Protein AF-A0A6G0TQ03-F1 (afdb_monomer_lite)

Secondary structure (DSSP, 8-state):
-----------SSS-SS-----------EEEEEEE---HHHHHTTT-S--TTSTT---TTSSSTT--GGG--EEEEEEETTTTEEEEEEEETT---EEEEBTTS-TT-HHHHHS--B-GGG-TT-EEEEEEEEEEETTEEEEEEEEEEEEEETTEEEEEEEEEEEEE--SHHHHH-SSSEEEE-S-TTSSGGGPPPHHHHHHHTTSSSSSEEEEEE-S-TT-SS-EEEEESS--TTS-EEEEEEEE-SEETTEEEEEEEEEETTEEEEEEEEEEEE-TT-SSEEE-HHHHHHHHHHTTPEE-TTS-EEE-GGGGGGSPPEEEEETTEEEEE-HHHHEEEEEETTEEEEEESEEE--PPTTT-S-EEE-HHHHTTEEEEEETTTTEEEEEEPP-------S-SSSHHHHHHHHHTTS---S-------S---EEEEEEEE-S-SSSHHHHHHHHHHHHHHHTTTT--SEEEEEEEE-TTTHHHHHHHHHHHHHHH-GGGEEEEEEEHHHHHHHHHHHHHHHHHHH---TTSGGGSGGGGSGGGGGGTS-TT---EEEE-TTEEESS-HHHHHGGGGG--TT--EEEEEP-SSHHHHHTHHHHHHTTPPTTPPPPGGGS-EEEEEEEE-HHHHHT-HHHHHHTSHHHHHHHHHHTT----STHHHHHHHHHHH-GGGEEE--GGGGEE---HHIIIIIHHHHHHHH---SPP-EEE-GGGPPPPP-

Organism: Aphis glycines (NCBI:txid307491)

Foldseek 3Di:
DDDDDDDDDDDPDDPPDDPPPPPPPPDWFKWFKAFDDFQLRVCVLVDPDLVLQAPQQDVPFLQAAFDSRFFTIWTWKFWAVVTFIFIAQAKLSAFAWEFAAPQADPVQLLSVVGGHDDLVRHPFKDDDFAKDKHDYSHFIFTAGKIFTWMDGRRDIQHGQIHGHTRHTDDCSSNSDPTGIYQYDAFLSSHTVSRHGSLNSCVVVVVAVASKKWKAAAPPNPDVSRIMIIGNDDDPVFFDDDWDKFFQPDRRGLKGFWAFKDFAPRTLDGDRAMEGEIQSHQAKEAALSSLVVLCVLQVWDDDPNQKTWHPPVCQQVGTWMWIQGNNDTDTDGSSLQWDFDDDLNDTITIGSYGHHQNDPPVDNYIYNYCSNCNQWIWMQHPPRRIIITGGGDDDPPPPPPDDPPVVVVVVVVVVVPPPDDDDDDDDDDDQAEAAEEEEDEPPDDDDLLVLLLQAVCQQLVQQPPPRHAYEYEYAYAPNNVVSNCVSVVVVCVVRPVPRYHYHYDHNVNLCVQCVVLQVLLLVFAAPDCPDPCNDSSLANVLVVLRVDDLPDFKYKYAYSNKGFPHHVVVVVCVVVVQDPQAFKEFAFQLFCVQVVQLVVVCVVVVNDPPDDDDPLRSATDVNIMMGRSNVCVVDPVSVLLSRSNNSVVLCSNSVGRHHRGVRVSRRSCCVVPVSHYHHDQNLAEQEDDCPRCVPPCVPPSCVSNDHPDHRRMYGCPPVNDDDDD

InterPro domains:
  IPR001461 Aspartic peptidase A1 [PR00792] (79-99)
  IPR001461 Aspartic peptidase A1 [PR00792] (226-239)
  IPR001461 Aspartic peptidase A1 [PR00792] (274-285)
  IPR001461 Aspartic peptidase A1 [PR00792] (365-380)
  IPR001461 Aspartic peptidase A1 [PTHR47966] (52-389)
  IPR001969 Aspartic peptidase, active site [PS00141] (88-99)
  IPR001969 Aspartic peptidase, active site [PS00141] (274-285)
  IPR021109 Aspartic peptidase domain superfamily [G3DSA:2.40.70.10] (30-232)
  IPR021109 Aspartic peptidase domain superfamily [G3DSA:2.40.70.10] (234-390)
  IPR021109 Aspartic peptidase domain superfamily [SSF50630] (19-391)
  IPR029044 Nucleotide-diphospho-sugar transferases [G3DSA:3.90.550.10] (448-721)
  IPR029044 Nucleotide-diphospho-sugar transferases [SSF53448] (501-718)
  IPR033121 Peptidase family A1 domain [PF00026] (72-390)
  IPR033121 Peptidase family A1 domain [PS51767] (73-389)

Structure (mmCIF, N/CA/C/O backbone):
data_AF-A0A6G0TQ03-F1
#
_entry.id   AF-A0A6G0TQ03-F1
#
loop_
_atom_site.group_PDB
_atom_site.id
_atom_site.type_symbol
_atom_site.label_atom_id
_atom_site.label_alt_id
_atom_site.label_comp_id
_atom_site.label_asym_id
_atom_site.label_entity_id
_atom_site.label_seq_id
_atom_site.pdbx_PDB_ins_code
_atom_site.Cartn_x
_atom_site.Cartn_y
_atom_site.Cartn_z
_atom_site.occupancy
_atom_site.B_iso_or_equiv
_atom_site.auth_seq_id
_atom_site.auth_comp_id
_atom_site.auth_asym_id
_atom_site.auth_atom_id
_atom_site.pdbx_PDB_model_num
ATOM 1 N N . MET A 1 1 ? 40.020 10.980 77.213 1.00 33.62 1 MET A N 1
ATOM 2 C CA . MET A 1 1 ? 40.643 11.969 76.309 1.00 33.62 1 MET A CA 1
ATOM 3 C C . MET A 1 1 ? 40.792 11.338 74.933 1.00 33.62 1 MET A C 1
ATOM 5 O O . MET A 1 1 ? 41.470 10.330 74.839 1.00 33.62 1 MET A O 1
ATOM 9 N N . ASN A 1 2 ? 40.079 11.915 73.958 1.00 33.09 2 ASN A N 1
ATOM 10 C CA . ASN A 1 2 ? 40.263 11.944 72.493 1.00 33.09 2 ASN A CA 1
ATOM 11 C C . ASN A 1 2 ? 40.715 10.648 71.777 1.00 33.09 2 ASN A C 1
ATOM 13 O O . ASN A 1 2 ? 41.833 10.208 71.982 1.00 33.09 2 ASN A O 1
ATOM 17 N N . ALA A 1 3 ? 39.899 9.938 70.986 1.00 32.38 3 ALA A N 1
ATOM 18 C CA . ALA A 1 3 ? 39.109 10.278 69.782 1.00 32.38 3 ALA A CA 1
ATOM 19 C C . ALA A 1 3 ? 39.831 9.985 68.443 1.00 32.38 3 ALA A C 1
ATOM 21 O O . ALA A 1 3 ? 40.997 10.327 68.281 1.00 32.38 3 ALA A O 1
ATOM 22 N N . LEU A 1 4 ? 39.020 9.486 67.485 1.00 32.22 4 LEU A N 1
ATOM 23 C CA . LEU A 1 4 ? 39.204 9.349 66.019 1.00 32.22 4 LEU A CA 1
ATOM 24 C C . LEU A 1 4 ? 40.008 8.112 65.544 1.00 32.22 4 LEU A C 1
ATOM 26 O O . LEU A 1 4 ? 41.114 7.897 66.006 1.00 32.22 4 LEU A O 1
ATOM 30 N N . LYS A 1 5 ? 39.565 7.261 64.598 1.00 31.39 5 LYS A N 1
ATOM 31 C CA . LYS A 1 5 ? 38.573 7.368 63.502 1.00 31.39 5 LYS A CA 1
ATOM 32 C C . LYS A 1 5 ? 38.188 5.958 62.972 1.00 31.39 5 LYS A C 1
ATOM 34 O O . LYS A 1 5 ? 39.076 5.147 62.762 1.00 31.39 5 LYS A O 1
ATOM 39 N N . HIS A 1 6 ? 36.878 5.730 62.773 1.00 36.84 6 HIS A N 1
ATOM 40 C CA . HIS A 1 6 ? 36.158 5.087 61.638 1.00 36.84 6 HIS A CA 1
ATOM 41 C C . HIS A 1 6 ? 36.932 4.141 60.683 1.00 36.84 6 HIS A C 1
ATOM 43 O O . HIS A 1 6 ? 38.019 4.488 60.253 1.00 36.84 6 HIS A O 1
ATOM 49 N N . LEU A 1 7 ? 36.427 3.019 60.149 1.00 31.64 7 LEU A N 1
ATOM 50 C CA . LEU A 1 7 ? 35.076 2.479 59.928 1.00 31.64 7 LEU A CA 1
ATOM 51 C C . LEU A 1 7 ? 35.274 1.031 59.398 1.00 31.64 7 LEU A C 1
ATOM 53 O O . LEU A 1 7 ? 36.095 0.874 58.502 1.00 31.64 7 LEU A O 1
ATOM 57 N N . CYS A 1 8 ? 34.559 0.016 59.908 1.00 26.20 8 CYS A N 1
ATOM 58 C CA . CYS A 1 8 ? 34.019 -1.148 59.157 1.00 26.20 8 CYS A CA 1
ATOM 59 C C . CYS A 1 8 ? 33.689 -2.333 60.079 1.00 26.20 8 CYS A C 1
ATOM 61 O O . CYS A 1 8 ? 34.434 -3.296 60.196 1.00 26.20 8 CYS A O 1
ATOM 63 N N . LEU A 1 9 ? 32.515 -2.269 60.691 1.00 34.03 9 LEU A N 1
ATOM 64 C CA . LEU A 1 9 ? 31.589 -3.392 60.832 1.00 34.03 9 LEU A CA 1
ATOM 65 C C . LEU A 1 9 ? 30.220 -2.724 60.980 1.00 34.03 9 LEU A C 1
ATOM 67 O O . LEU A 1 9 ? 30.120 -1.745 61.726 1.00 34.03 9 LEU A O 1
ATOM 71 N N . PRO A 1 10 ? 29.186 -3.169 60.246 1.00 39.47 10 PRO A N 1
ATOM 72 C CA . PRO A 1 10 ? 28.331 -4.146 60.915 1.00 39.47 10 PRO A CA 1
ATOM 73 C C . PRO A 1 10 ? 27.513 -5.086 59.997 1.00 39.47 10 PRO A C 1
ATOM 75 O O . PRO A 1 10 ? 27.459 -4.938 58.781 1.00 39.47 10 PRO A O 1
ATOM 78 N N . LEU A 1 11 ? 26.757 -5.958 60.678 1.00 31.23 11 LEU A N 1
ATOM 79 C CA . LEU A 1 11 ? 25.412 -6.430 60.313 1.00 31.23 11 LEU A CA 1
ATOM 80 C C . LEU A 1 11 ? 25.292 -7.715 59.474 1.00 31.23 11 LEU A C 1
ATOM 82 O O . LEU A 1 11 ? 24.758 -7.761 58.373 1.00 31.23 11 LEU A O 1
ATOM 86 N N . LEU A 1 12 ? 25.660 -8.808 60.139 1.00 33.50 12 LEU A N 1
ATOM 87 C CA . LEU A 1 12 ? 25.385 -10.204 59.797 1.00 33.50 12 LEU A CA 1
ATOM 88 C C . LEU A 1 12 ? 24.010 -10.695 60.327 1.00 33.50 12 LEU A C 1
ATOM 90 O O . LEU A 1 12 ? 23.886 -11.850 60.714 1.00 33.50 12 LEU A O 1
ATOM 94 N N . ALA A 1 13 ? 22.976 -9.843 60.414 1.00 34.78 13 ALA A N 1
ATOM 95 C CA . ALA A 1 13 ? 21.754 -10.202 61.161 1.00 34.78 13 ALA A CA 1
ATOM 96 C C . ALA A 1 13 ? 20.396 -9.734 60.589 1.00 34.78 13 ALA A C 1
ATOM 98 O O . ALA A 1 13 ? 19.432 -9.662 61.342 1.00 34.78 13 ALA A O 1
ATOM 99 N N . VAL A 1 14 ? 20.274 -9.434 59.286 1.00 35.19 14 VAL A N 1
ATOM 100 C CA . VAL A 1 14 ? 18.954 -9.135 58.658 1.00 35.19 14 VAL A CA 1
ATOM 101 C C . VAL A 1 14 ? 18.740 -9.851 57.304 1.00 35.19 14 VAL A C 1
ATOM 103 O O . VAL A 1 14 ? 17.730 -9.665 56.642 1.00 35.19 14 VAL A O 1
ATOM 106 N N . LEU A 1 15 ? 19.643 -10.740 56.881 1.00 31.27 15 LEU A N 1
ATOM 107 C CA . LEU A 1 15 ? 19.597 -11.377 55.550 1.00 31.27 15 LEU A CA 1
ATOM 108 C C . LEU A 1 15 ? 19.036 -12.809 55.561 1.00 31.27 15 LEU A C 1
ATOM 110 O O . LEU A 1 15 ? 19.510 -13.685 54.845 1.00 31.27 15 LEU A O 1
ATOM 114 N N . ALA A 1 16 ? 18.008 -13.049 56.373 1.00 38.38 16 ALA A N 1
ATOM 115 C CA . ALA A 1 16 ? 17.212 -14.268 56.316 1.00 38.38 16 ALA A CA 1
ATOM 116 C C . ALA A 1 16 ? 15.728 -13.886 56.335 1.00 38.38 16 ALA A C 1
ATOM 118 O O . ALA A 1 16 ? 15.285 -13.185 57.239 1.00 38.38 16 ALA A O 1
ATOM 119 N N . ILE A 1 17 ? 14.977 -14.396 55.353 1.00 39.47 17 ILE A N 1
ATOM 120 C CA . ILE A 1 17 ? 13.539 -14.182 55.095 1.00 39.47 17 ILE A CA 1
ATOM 121 C C . ILE A 1 17 ? 13.225 -12.954 54.216 1.00 39.47 17 ILE A C 1
ATOM 123 O O . ILE A 1 17 ? 12.473 -12.058 54.570 1.00 39.47 17 ILE A O 1
ATOM 127 N N . THR A 1 18 ? 13.738 -12.977 52.988 1.00 34.19 18 THR A N 1
ATOM 128 C CA . THR A 1 18 ? 12.904 -12.741 51.798 1.00 34.19 18 THR A CA 1
ATOM 129 C C . THR A 1 18 ? 13.307 -13.786 50.764 1.00 34.19 18 THR A C 1
ATOM 131 O O . THR A 1 18 ? 14.152 -13.561 49.908 1.00 34.19 18 THR A O 1
ATOM 134 N N . VAL A 1 19 ? 12.724 -14.984 50.867 1.00 35.56 19 VAL A N 1
ATOM 135 C CA . VAL A 1 19 ? 12.598 -15.850 49.690 1.00 35.56 19 VAL A CA 1
ATOM 136 C C . VAL A 1 19 ? 11.524 -15.186 48.836 1.00 35.56 19 VAL A C 1
ATOM 138 O O . VAL A 1 19 ? 10.348 -15.532 48.903 1.00 35.56 19 VAL A O 1
ATOM 141 N N . THR A 1 20 ? 11.905 -14.150 48.091 1.00 35.50 20 THR A N 1
ATOM 142 C CA . THR A 1 20 ? 11.197 -13.872 46.853 1.00 35.50 20 THR A CA 1
ATOM 143 C C . THR A 1 20 ? 11.465 -15.079 45.976 1.00 35.50 20 THR A C 1
ATOM 145 O O . THR A 1 20 ? 12.612 -15.422 45.690 1.00 35.50 20 THR A O 1
ATOM 148 N N . LEU A 1 21 ? 10.388 -15.775 45.626 1.00 33.38 21 LEU A N 1
ATOM 149 C CA . LEU A 1 21 ? 10.361 -16.678 44.494 1.00 33.38 21 LEU A CA 1
ATOM 150 C C . LEU A 1 21 ? 10.953 -15.901 43.315 1.00 33.38 21 LEU A C 1
ATOM 152 O O . LEU A 1 21 ? 10.279 -15.077 42.703 1.00 33.38 21 LEU A O 1
ATOM 156 N N . VAL A 1 22 ? 12.236 -16.120 43.030 1.00 31.59 22 VAL A N 1
ATOM 157 C CA . VAL A 1 22 ? 12.771 -15.895 41.695 1.00 31.59 22 VAL A CA 1
ATOM 158 C C . VAL A 1 22 ? 12.077 -16.958 40.868 1.00 31.59 22 VAL A C 1
ATOM 160 O O . VAL A 1 22 ? 12.518 -18.104 40.781 1.00 31.59 22 VAL A O 1
ATOM 163 N N . GLN A 1 23 ? 10.895 -16.600 40.377 1.00 31.97 23 GLN A N 1
ATOM 164 C CA . GLN A 1 23 ? 10.245 -17.338 39.324 1.00 31.97 23 GLN A CA 1
ATOM 165 C C . GLN A 1 23 ? 11.259 -17.319 38.186 1.00 31.97 23 GLN A C 1
ATOM 167 O O . GLN A 1 23 ? 11.626 -16.260 37.685 1.00 31.97 23 GLN A O 1
ATOM 172 N N . CYS A 1 24 ? 11.819 -18.488 37.890 1.00 32.28 24 CYS A N 1
ATOM 173 C CA . CYS A 1 24 ? 12.528 -18.716 36.647 1.00 32.28 24 CYS A CA 1
ATOM 174 C C . CYS A 1 24 ? 11.527 -18.345 35.548 1.00 32.28 24 CYS A C 1
ATOM 176 O O . CYS A 1 24 ? 10.595 -19.117 35.297 1.00 32.28 24 CYS A O 1
ATOM 178 N N . ASP A 1 25 ? 11.651 -17.140 34.986 1.00 41.75 25 ASP A N 1
ATOM 179 C CA . ASP A 1 25 ? 10.993 -16.787 33.736 1.00 41.75 25 ASP A CA 1
ATOM 180 C C . ASP A 1 25 ? 11.531 -17.790 32.722 1.00 41.75 25 ASP A C 1
ATOM 182 O O . ASP A 1 25 ? 12.686 -17.732 32.308 1.00 41.75 25 ASP A O 1
ATOM 186 N N . GLY A 1 26 ? 10.726 -18.811 32.428 1.00 51.91 26 GLY A N 1
ATOM 187 C CA . GLY A 1 26 ? 10.976 -19.635 31.260 1.00 51.91 26 GLY A CA 1
ATOM 188 C C . GLY A 1 26 ? 10.853 -18.707 30.065 1.00 51.91 26 GLY A C 1
ATOM 189 O O . GLY A 1 26 ? 9.852 -17.999 29.978 1.00 51.91 26 GLY A O 1
ATOM 190 N N . ASP A 1 27 ? 11.876 -18.674 29.212 1.00 69.50 27 ASP A N 1
ATOM 191 C CA . ASP A 1 27 ? 11.940 -17.783 28.056 1.00 69.50 27 ASP A CA 1
ATOM 192 C C . ASP A 1 27 ? 10.624 -17.847 27.263 1.00 69.50 27 ASP A C 1
ATOM 194 O O . ASP A 1 27 ? 10.310 -18.844 26.611 1.00 69.50 27 ASP A O 1
ATOM 198 N N . LEU A 1 28 ? 9.815 -16.789 27.368 1.00 85.94 28 LEU A N 1
ATOM 199 C CA . LEU A 1 28 ? 8.618 -16.619 26.554 1.00 85.94 28 LEU A CA 1
ATOM 200 C C . LEU A 1 28 ? 9.058 -16.440 25.097 1.00 85.94 28 LEU A C 1
ATOM 202 O O . LEU A 1 28 ? 9.938 -15.623 24.821 1.00 85.94 28 LEU A O 1
ATOM 206 N N . LEU A 1 29 ? 8.431 -17.159 24.165 1.00 91.94 29 LEU A N 1
ATOM 207 C CA . LEU A 1 29 ? 8.723 -17.028 22.734 1.00 91.94 29 LEU A CA 1
ATOM 208 C C . LEU A 1 29 ? 8.044 -15.761 22.211 1.00 91.94 29 LEU A C 1
ATOM 210 O O . LEU A 1 29 ? 6.826 -15.618 22.350 1.00 91.94 29 LEU A O 1
ATOM 214 N N . ARG A 1 30 ? 8.807 -14.846 21.599 1.00 93.25 30 ARG A N 1
ATOM 215 C CA . ARG A 1 30 ? 8.315 -13.512 21.214 1.00 93.25 30 ARG A CA 1
ATOM 216 C C . ARG A 1 30 ? 8.457 -13.276 19.718 1.00 93.25 30 ARG A C 1
ATOM 218 O O . ARG A 1 30 ? 9.558 -13.244 19.177 1.00 93.25 30 ARG A O 1
ATOM 225 N N . VAL A 1 31 ? 7.348 -12.994 19.039 1.00 95.38 31 VAL A N 1
ATOM 226 C CA . VAL A 1 31 ? 7.375 -12.588 17.627 1.00 95.38 31 VAL A CA 1
ATOM 227 C C . VAL A 1 31 ? 6.935 -11.136 17.498 1.00 95.38 31 VAL A C 1
ATOM 229 O O . VAL A 1 31 ? 5.813 -10.757 17.832 1.00 95.38 31 VAL A O 1
ATOM 232 N N . LYS A 1 32 ? 7.839 -10.302 16.979 1.00 95.44 32 LYS A N 1
ATOM 233 C CA . LYS A 1 32 ? 7.559 -8.891 16.691 1.00 95.44 32 LYS A CA 1
ATOM 234 C C . LYS A 1 32 ? 6.584 -8.771 15.527 1.00 95.44 32 LYS A C 1
ATOM 236 O O . LYS A 1 32 ? 6.798 -9.369 14.472 1.00 95.44 32 LYS A O 1
ATOM 241 N N . LEU A 1 33 ? 5.575 -7.927 15.705 1.00 94.50 33 LEU A N 1
ATOM 242 C CA . LEU A 1 33 ? 4.583 -7.618 14.684 1.00 94.50 33 LEU A CA 1
ATOM 243 C C . LEU A 1 33 ? 4.854 -6.243 14.071 1.00 94.50 33 LEU A C 1
ATOM 245 O O . LEU A 1 33 ? 5.208 -5.279 14.760 1.00 94.50 33 LEU A O 1
ATOM 249 N N . TYR A 1 34 ? 4.664 -6.142 12.764 1.00 90.94 34 TYR A N 1
ATOM 250 C CA . TYR A 1 34 ? 4.829 -4.930 11.974 1.00 90.94 34 TYR A CA 1
ATOM 251 C C . TYR A 1 34 ? 3.473 -4.481 11.451 1.00 90.94 34 TYR A C 1
ATOM 253 O O . TYR A 1 34 ? 2.713 -5.281 10.909 1.00 90.94 34 TYR A O 1
ATOM 261 N N . LYS A 1 35 ? 3.182 -3.190 11.627 1.00 86.06 35 LYS A N 1
ATOM 262 C CA . LYS A 1 35 ? 1.923 -2.594 11.195 1.00 86.06 35 LYS A CA 1
ATOM 263 C C . LYS A 1 35 ? 1.992 -2.189 9.725 1.00 86.06 35 LYS A C 1
ATOM 265 O O . LYS A 1 35 ? 2.966 -1.571 9.297 1.00 86.06 35 LYS A O 1
ATOM 270 N N . VAL A 1 36 ? 0.933 -2.476 8.981 1.00 81.81 36 VAL A N 1
ATOM 271 C CA . VAL A 1 36 ? 0.715 -2.043 7.600 1.00 81.81 36 VAL A CA 1
ATOM 272 C C . VAL A 1 36 ? -0.683 -1.488 7.406 1.00 81.81 36 VAL A C 1
ATOM 274 O O . VAL A 1 36 ? -1.601 -1.747 8.181 1.00 81.81 36 VAL A O 1
ATOM 277 N N . ASP A 1 37 ? -0.844 -0.722 6.332 1.00 74.38 37 ASP A N 1
ATOM 278 C CA . ASP A 1 37 ? -2.168 -0.358 5.852 1.00 74.38 37 ASP A CA 1
ATOM 279 C C . ASP A 1 37 ? -2.907 -1.612 5.385 1.00 74.38 37 ASP A C 1
ATOM 281 O O . ASP A 1 37 ? -2.385 -2.361 4.553 1.00 74.38 37 ASP A O 1
ATOM 285 N N . SER A 1 38 ? -4.128 -1.814 5.890 1.00 69.31 38 SER A N 1
ATOM 286 C CA . SER A 1 38 ? -4.956 -2.951 5.493 1.00 69.31 38 SER A CA 1
ATOM 287 C C . SER A 1 38 ? -5.232 -2.935 3.991 1.00 69.31 38 SER A C 1
ATOM 289 O O . SER A 1 38 ? -5.260 -1.881 3.345 1.00 69.31 38 SER A O 1
ATOM 291 N N . VAL A 1 39 ? -5.455 -4.107 3.407 1.00 64.19 39 VAL A N 1
ATOM 292 C CA . VAL A 1 39 ? -5.741 -4.216 1.974 1.00 64.19 39 VAL A CA 1
ATOM 293 C C . VAL A 1 39 ? -7.030 -3.476 1.613 1.00 64.19 39 VAL A C 1
ATOM 295 O O . VAL A 1 39 ? -7.079 -2.815 0.576 1.00 64.19 39 VAL A O 1
ATOM 298 N N . ARG A 1 40 ? -8.040 -3.492 2.494 1.00 67.88 40 ARG A N 1
ATOM 299 C CA . ARG A 1 40 ? -9.251 -2.675 2.365 1.00 67.88 40 ARG A CA 1
ATOM 300 C C . ARG A 1 40 ? -8.882 -1.209 2.200 1.00 67.88 40 ARG A C 1
ATOM 302 O O . ARG A 1 40 ? -9.312 -0.593 1.232 1.00 67.88 40 ARG A O 1
ATOM 309 N N . LYS A 1 41 ? -8.040 -0.674 3.091 1.00 66.19 41 LYS A N 1
ATOM 310 C CA . LYS A 1 41 ? -7.559 0.711 3.017 1.00 66.19 41 LYS A CA 1
ATOM 311 C C . LYS A 1 41 ? -6.810 0.975 1.708 1.00 66.19 41 LYS A C 1
ATOM 313 O O . LYS A 1 41 ? -7.071 1.981 1.064 1.00 66.19 41 LYS A O 1
ATOM 318 N N . GLN A 1 42 ? -5.942 0.064 1.271 1.00 61.03 42 GLN A N 1
ATOM 319 C CA . GLN A 1 42 ? -5.179 0.226 0.026 1.00 61.03 42 GLN A CA 1
ATOM 320 C C . GLN A 1 42 ? -6.045 0.169 -1.246 1.00 61.03 42 GLN A C 1
ATOM 322 O O . GLN A 1 42 ? -5.709 0.807 -2.243 1.00 61.03 42 GLN A O 1
ATOM 327 N N . LEU A 1 43 ? -7.143 -0.594 -1.230 1.00 55.88 43 LEU A N 1
ATOM 328 C CA . LEU A 1 43 ? -8.048 -0.771 -2.370 1.00 55.88 43 LEU A CA 1
ATOM 329 C C . LEU A 1 43 ? -9.235 0.208 -2.377 1.00 55.88 43 LEU A C 1
ATOM 331 O O . LEU A 1 43 ? -10.036 0.182 -3.323 1.00 55.88 43 LEU A O 1
ATOM 335 N N . ARG A 1 44 ? -9.350 1.091 -1.373 1.00 54.06 44 ARG A N 1
ATOM 336 C CA . ARG A 1 44 ? -10.350 2.169 -1.357 1.00 54.06 44 ARG A CA 1
ATOM 337 C C . ARG A 1 44 ? -10.208 3.023 -2.621 1.00 54.06 44 ARG A C 1
ATOM 339 O O . ARG A 1 44 ? -9.145 3.548 -2.930 1.00 54.06 44 ARG A O 1
ATOM 346 N N . GLY A 1 45 ? -11.290 3.097 -3.401 1.00 45.56 45 GLY A N 1
ATOM 347 C CA . GLY A 1 45 ? -11.348 3.834 -4.671 1.00 45.56 45 GLY A CA 1
ATOM 348 C C . GLY A 1 45 ? -10.937 3.063 -5.940 1.00 45.56 45 GLY A C 1
ATOM 349 O O . GLY A 1 45 ? -11.144 3.583 -7.035 1.00 45.56 45 GLY A O 1
ATOM 350 N N . ILE A 1 46 ? -10.411 1.832 -5.841 1.00 40.09 46 ILE A N 1
ATOM 351 C CA . ILE A 1 46 ? -10.065 0.974 -7.002 1.00 40.09 46 ILE A CA 1
ATOM 352 C C . ILE A 1 46 ? -11.191 -0.027 -7.326 1.00 40.09 46 ILE A C 1
ATOM 354 O O . ILE A 1 46 ? -11.384 -0.396 -8.490 1.00 40.09 46 ILE A O 1
ATOM 358 N N . ALA A 1 47 ? -11.939 -0.466 -6.311 1.00 34.97 47 ALA A N 1
ATOM 359 C CA . ALA A 1 47 ? -12.967 -1.493 -6.431 1.00 34.97 47 ALA A CA 1
ATOM 360 C C . ALA A 1 47 ? -14.385 -0.894 -6.475 1.00 34.97 47 ALA A C 1
ATOM 362 O O . ALA A 1 47 ? -14.929 -0.480 -5.455 1.00 34.97 47 ALA A O 1
ATOM 363 N N . ASN A 1 48 ? -15.026 -0.931 -7.648 1.00 33.47 48 ASN A N 1
ATOM 364 C CA . ASN A 1 48 ? -16.488 -0.885 -7.744 1.00 33.47 48 ASN A CA 1
ATOM 365 C C . ASN A 1 48 ? -17.044 -2.265 -7.362 1.00 33.47 48 ASN A C 1
ATOM 367 O O . ASN A 1 48 ? -17.396 -3.029 -8.255 1.00 33.47 48 ASN A O 1
ATOM 371 N N . SER A 1 49 ? -17.030 -2.600 -6.068 1.00 36.41 49 SER A N 1
ATOM 372 C CA . SER A 1 49 ? -17.841 -3.665 -5.448 1.00 36.41 49 SER A CA 1
ATOM 373 C C . SER A 1 49 ? -17.355 -3.927 -4.017 1.00 36.41 49 SER A C 1
ATOM 375 O O . SER A 1 49 ? -16.730 -4.954 -3.753 1.00 36.41 49 SER A O 1
ATOM 377 N N . PHE A 1 50 ? -17.627 -3.019 -3.078 1.00 44.09 50 PHE A N 1
ATOM 378 C CA . PHE A 1 50 ? -17.611 -3.392 -1.656 1.00 44.09 50 PHE A CA 1
ATOM 379 C C . PHE A 1 50 ? -18.973 -3.935 -1.179 1.00 44.09 50 PHE A C 1
ATOM 381 O O . PHE A 1 50 ? -19.088 -4.364 -0.036 1.00 44.09 50 PHE A O 1
ATOM 388 N N . ASP A 1 51 ? -19.941 -4.100 -2.094 1.00 36.88 51 ASP A N 1
ATOM 389 C CA . ASP A 1 51 ? -21.172 -4.897 -1.907 1.00 36.88 51 ASP A CA 1
ATOM 390 C C . ASP A 1 51 ? -20.907 -6.394 -1.615 1.00 36.88 51 ASP A C 1
ATOM 392 O O . ASP A 1 51 ? -21.834 -7.189 -1.473 1.00 36.88 51 ASP A O 1
ATOM 396 N N . GLN A 1 52 ? -19.641 -6.821 -1.531 1.00 39.38 52 GLN A N 1
ATOM 397 C CA . GLN A 1 52 ? -19.264 -8.216 -1.296 1.00 39.38 52 GLN A CA 1
ATOM 398 C C . GLN A 1 52 ? -19.118 -8.605 0.181 1.00 39.38 52 GLN A C 1
ATOM 400 O O . GLN A 1 52 ? -19.050 -9.801 0.446 1.00 39.38 52 GLN A O 1
ATOM 405 N N . VAL A 1 53 ? -19.132 -7.668 1.140 1.00 40.28 53 VAL A N 1
ATOM 406 C CA . VAL A 1 53 ? -19.154 -8.045 2.572 1.00 40.28 53 VAL A CA 1
ATOM 407 C C . VAL A 1 53 ? -20.552 -8.520 2.997 1.00 40.28 53 VAL A C 1
ATOM 409 O O . VAL A 1 53 ? -20.664 -9.441 3.798 1.00 40.28 53 VAL A O 1
ATOM 412 N N . GLN A 1 54 ? -21.624 -7.986 2.397 1.00 39.28 54 GLN A N 1
ATOM 413 C CA . GLN A 1 54 ? -22.998 -8.388 2.733 1.00 39.28 54 GLN A CA 1
ATOM 414 C C . GLN A 1 54 ? -23.443 -9.728 2.114 1.00 39.28 54 GLN A C 1
ATOM 416 O O . GLN A 1 54 ? -24.386 -10.329 2.611 1.00 39.28 54 GLN A O 1
ATOM 421 N N . ASN A 1 55 ? -22.774 -10.231 1.066 1.00 36.88 55 ASN A N 1
ATOM 422 C CA . ASN A 1 55 ? -23.264 -11.372 0.268 1.00 36.88 55 ASN A CA 1
ATOM 423 C C . ASN A 1 55 ? -22.368 -12.632 0.277 1.00 36.88 55 ASN A C 1
ATOM 425 O O . ASN A 1 55 ? -22.461 -13.445 -0.644 1.00 36.88 55 ASN A O 1
ATOM 429 N N . ARG A 1 56 ? -21.483 -12.831 1.268 1.00 42.19 56 ARG A N 1
ATOM 430 C CA . ARG A 1 56 ? -20.508 -13.951 1.229 1.00 42.19 56 ARG A CA 1
ATOM 431 C C . ARG A 1 56 ? -20.308 -14.788 2.488 1.00 42.19 56 ARG A C 1
ATOM 433 O O . ARG A 1 56 ? -19.472 -15.691 2.458 1.00 42.19 56 ARG A O 1
ATOM 440 N N . TYR A 1 57 ? -21.088 -14.602 3.548 1.00 46.69 57 TYR A N 1
ATOM 441 C CA . TYR A 1 57 ? -21.081 -15.577 4.642 1.00 46.69 57 TYR A CA 1
ATOM 442 C C . TYR A 1 57 ? -21.849 -16.832 4.221 1.00 46.69 57 TYR A C 1
ATOM 444 O O . TYR A 1 57 ? -23.034 -16.981 4.503 1.00 46.69 57 TYR A O 1
ATOM 452 N N . ASN A 1 58 ? -21.173 -17.733 3.504 1.00 46.50 58 ASN A N 1
ATOM 453 C CA . ASN A 1 58 ? -21.689 -19.070 3.256 1.00 46.50 58 ASN A CA 1
ATOM 454 C C . ASN A 1 58 ? -21.371 -19.947 4.484 1.00 46.50 58 ASN A C 1
ATOM 456 O O . ASN A 1 58 ? -20.191 -20.210 4.735 1.00 46.50 58 ASN A O 1
ATOM 460 N N . PRO A 1 59 ? -22.377 -20.416 5.246 1.00 45.50 59 PRO A N 1
ATOM 461 C CA . PRO A 1 59 ? -22.165 -21.252 6.430 1.00 45.50 59 PRO A CA 1
ATOM 462 C C . PRO A 1 59 ? -21.515 -22.614 6.123 1.00 45.50 59 PRO A C 1
ATOM 464 O O . PRO A 1 59 ? -21.144 -23.323 7.053 1.00 45.50 59 PRO A O 1
ATOM 467 N N . LEU A 1 60 ? -21.362 -22.979 4.842 1.00 44.72 60 LEU A N 1
ATOM 468 C CA . LEU A 1 60 ? -20.660 -24.188 4.397 1.00 44.72 60 LEU A CA 1
ATOM 469 C C . LEU A 1 60 ? -19.129 -24.050 4.363 1.00 44.72 60 LEU A C 1
ATOM 471 O O . LEU A 1 60 ? -18.440 -25.056 4.205 1.00 44.72 60 LEU A O 1
ATOM 475 N N . ASN A 1 61 ? -18.585 -22.838 4.494 1.00 55.41 61 ASN A N 1
ATOM 476 C CA . ASN A 1 61 ? -17.139 -22.630 4.514 1.00 55.41 61 ASN A CA 1
ATOM 477 C C . ASN A 1 61 ? -16.586 -22.868 5.925 1.00 55.41 61 ASN A C 1
ATOM 479 O O . ASN A 1 61 ? -17.239 -22.550 6.916 1.00 55.41 61 ASN A O 1
ATOM 483 N N . ALA A 1 62 ? -15.370 -23.407 6.012 1.00 52.19 62 ALA A N 1
ATOM 484 C CA . ALA A 1 62 ? -14.714 -23.708 7.284 1.00 52.19 62 ALA A CA 1
ATOM 485 C C . ALA A 1 62 ? -14.169 -22.453 8.002 1.00 52.19 62 ALA A C 1
ATOM 487 O O . ALA A 1 62 ? -14.212 -22.388 9.227 1.00 52.19 62 ALA A O 1
ATOM 488 N N . GLU A 1 63 ? -13.757 -21.416 7.258 1.00 66.25 63 GLU A N 1
ATOM 489 C CA . GLU A 1 63 ? -13.187 -20.171 7.811 1.00 66.25 63 GLU A CA 1
ATOM 490 C C . GLU A 1 63 ? -13.897 -18.886 7.312 1.00 66.25 63 GLU A C 1
ATOM 492 O O . GLU A 1 63 ? -13.251 -17.956 6.826 1.00 66.25 63 GLU A O 1
ATOM 497 N N . PRO A 1 64 ? -15.238 -18.780 7.408 1.00 59.16 64 PRO A N 1
ATOM 498 C CA . PRO A 1 64 ? -15.997 -17.693 6.788 1.00 59.16 64 PRO A CA 1
ATOM 499 C C . PRO A 1 64 ? -15.783 -16.338 7.473 1.00 59.16 64 PRO A C 1
ATOM 501 O O . PRO A 1 64 ? -16.044 -15.311 6.853 1.00 59.16 64 PRO A O 1
ATOM 504 N N . LEU A 1 65 ? -15.348 -16.332 8.741 1.00 53.56 65 LEU A N 1
ATOM 505 C CA . LEU A 1 65 ? -15.182 -15.118 9.548 1.00 53.56 65 LEU A CA 1
ATOM 506 C C . LEU A 1 65 ? -13.819 -14.445 9.384 1.00 53.56 65 LEU A C 1
ATOM 508 O O . LEU A 1 65 ? -13.729 -13.250 9.645 1.00 53.56 65 LEU A O 1
ATOM 512 N N . SER A 1 66 ? -12.797 -15.161 8.904 1.00 58.34 66 SER A N 1
ATOM 513 C CA . SER A 1 66 ? -11.486 -14.555 8.668 1.00 58.34 66 SER A CA 1
ATOM 514 C C . SER A 1 66 ? -11.545 -13.587 7.483 1.00 58.34 66 SER A C 1
ATOM 516 O O . SER A 1 66 ? -12.147 -13.854 6.429 1.00 58.34 66 SER A O 1
ATOM 518 N N . ASN A 1 67 ? -10.936 -12.418 7.679 1.00 58.88 67 ASN A N 1
ATOM 519 C CA . ASN A 1 67 ? -11.054 -11.283 6.784 1.00 58.88 67 ASN A CA 1
ATOM 520 C C . ASN A 1 67 ? -9.688 -10.697 6.413 1.00 58.88 67 ASN A C 1
ATOM 522 O O . ASN A 1 67 ? -9.252 -9.659 6.907 1.00 58.88 67 ASN A O 1
ATOM 526 N N . TYR A 1 68 ? -9.079 -11.318 5.405 1.00 63.22 68 TYR A N 1
ATOM 527 C CA . TYR A 1 68 ? -7.808 -10.906 4.807 1.00 63.22 68 TYR A CA 1
ATOM 528 C C . TYR A 1 68 ? -7.715 -9.412 4.444 1.00 63.22 68 TYR A C 1
ATOM 530 O O . TYR A 1 68 ? -6.635 -8.822 4.495 1.00 63.22 68 TYR A O 1
ATOM 538 N N . LEU A 1 69 ? -8.832 -8.773 4.066 1.00 55.50 69 LEU A N 1
ATOM 539 C CA . LEU A 1 69 ? -8.818 -7.364 3.673 1.00 55.50 69 LEU A CA 1
ATOM 540 C C . LEU A 1 69 ? -8.503 -6.426 4.839 1.00 55.50 69 LEU A C 1
ATOM 542 O O . LEU A 1 69 ? -7.991 -5.329 4.608 1.00 55.50 69 LEU A O 1
ATOM 546 N N . ASP A 1 70 ? -8.792 -6.857 6.063 1.00 60.78 70 ASP A N 1
ATOM 547 C CA . ASP A 1 70 ? -8.667 -6.059 7.275 1.00 60.78 70 ASP A CA 1
ATOM 548 C C . ASP A 1 70 ? -7.477 -6.469 8.147 1.00 60.78 70 ASP A C 1
ATOM 550 O O . ASP A 1 70 ? -7.324 -5.932 9.237 1.00 60.78 70 ASP A O 1
ATOM 554 N N . ALA A 1 71 ? -6.575 -7.328 7.677 1.00 69.19 71 ALA A N 1
ATOM 555 C CA . ALA A 1 71 ? -5.344 -7.597 8.411 1.00 69.19 71 ALA A CA 1
ATOM 556 C C . ALA A 1 71 ? -4.399 -6.376 8.384 1.00 69.19 71 ALA A C 1
ATOM 558 O O . ALA A 1 71 ? -4.102 -5.829 7.314 1.00 69.19 71 ALA A O 1
ATOM 559 N N . GLN A 1 72 ? -3.917 -5.944 9.556 1.00 80.56 72 GLN A N 1
ATOM 560 C CA . GLN A 1 72 ? -2.988 -4.806 9.702 1.00 80.56 72 GLN A CA 1
ATOM 561 C C . GLN A 1 72 ? -1.629 -5.178 10.286 1.00 80.56 72 GLN A C 1
ATOM 563 O O . GLN A 1 72 ? -0.701 -4.376 10.195 1.00 80.56 72 GLN A O 1
ATOM 568 N N . TYR A 1 73 ? -1.494 -6.358 10.885 1.00 89.31 73 TYR A N 1
ATOM 569 C CA . TYR A 1 73 ? -0.282 -6.765 11.583 1.00 89.31 73 TYR A CA 1
ATOM 570 C C . TYR A 1 73 ? 0.220 -8.094 11.030 1.00 89.31 73 TYR A C 1
ATOM 572 O O . TYR A 1 73 ? -0.530 -9.061 10.930 1.00 89.31 73 TYR A O 1
ATOM 580 N N . TYR A 1 74 ? 1.503 -8.145 10.681 1.00 94.06 74 TYR A N 1
ATOM 581 C CA . TYR A 1 74 ? 2.173 -9.384 10.293 1.00 94.06 74 TYR A CA 1
ATOM 582 C C . TYR A 1 74 ? 3.481 -9.543 11.062 1.00 94.06 74 TYR A C 1
ATOM 584 O O . TYR A 1 74 ? 4.088 -8.557 11.487 1.00 94.06 74 TYR A O 1
ATOM 592 N N . GLY A 1 75 ? 3.950 -10.775 11.204 1.00 94.94 75 GLY A N 1
ATOM 593 C CA . GLY A 1 75 ? 5.264 -11.075 11.760 1.00 94.94 75 GLY A CA 1
ATOM 594 C C . GLY A 1 75 ? 6.014 -12.113 10.925 1.00 94.94 75 GLY A C 1
ATOM 595 O O . GLY A 1 75 ? 5.425 -12.756 10.051 1.00 94.94 75 GLY A O 1
ATOM 596 N N . PRO A 1 76 ? 7.326 -12.253 11.151 1.00 96.62 76 PRO A N 1
ATOM 597 C CA . PRO A 1 76 ? 8.154 -13.178 10.398 1.00 96.62 76 PRO A CA 1
ATOM 598 C C . PRO A 1 76 ? 8.015 -14.618 10.910 1.00 96.62 76 PRO A C 1
ATOM 600 O O . PRO A 1 76 ? 8.047 -14.868 12.115 1.00 96.62 76 PRO A O 1
ATOM 603 N N . ILE A 1 77 ? 7.969 -15.565 9.977 1.00 98.00 77 ILE A N 1
ATOM 604 C CA . ILE A 1 77 ? 8.188 -16.997 10.201 1.00 98.00 77 ILE A CA 1
ATOM 605 C C . ILE A 1 77 ? 9.195 -17.518 9.174 1.00 98.00 77 ILE A C 1
ATOM 607 O O . ILE A 1 77 ? 9.519 -16.849 8.187 1.00 98.00 77 ILE A O 1
ATOM 611 N N . THR A 1 78 ? 9.668 -18.742 9.366 1.00 98.44 78 THR A N 1
ATOM 612 C CA . THR A 1 78 ? 10.431 -19.454 8.338 1.00 98.44 78 THR A CA 1
ATOM 613 C C . THR A 1 78 ? 9.919 -20.874 8.158 1.00 98.44 78 THR A C 1
ATOM 615 O O . THR A 1 78 ? 9.400 -21.457 9.106 1.00 98.44 78 THR A O 1
ATOM 618 N N . ILE A 1 79 ? 10.048 -21.420 6.947 1.00 98.62 79 ILE A N 1
ATOM 619 C CA . ILE A 1 79 ? 9.620 -22.785 6.616 1.00 98.62 79 ILE A CA 1
ATOM 620 C C . ILE A 1 79 ? 10.747 -23.531 5.889 1.00 98.62 79 ILE A C 1
ATOM 622 O O . ILE A 1 79 ? 11.308 -23.031 4.909 1.00 98.62 79 ILE A O 1
ATOM 626 N N . GLY A 1 80 ? 11.049 -24.742 6.348 1.00 98.12 80 GLY A N 1
ATOM 627 C CA . GLY A 1 80 ? 11.992 -25.673 5.736 1.00 98.12 80 GLY A CA 1
ATOM 628 C C . GLY A 1 80 ? 13.440 -25.576 6.204 1.00 98.12 80 GLY A C 1
ATOM 629 O O . GLY A 1 80 ? 13.800 -24.742 7.029 1.00 98.12 80 GLY A O 1
ATOM 630 N N . THR A 1 81 ? 14.279 -26.458 5.655 1.00 97.56 81 THR A N 1
ATOM 631 C CA . THR A 1 81 ? 15.712 -26.551 5.974 1.00 97.56 81 THR A CA 1
ATOM 632 C C . THR A 1 81 ? 16.557 -26.547 4.691 1.00 97.56 81 THR A C 1
ATOM 634 O O . THR A 1 81 ? 16.541 -27.539 3.969 1.00 97.56 81 THR A O 1
ATOM 637 N N . PRO A 1 82 ? 17.329 -25.485 4.382 1.00 97.69 82 PRO A N 1
ATOM 638 C CA . PRO A 1 82 ? 17.494 -24.266 5.170 1.00 97.69 82 PRO A CA 1
ATOM 639 C C . PRO A 1 82 ? 16.205 -23.419 5.259 1.00 97.69 82 PRO A C 1
ATOM 641 O O . PRO A 1 82 ? 15.378 -23.483 4.345 1.00 97.69 82 PRO A O 1
ATOM 644 N N . PRO A 1 83 ? 16.060 -22.595 6.318 1.00 97.88 83 PRO A N 1
ATOM 645 C CA . PRO A 1 83 ? 14.869 -21.773 6.546 1.00 97.88 83 PRO A CA 1
ATOM 646 C C . PRO A 1 83 ? 14.555 -20.812 5.390 1.00 97.88 83 PRO A C 1
ATOM 648 O O . PRO A 1 83 ? 15.402 -20.011 4.987 1.00 97.88 83 PRO A O 1
ATOM 651 N N . GLN A 1 84 ? 13.323 -20.858 4.872 1.00 98.12 84 GLN A N 1
ATOM 652 C CA . GLN A 1 84 ? 12.806 -19.933 3.853 1.00 98.12 84 GLN A CA 1
ATOM 653 C C . GLN A 1 84 ? 11.882 -18.899 4.521 1.00 98.12 84 GLN A C 1
ATOM 655 O O . GLN A 1 84 ? 10.946 -19.315 5.200 1.00 98.12 84 GLN A O 1
ATOM 660 N N . PRO A 1 85 ? 12.120 -17.580 4.382 1.00 97.56 85 PRO A N 1
ATOM 661 C CA . PRO A 1 85 ? 11.395 -16.561 5.142 1.00 97.56 85 PRO A CA 1
ATOM 662 C C . PRO A 1 85 ? 10.025 -16.219 4.550 1.00 97.56 85 PRO A C 1
ATOM 664 O O . PRO A 1 85 ? 9.888 -16.082 3.333 1.00 97.56 85 PRO A O 1
ATOM 667 N N . PHE A 1 86 ? 9.051 -15.997 5.434 1.00 97.62 86 PHE A N 1
ATOM 668 C CA . PHE A 1 86 ? 7.711 -15.508 5.109 1.00 97.62 86 PHE A CA 1
ATOM 669 C C . PHE A 1 86 ? 7.240 -14.499 6.152 1.00 97.62 86 PHE A C 1
ATOM 671 O O . PHE A 1 86 ? 7.554 -14.616 7.335 1.00 97.62 86 PHE A O 1
ATOM 678 N N . ASN A 1 87 ? 6.449 -13.530 5.718 1.00 95.88 87 ASN A N 1
ATOM 679 C CA . ASN A 1 87 ? 5.692 -12.640 6.586 1.00 95.88 87 ASN A CA 1
ATOM 680 C C . ASN A 1 87 ? 4.244 -13.122 6.640 1.00 95.88 87 ASN A C 1
ATOM 682 O O . ASN A 1 87 ? 3.604 -13.217 5.596 1.00 95.88 87 ASN A O 1
ATOM 686 N N . VAL A 1 88 ? 3.712 -13.402 7.825 1.00 96.00 88 VAL A N 1
ATOM 687 C CA . VAL A 1 88 ? 2.346 -13.923 7.978 1.00 96.00 88 VAL A CA 1
ATOM 688 C C . VAL A 1 88 ? 1.536 -13.115 8.975 1.00 96.00 88 VAL A C 1
ATOM 690 O O . VAL A 1 88 ? 2.076 -12.557 9.932 1.00 96.00 88 VAL A O 1
ATOM 693 N N . VAL A 1 89 ? 0.227 -13.070 8.751 1.00 94.38 89 VAL A N 1
ATOM 694 C CA . VAL A 1 89 ? -0.736 -12.594 9.749 1.00 94.38 89 VAL A CA 1
ATOM 695 C C . VAL A 1 89 ? -0.961 -13.710 10.762 1.00 94.38 89 VAL A C 1
ATOM 697 O O . VAL A 1 89 ? -1.213 -14.848 10.374 1.00 94.38 89 VAL A O 1
ATOM 700 N N . PHE A 1 90 ? -0.862 -13.384 12.047 1.00 96.62 90 PHE A N 1
ATOM 701 C CA . PHE A 1 90 ? -1.205 -14.291 13.140 1.00 96.62 90 PHE A CA 1
ATOM 702 C C . PHE A 1 90 ? -2.688 -14.100 13.461 1.00 96.62 90 PHE A C 1
ATOM 704 O O . PHE A 1 90 ? -3.057 -13.113 14.095 1.00 96.62 90 PHE A O 1
ATOM 711 N N . ASP A 1 91 ? -3.528 -15.001 12.960 1.00 95.31 91 ASP A N 1
ATOM 712 C CA . ASP A 1 91 ? -4.975 -14.801 12.841 1.00 95.31 91 ASP A CA 1
ATOM 713 C C . ASP A 1 91 ? -5.752 -15.727 13.789 1.00 95.31 91 ASP A C 1
ATOM 715 O O . ASP A 1 91 ? -5.782 -16.941 13.593 1.00 95.31 91 ASP A O 1
ATOM 719 N N . THR A 1 92 ? -6.404 -15.173 14.813 1.00 95.88 92 THR A N 1
ATOM 720 C CA . THR A 1 92 ? -7.257 -15.942 15.736 1.00 95.88 92 THR A CA 1
ATOM 721 C C . THR A 1 92 ? -8.643 -16.283 15.164 1.00 95.88 92 THR A C 1
ATOM 723 O O . THR A 1 92 ? -9.367 -17.080 15.770 1.00 95.88 92 THR A O 1
ATOM 726 N N . GLY A 1 93 ? -9.006 -15.739 13.998 1.00 90.81 93 GLY A N 1
ATOM 727 C CA . GLY A 1 93 ? -10.228 -16.030 13.245 1.00 90.81 93 GLY A CA 1
ATOM 728 C C . GLY A 1 93 ? -10.120 -17.200 12.252 1.00 90.81 93 GLY A C 1
ATOM 729 O O . GLY A 1 93 ? -11.142 -17.621 11.701 1.00 90.81 93 GLY A O 1
ATOM 730 N N . SER A 1 94 ? -8.923 -17.757 12.036 1.00 92.00 94 SER A N 1
ATOM 731 C CA . SER A 1 94 ? -8.653 -18.938 11.192 1.00 92.00 94 SER A CA 1
ATOM 732 C C . SER A 1 94 ? -7.756 -19.955 11.907 1.00 92.00 94 SER A C 1
ATOM 734 O O . SER A 1 94 ? -7.292 -19.719 13.020 1.00 92.00 94 SER A O 1
ATOM 736 N N . SER A 1 95 ? -7.546 -21.142 11.334 1.00 95.25 95 SER A N 1
ATOM 737 C CA . SER A 1 95 ? -6.796 -22.239 11.976 1.00 95.25 95 SER A CA 1
ATOM 738 C C . SER A 1 95 ? -5.775 -22.933 11.079 1.00 95.25 95 SER A C 1
ATOM 740 O O . SER A 1 95 ? -4.927 -23.673 11.581 1.00 95.25 95 SER A O 1
ATOM 742 N N . ASN A 1 96 ? -5.801 -22.696 9.769 1.00 95.75 96 ASN A N 1
ATOM 743 C CA . ASN A 1 96 ? -4.780 -23.219 8.865 1.00 95.75 96 ASN A CA 1
ATOM 744 C C . ASN A 1 96 ? -3.567 -22.275 8.742 1.00 95.75 96 ASN A C 1
ATOM 746 O O . ASN A 1 96 ? -3.688 -21.053 8.791 1.00 95.75 96 ASN A O 1
ATOM 750 N N . LEU A 1 97 ? -2.380 -22.853 8.531 1.00 97.56 97 LEU A N 1
ATOM 751 C CA . LEU A 1 97 ? -1.204 -22.142 8.019 1.00 97.56 97 LEU A CA 1
ATOM 752 C C . LEU A 1 97 ? -1.145 -22.327 6.503 1.00 97.56 97 LEU A C 1
ATOM 754 O O . LEU A 1 97 ? -1.256 -23.458 6.020 1.00 97.56 97 LEU A O 1
ATOM 758 N N . TRP A 1 98 ? -0.915 -21.251 5.759 1.00 96.19 98 TRP A N 1
ATOM 759 C CA . TRP A 1 98 ? -0.653 -21.325 4.324 1.00 96.19 98 TRP A CA 1
ATOM 760 C C . TRP A 1 98 ? 0.324 -20.246 3.862 1.00 96.19 98 TRP A C 1
ATOM 762 O O . TRP A 1 98 ? 0.383 -19.154 4.429 1.00 96.19 98 TRP A O 1
ATOM 772 N N . VAL A 1 99 ? 1.086 -20.563 2.813 1.00 96.75 99 VAL A N 1
ATOM 773 C CA . VAL A 1 99 ? 1.991 -19.630 2.123 1.00 96.75 99 VAL A CA 1
ATOM 774 C C . VAL A 1 99 ? 1.980 -19.887 0.606 1.00 96.75 99 VAL A C 1
ATOM 776 O O . VAL A 1 99 ? 1.639 -20.996 0.179 1.00 96.75 99 VAL A O 1
ATOM 779 N N . PRO A 1 100 ? 2.381 -18.916 -0.234 1.00 95.00 100 PRO A N 1
ATOM 780 C CA . PRO A 1 100 ? 2.434 -19.094 -1.681 1.00 95.00 100 PRO A CA 1
ATOM 781 C C . PRO A 1 100 ? 3.447 -20.169 -2.080 1.00 95.00 100 PRO A C 1
ATOM 783 O O . PRO A 1 100 ? 4.556 -20.236 -1.543 1.00 95.00 100 PRO A O 1
ATOM 786 N N . SER A 1 101 ? 3.101 -21.003 -3.058 1.00 95.38 101 SER A N 1
ATOM 787 C CA . SER A 1 101 ? 3.987 -22.055 -3.563 1.00 95.38 101 SER A CA 1
ATOM 788 C C . SER A 1 101 ? 4.859 -21.573 -4.717 1.00 95.38 101 SER A C 1
ATOM 790 O O . SER A 1 101 ? 4.429 -20.811 -5.581 1.00 95.38 101 SER A O 1
ATOM 792 N N . LYS A 1 102 ? 6.077 -22.108 -4.838 1.00 93.00 102 LYS A N 1
ATOM 793 C CA . LYS A 1 102 ? 6.897 -21.949 -6.049 1.00 93.00 102 LYS A CA 1
ATOM 794 C C . LYS A 1 102 ? 6.256 -22.592 -7.286 1.00 93.00 102 LYS A C 1
ATOM 796 O O . LYS A 1 102 ? 6.630 -22.219 -8.398 1.00 93.00 102 LYS A O 1
ATOM 801 N N . GLN A 1 103 ? 5.323 -23.526 -7.099 1.00 90.62 103 GLN A N 1
ATOM 802 C CA . GLN A 1 103 ? 4.598 -24.203 -8.175 1.00 90.62 103 GLN A CA 1
ATOM 803 C C . GLN A 1 103 ? 3.405 -23.400 -8.717 1.00 90.62 103 GLN A C 1
ATOM 805 O O . GLN A 1 103 ? 2.780 -23.826 -9.688 1.00 90.62 103 GLN A O 1
ATOM 810 N N . CYS A 1 104 ? 3.076 -22.243 -8.132 1.00 86.06 104 CYS A N 1
ATOM 811 C CA . CYS A 1 104 ? 2.016 -21.393 -8.660 1.00 86.06 104 CYS A CA 1
ATOM 812 C C . CYS A 1 104 ? 2.321 -20.934 -10.098 1.00 86.06 104 CYS A C 1
ATOM 814 O O . CYS A 1 104 ? 3.476 -20.734 -10.490 1.00 86.06 104 CYS A O 1
ATOM 816 N N . SER A 1 105 ? 1.270 -20.762 -10.903 1.00 78.62 105 SER A N 1
ATOM 817 C CA . SER A 1 105 ? 1.415 -20.302 -12.287 1.00 78.62 105 SER A CA 1
ATOM 818 C C . SER A 1 105 ? 2.053 -18.914 -12.340 1.00 78.62 105 SER A C 1
ATOM 820 O O . SER A 1 105 ? 1.688 -18.029 -11.570 1.00 78.62 105 SER A O 1
ATOM 822 N N . VAL A 1 106 ? 2.924 -18.675 -13.324 1.00 67.94 106 VAL A N 1
ATOM 823 C CA . VAL A 1 106 ? 3.473 -17.334 -13.609 1.00 67.94 106 VAL A CA 1
ATOM 824 C C . VAL A 1 106 ? 2.390 -16.305 -13.960 1.00 67.94 106 VAL A C 1
ATOM 826 O O . VAL A 1 106 ? 2.637 -15.105 -13.884 1.00 67.94 106 VAL A O 1
ATOM 829 N N . LEU A 1 107 ? 1.189 -16.767 -14.328 1.00 60.97 107 LEU A N 1
ATOM 830 C CA . LEU A 1 107 ? 0.017 -15.925 -14.576 1.00 60.97 107 LEU A CA 1
ATOM 831 C C . LEU A 1 107 ? -0.711 -15.515 -13.277 1.00 60.97 107 LEU A C 1
ATOM 833 O O . LEU A 1 107 ? -1.550 -14.617 -13.315 1.00 60.97 107 LEU A O 1
ATOM 837 N N . ASN A 1 108 ? -0.399 -16.134 -12.129 1.00 65.69 108 ASN A N 1
ATOM 838 C CA . ASN A 1 108 ? -0.908 -15.732 -10.817 1.00 65.69 108 ASN A CA 1
ATOM 839 C C . ASN A 1 108 ? -0.056 -14.574 -10.260 1.00 65.69 108 ASN A C 1
ATOM 841 O O . ASN A 1 108 ? 0.984 -14.772 -9.631 1.00 65.69 108 ASN A O 1
ATOM 845 N N . ILE A 1 109 ? -0.513 -13.344 -10.509 1.00 65.38 109 ILE A N 1
ATOM 846 C CA . ILE A 1 109 ? 0.187 -12.107 -10.128 1.00 65.38 109 ILE A CA 1
ATOM 847 C C . ILE A 1 109 ? 0.387 -12.006 -8.606 1.00 65.38 109 ILE A C 1
ATOM 849 O O . ILE A 1 109 ? 1.457 -11.578 -8.177 1.00 65.38 109 ILE A O 1
ATOM 853 N N . ALA A 1 110 ? -0.599 -12.414 -7.798 1.00 66.06 110 ALA A N 1
ATOM 854 C CA . ALA A 1 110 ? -0.514 -12.353 -6.337 1.00 66.06 110 ALA A CA 1
ATOM 855 C C . ALA A 1 110 ? 0.651 -13.204 -5.813 1.00 66.06 110 ALA A C 1
ATOM 857 O O . ALA A 1 110 ? 1.537 -12.689 -5.128 1.00 66.06 110 ALA A O 1
ATOM 858 N N . CYS A 1 111 ? 0.739 -14.454 -6.266 1.00 72.81 111 CYS A N 1
ATOM 859 C CA . CYS A 1 111 ? 1.830 -15.355 -5.907 1.00 72.81 111 CYS A CA 1
ATOM 860 C C . CYS A 1 111 ? 3.206 -14.850 -6.391 1.00 72.81 111 CYS A C 1
ATOM 862 O O . CYS A 1 111 ? 4.240 -15.045 -5.743 1.00 72.81 111 CYS A O 1
ATOM 864 N N . MET A 1 112 ? 3.267 -14.169 -7.541 1.00 73.12 112 MET A N 1
ATOM 865 C CA . MET A 1 112 ? 4.529 -13.646 -8.079 1.00 73.12 112 MET A CA 1
ATOM 866 C C . MET A 1 112 ? 5.113 -12.495 -7.249 1.00 73.12 112 MET A C 1
ATOM 868 O O . MET A 1 112 ? 6.340 -12.368 -7.205 1.00 73.12 112 MET A O 1
ATOM 872 N N . LEU A 1 113 ? 4.273 -11.719 -6.561 1.00 76.38 113 LEU A N 1
ATOM 873 C CA . LEU A 1 113 ? 4.675 -10.570 -5.742 1.00 76.38 113 LEU A CA 1
ATOM 874 C C . LEU A 1 113 ? 5.163 -10.938 -4.329 1.00 76.38 113 LEU A C 1
ATOM 876 O O . LEU A 1 113 ? 5.816 -10.107 -3.699 1.00 76.38 113 LEU A O 1
ATOM 880 N N . HIS A 1 114 ? 4.895 -12.163 -3.871 1.00 84.69 114 HIS A N 1
ATOM 881 C CA . HIS A 1 114 ? 5.193 -12.637 -2.516 1.00 84.69 114 HIS A CA 1
ATOM 882 C C . HIS A 1 114 ? 6.347 -13.650 -2.470 1.00 84.69 114 HIS A C 1
ATOM 884 O O . HIS A 1 114 ? 6.769 -14.212 -3.498 1.00 84.69 114 HIS A O 1
ATOM 890 N N . ASN A 1 115 ? 6.878 -13.884 -1.268 1.00 92.69 115 ASN A N 1
ATOM 891 C CA . ASN A 1 115 ? 7.794 -14.995 -1.022 1.00 92.69 115 ASN A CA 1
ATOM 892 C C . ASN A 1 115 ? 7.085 -16.317 -1.328 1.00 92.69 115 ASN A C 1
ATOM 894 O O . ASN A 1 115 ? 5.890 -16.471 -1.094 1.00 92.69 115 ASN A O 1
ATOM 898 N N . LYS A 1 116 ? 7.828 -17.270 -1.896 1.00 95.12 116 LYS A N 1
ATOM 899 C CA . LYS A 1 116 ? 7.286 -18.547 -2.372 1.00 95.12 116 LYS A CA 1
ATOM 900 C C . LYS A 1 116 ? 8.036 -19.705 -1.749 1.00 95.12 116 LYS A C 1
ATOM 902 O O . LYS A 1 116 ? 9.261 -19.770 -1.877 1.00 95.12 116 LYS A O 1
ATOM 907 N N . TYR A 1 117 ? 7.301 -20.635 -1.158 1.00 98.06 117 TYR A N 1
ATOM 908 C CA . TYR A 1 117 ? 7.855 -21.865 -0.620 1.00 98.06 117 TYR A CA 1
ATOM 909 C C . TYR A 1 117 ? 8.328 -22.774 -1.745 1.00 98.06 117 TYR A C 1
ATOM 911 O O . TYR A 1 117 ? 7.594 -23.086 -2.683 1.00 98.06 117 TYR A O 1
ATOM 919 N N . ASN A 1 118 ? 9.594 -23.171 -1.668 1.00 97.75 118 ASN A N 1
ATOM 920 C CA . ASN A 1 118 ? 10.203 -24.093 -2.604 1.00 97.75 118 ASN A CA 1
ATOM 921 C C . ASN A 1 118 ? 10.534 -25.404 -1.889 1.00 97.75 118 ASN A C 1
ATOM 923 O O . ASN A 1 118 ? 11.590 -25.523 -1.262 1.00 97.75 118 ASN A O 1
ATOM 927 N N . MET A 1 119 ? 9.653 -26.394 -2.043 1.00 96.25 119 MET A N 1
ATOM 928 C CA . MET A 1 119 ? 9.838 -27.744 -1.498 1.00 96.25 119 MET A CA 1
ATOM 929 C C . MET A 1 119 ? 11.183 -28.372 -1.897 1.00 96.25 119 MET A C 1
ATOM 931 O O . MET A 1 119 ? 11.822 -29.030 -1.088 1.00 96.25 119 MET A O 1
ATOM 935 N N . ALA A 1 120 ? 11.678 -28.105 -3.114 1.00 97.44 120 ALA A N 1
ATOM 936 C CA . ALA A 1 120 ? 12.914 -28.705 -3.625 1.00 97.44 120 ALA A CA 1
ATOM 937 C C . ALA A 1 120 ? 14.181 -28.170 -2.937 1.00 97.44 120 ALA A C 1
ATOM 939 O O . ALA A 1 120 ? 15.263 -28.721 -3.127 1.00 97.44 120 ALA A O 1
ATOM 940 N N . LYS A 1 121 ? 14.065 -27.078 -2.171 1.00 97.44 121 LYS A N 1
ATOM 941 C CA . LYS A 1 121 ? 15.166 -26.520 -1.380 1.00 97.44 121 LYS A CA 1
ATOM 942 C C . LYS A 1 121 ? 15.179 -27.004 0.064 1.00 97.44 121 LYS A C 1
ATOM 944 O O . LYS A 1 121 ? 16.164 -26.732 0.735 1.00 97.44 121 LYS A O 1
ATOM 949 N N . SER A 1 122 ? 14.127 -27.668 0.540 1.00 98.25 122 SER A N 1
ATOM 950 C CA . SER A 1 122 ? 14.025 -28.080 1.937 1.00 98.25 122 SER A CA 1
ATOM 951 C C . SER A 1 122 ? 14.377 -29.556 2.111 1.00 98.25 122 SER A C 1
ATOM 953 O O . SER A 1 122 ? 13.731 -30.426 1.534 1.00 98.25 122 SER A O 1
ATOM 955 N N . THR A 1 123 ? 15.379 -29.857 2.935 1.00 98.25 123 THR A N 1
ATOM 956 C CA . THR A 1 123 ? 15.761 -31.233 3.291 1.00 98.25 123 THR A CA 1
ATOM 957 C C . THR A 1 123 ? 14.803 -31.878 4.291 1.00 98.25 123 THR A C 1
ATOM 959 O O . THR A 1 123 ? 14.854 -33.089 4.476 1.00 98.25 123 THR A O 1
ATOM 962 N N . THR A 1 124 ? 13.958 -31.087 4.955 1.00 98.38 124 THR A N 1
ATOM 963 C CA . THR A 1 124 ? 12.967 -31.550 5.942 1.00 98.38 124 THR A CA 1
ATOM 964 C C . THR A 1 124 ? 11.551 -31.648 5.376 1.00 98.38 124 THR A C 1
ATOM 966 O O . THR A 1 124 ? 10.640 -32.080 6.084 1.00 98.38 124 THR A O 1
ATOM 969 N N . TYR A 1 125 ? 11.373 -31.293 4.100 1.00 98.44 125 TYR A N 1
ATOM 970 C CA . TYR A 1 125 ? 10.102 -31.406 3.399 1.00 98.44 125 TYR A CA 1
ATOM 971 C C . TYR A 1 125 ? 9.610 -32.855 3.346 1.00 98.44 125 TYR A C 1
ATOM 973 O O . TYR A 1 125 ? 10.330 -33.773 2.946 1.00 98.44 125 TYR A O 1
ATOM 981 N N . GLN A 1 126 ? 8.338 -33.032 3.681 1.00 98.19 126 GLN A N 1
ATOM 982 C CA . GLN A 1 126 ? 7.589 -34.266 3.535 1.00 98.19 126 GLN A CA 1
ATOM 983 C C . GLN A 1 126 ? 6.361 -34.001 2.665 1.00 98.19 126 GLN A C 1
ATOM 985 O O . GLN A 1 126 ? 5.531 -33.129 2.941 1.00 98.19 126 GLN A O 1
ATOM 990 N N . LYS A 1 127 ? 6.247 -34.775 1.584 1.00 96.94 127 LYS A N 1
ATOM 991 C CA . LYS A 1 127 ? 5.123 -34.674 0.658 1.00 96.94 127 LYS A CA 1
ATOM 992 C C . LYS A 1 127 ? 3.846 -35.185 1.323 1.00 96.94 127 LYS A C 1
ATOM 994 O O . LYS A 1 127 ? 3.799 -36.335 1.746 1.00 96.94 127 LYS A O 1
ATOM 999 N N . ASN A 1 128 ? 2.806 -34.354 1.322 1.00 96.56 128 ASN A N 1
ATOM 1000 C CA . ASN A 1 128 ? 1.440 -34.753 1.657 1.00 96.56 128 ASN A CA 1
ATOM 1001 C C . ASN A 1 128 ? 0.591 -34.805 0.371 1.00 96.56 128 ASN A C 1
ATOM 1003 O O . ASN A 1 128 ? 0.195 -35.884 -0.060 1.00 96.56 128 ASN A O 1
ATOM 1007 N N . GLY A 1 129 ? 0.435 -33.673 -0.322 1.00 92.38 129 GLY A N 1
ATOM 1008 C CA . GLY A 1 129 ? -0.169 -33.595 -1.656 1.00 92.38 129 GLY A CA 1
ATOM 1009 C C . GLY A 1 129 ? -1.698 -33.655 -1.697 1.00 92.38 129 GLY A C 1
ATOM 1010 O O . GLY A 1 129 ? -2.252 -33.611 -2.792 1.00 92.38 129 GLY A O 1
ATOM 1011 N N . THR A 1 130 ? -2.374 -33.739 -0.548 1.00 93.56 130 THR A N 1
ATOM 1012 C CA . THR A 1 130 ? -3.840 -33.637 -0.462 1.00 93.56 130 THR A CA 1
ATOM 1013 C C . THR A 1 130 ? -4.289 -32.273 -0.976 1.00 93.56 130 THR A C 1
ATOM 1015 O O . THR A 1 130 ? -3.717 -31.261 -0.573 1.00 93.56 130 THR A O 1
ATOM 1018 N N . GLU A 1 131 ? -5.274 -32.234 -1.875 1.00 89.75 131 GLU A N 1
ATOM 1019 C CA . GLU A 1 131 ? -5.835 -30.973 -2.370 1.00 89.75 131 GLU A CA 1
ATOM 1020 C C . GLU A 1 131 ? -6.436 -30.158 -1.229 1.00 89.75 131 GLU A C 1
ATOM 1022 O O . GLU A 1 131 ? -7.005 -30.707 -0.291 1.00 89.75 131 GLU A O 1
ATOM 1027 N N . PHE A 1 132 ? -6.306 -28.840 -1.325 1.00 88.44 132 PHE A N 1
ATOM 1028 C CA . PHE A 1 132 ? -6.692 -27.928 -0.264 1.00 88.44 132 PHE A CA 1
ATOM 1029 C C . PHE A 1 132 ? -7.341 -26.674 -0.838 1.00 88.44 132 PHE A C 1
ATOM 1031 O O . PHE A 1 132 ? -6.851 -26.101 -1.817 1.00 88.44 132 PHE A O 1
ATOM 1038 N N . SER A 1 133 ? -8.419 -26.202 -0.214 1.00 84.38 133 SER A N 1
ATOM 1039 C CA . SER A 1 133 ? -9.038 -24.927 -0.581 1.00 84.38 133 SER A CA 1
ATOM 1040 C C . SER A 1 133 ? -9.680 -24.239 0.617 1.00 84.38 133 SER A C 1
ATOM 1042 O O . SER A 1 133 ? -10.364 -24.877 1.413 1.00 84.38 133 SER A O 1
ATOM 1044 N N . ILE A 1 134 ? -9.489 -22.924 0.722 1.00 76.94 134 ILE A N 1
ATOM 1045 C CA . ILE A 1 134 ? -10.114 -22.086 1.754 1.00 76.94 134 ILE A CA 1
ATOM 1046 C C . ILE A 1 134 ? -10.862 -20.945 1.080 1.00 76.94 134 ILE A C 1
ATOM 1048 O O . ILE A 1 134 ? -10.378 -20.345 0.118 1.00 76.94 134 ILE A O 1
ATOM 1052 N N . HIS A 1 135 ? -12.029 -20.618 1.627 1.00 70.56 135 HIS A N 1
ATOM 1053 C CA . HIS A 1 135 ? -12.809 -19.443 1.265 1.00 70.56 135 HIS A CA 1
ATOM 1054 C C . HIS A 1 135 ? -12.940 -18.525 2.485 1.00 70.56 135 HIS A C 1
ATOM 1056 O O . HIS A 1 135 ? -13.619 -18.872 3.451 1.00 70.56 135 HIS A O 1
ATOM 1062 N N . TYR A 1 136 ? -12.307 -17.357 2.403 1.00 66.94 136 TYR A N 1
ATOM 1063 C CA . TYR A 1 136 ? -12.431 -16.241 3.338 1.00 66.94 136 TYR A CA 1
ATOM 1064 C C . TYR A 1 136 ? -13.633 -15.364 2.982 1.00 66.94 136 TYR A C 1
ATOM 1066 O O . TYR A 1 136 ? -14.102 -15.369 1.839 1.00 66.94 136 TYR A O 1
ATOM 1074 N N . GLY A 1 137 ? -14.077 -14.515 3.915 1.00 59.38 137 GLY A N 1
ATOM 1075 C CA . GLY A 1 137 ? -15.125 -13.526 3.621 1.00 59.38 137 GLY A CA 1
ATOM 1076 C C . GLY A 1 137 ? -14.764 -12.611 2.438 1.00 59.38 137 GLY A C 1
ATOM 1077 O O . GLY A 1 137 ? -15.626 -12.192 1.665 1.00 59.38 137 GLY A O 1
ATOM 1078 N N . SER A 1 138 ? -13.467 -12.365 2.232 1.00 57.69 138 SER A N 1
ATOM 1079 C CA . SER A 1 138 ? -12.939 -11.444 1.224 1.00 57.69 138 SER A CA 1
ATOM 1080 C C . SER A 1 138 ? -12.295 -12.084 -0.013 1.00 57.69 138 SER A C 1
ATOM 1082 O O . SER A 1 138 ? -11.971 -11.372 -0.968 1.00 57.69 138 SER A O 1
ATOM 1084 N N . GLY A 1 139 ? -12.124 -13.405 -0.050 1.00 65.50 139 GLY A N 1
ATOM 1085 C CA . GLY A 1 139 ? -11.397 -14.080 -1.126 1.00 65.50 139 GLY A CA 1
ATOM 1086 C C . GLY A 1 139 ? -11.337 -15.589 -0.942 1.00 65.50 139 GLY A C 1
ATOM 1087 O O . GLY A 1 139 ? -11.976 -16.146 -0.060 1.00 65.50 139 GLY A O 1
ATOM 1088 N N . SER A 1 140 ? -10.570 -16.271 -1.778 1.00 72.94 140 SER A N 1
ATOM 1089 C CA . SER A 1 140 ? -10.354 -17.711 -1.657 1.00 72.94 140 SER A CA 1
ATOM 1090 C C . SER A 1 140 ? -8.973 -18.067 -2.170 1.00 72.94 140 SER A C 1
ATOM 1092 O O . SER A 1 140 ? -8.420 -17.343 -2.997 1.00 72.94 140 SER A O 1
ATOM 1094 N N . LEU A 1 141 ? -8.447 -19.200 -1.728 1.00 84.00 141 LEU A N 1
ATOM 1095 C CA . LEU A 1 141 ? -7.235 -19.787 -2.280 1.00 84.00 141 LEU A CA 1
ATOM 1096 C C . LEU A 1 141 ? -7.398 -21.293 -2.440 1.00 84.00 141 LEU A C 1
ATOM 1098 O O . LEU A 1 141 ? -8.187 -21.928 -1.737 1.00 84.00 141 LEU A O 1
ATOM 1102 N N . SER A 1 142 ? -6.629 -21.860 -3.362 1.00 87.00 142 SER A N 1
ATOM 1103 C CA . SER A 1 142 ? -6.561 -23.305 -3.570 1.00 87.00 142 SER A CA 1
ATOM 1104 C C . SER A 1 142 ? -5.135 -23.760 -3.850 1.00 87.00 142 SER A C 1
ATOM 1106 O O . SER A 1 142 ? -4.346 -23.033 -4.468 1.00 87.00 142 SER A O 1
ATOM 1108 N N . GLY A 1 143 ? -4.825 -24.985 -3.455 1.00 91.75 143 GLY A N 1
ATOM 1109 C CA . GLY A 1 143 ? -3.516 -25.596 -3.604 1.00 91.75 143 GLY A CA 1
ATOM 1110 C C . GLY A 1 143 ? -3.505 -27.011 -3.042 1.00 91.75 143 GLY A C 1
ATOM 1111 O O . GLY A 1 143 ? -4.446 -27.769 -3.266 1.00 91.75 143 GLY A O 1
ATOM 1112 N N . TYR A 1 144 ? -2.448 -27.366 -2.321 1.00 94.31 144 TYR A N 1
ATOM 1113 C CA . TYR A 1 144 ? -2.323 -28.678 -1.686 1.00 94.31 144 TYR A CA 1
ATOM 1114 C C . TYR A 1 144 ? -1.558 -28.589 -0.364 1.00 94.31 144 TYR A C 1
ATOM 1116 O O . TYR A 1 144 ? -0.850 -27.617 -0.099 1.00 94.31 144 TYR A O 1
ATOM 1124 N N . LEU A 1 145 ? -1.694 -29.615 0.470 1.00 97.50 145 LEU A N 1
ATOM 1125 C CA . LEU A 1 145 ? -0.992 -29.724 1.741 1.00 97.50 145 LEU A CA 1
ATOM 1126 C C . LEU A 1 145 ? 0.453 -30.200 1.560 1.00 97.50 145 LEU A C 1
ATOM 1128 O O . LEU A 1 145 ? 0.749 -31.083 0.751 1.00 97.50 145 LEU A O 1
ATOM 1132 N N . SER A 1 146 ? 1.330 -29.667 2.400 1.00 98.31 146 SER A N 1
ATOM 1133 C CA . SER A 1 146 ? 2.736 -30.035 2.540 1.00 98.31 146 SER A CA 1
ATOM 1134 C C . SER A 1 146 ? 3.120 -30.052 4.011 1.00 98.31 146 SER A C 1
ATOM 1136 O O . SER A 1 146 ? 2.503 -29.368 4.823 1.00 98.31 146 SER A O 1
ATOM 1138 N N . THR A 1 147 ? 4.135 -30.831 4.368 1.00 98.69 147 THR A N 1
ATOM 1139 C CA . THR A 1 147 ? 4.612 -30.930 5.749 1.00 98.69 147 THR A CA 1
ATOM 1140 C C . THR A 1 147 ? 6.084 -30.548 5.797 1.00 98.69 147 THR A C 1
ATOM 1142 O O . THR A 1 147 ? 6.882 -31.054 5.013 1.00 98.69 147 THR A O 1
ATOM 1145 N N . ASP A 1 148 ? 6.459 -29.638 6.692 1.00 98.75 148 ASP A N 1
ATOM 1146 C CA . ASP A 1 148 ? 7.852 -29.220 6.872 1.00 98.75 148 ASP A CA 1
ATOM 1147 C C . ASP A 1 148 ? 8.081 -28.658 8.288 1.00 98.75 148 ASP A C 1
ATOM 1149 O O . ASP A 1 148 ? 7.165 -28.597 9.112 1.00 98.75 148 ASP A O 1
ATOM 1153 N N . VAL A 1 149 ? 9.314 -28.262 8.590 1.00 98.69 149 VAL A N 1
ATOM 1154 C CA . VAL A 1 149 ? 9.668 -27.526 9.806 1.00 98.69 149 VAL A CA 1
ATOM 1155 C C . VAL A 1 149 ? 9.240 -26.069 9.657 1.00 98.69 149 VAL A C 1
ATOM 1157 O O . VAL A 1 149 ? 9.560 -25.434 8.653 1.00 98.69 149 VAL A O 1
ATOM 1160 N N . VAL A 1 150 ? 8.545 -25.532 10.660 1.00 98.56 150 VAL A N 1
ATOM 1161 C CA . VAL A 1 150 ? 8.167 -24.113 10.731 1.00 98.56 150 VAL A CA 1
ATOM 1162 C C . VAL A 1 150 ? 8.825 -23.494 11.953 1.00 98.56 150 VAL A C 1
ATOM 1164 O O . VAL A 1 150 ? 8.619 -23.977 13.063 1.00 98.56 150 VAL A O 1
ATOM 1167 N N . SER A 1 151 ? 9.586 -22.417 11.776 1.00 96.75 151 SER A N 1
ATOM 1168 C CA . SER A 1 151 ? 10.341 -21.797 12.869 1.00 96.75 151 SER A CA 1
ATOM 1169 C C . SER A 1 151 ? 9.981 -20.329 13.088 1.00 96.75 151 SER A C 1
ATOM 1171 O O . SER A 1 151 ? 9.787 -19.570 12.133 1.00 96.75 151 SER A O 1
ATOM 1173 N N . MET A 1 152 ? 9.941 -19.933 14.361 1.00 93.38 152 MET A N 1
ATOM 1174 C CA . MET A 1 152 ? 9.643 -18.591 14.870 1.00 93.38 152 MET A CA 1
ATOM 1175 C C . MET A 1 152 ? 10.547 -18.305 16.065 1.00 93.38 152 MET A C 1
ATOM 1177 O O . MET A 1 152 ? 10.643 -19.134 16.964 1.00 93.38 152 MET A O 1
ATOM 1181 N N . ASP A 1 153 ? 11.210 -17.147 16.070 1.00 85.19 153 ASP A N 1
ATOM 1182 C CA . ASP A 1 153 ? 12.068 -16.705 17.183 1.00 85.19 153 ASP A CA 1
ATOM 1183 C C . ASP A 1 153 ? 13.069 -17.784 17.657 1.00 85.19 153 ASP A C 1
ATOM 1185 O O . ASP A 1 153 ? 13.169 -18.120 18.832 1.00 85.19 153 ASP A O 1
ATOM 1189 N N . GLY A 1 154 ? 13.752 -18.431 16.704 1.00 83.75 154 GLY A N 1
ATOM 1190 C CA . GLY A 1 154 ? 14.736 -19.489 16.979 1.00 83.75 154 GLY A CA 1
ATOM 1191 C C . GLY A 1 154 ? 14.160 -20.855 17.384 1.00 83.75 154 GLY A C 1
ATOM 1192 O O . GLY A 1 154 ? 14.903 -21.835 17.404 1.00 83.75 154 GLY A O 1
ATOM 1193 N N . ASN A 1 155 ? 12.854 -20.958 17.633 1.00 91.75 155 ASN A N 1
ATOM 1194 C CA . ASN A 1 155 ? 12.166 -22.198 17.987 1.00 91.75 155 ASN A CA 1
ATOM 1195 C C . ASN A 1 155 ? 11.535 -22.844 16.753 1.00 91.75 155 ASN A C 1
ATOM 1197 O O . ASN A 1 155 ? 11.079 -22.142 15.852 1.00 91.75 155 ASN A O 1
ATOM 1201 N N . SER A 1 156 ? 11.501 -24.177 16.701 1.00 96.00 156 SER A N 1
ATOM 1202 C CA . SER A 1 156 ? 11.072 -24.927 15.512 1.00 96.00 156 SER A CA 1
ATOM 1203 C C . SER A 1 156 ? 9.958 -25.913 15.836 1.00 96.00 156 SER A C 1
ATOM 1205 O O . SER A 1 156 ? 10.152 -26.821 16.638 1.00 96.00 156 SER A O 1
ATOM 1207 N N . ILE A 1 157 ? 8.819 -25.755 15.166 1.00 97.88 157 ILE A N 1
ATOM 1208 C CA . ILE A 1 157 ? 7.723 -26.718 15.127 1.00 97.88 157 ILE A CA 1
ATOM 1209 C C . ILE A 1 157 ? 8.073 -27.774 14.084 1.00 97.88 157 ILE A C 1
ATOM 1211 O O . ILE A 1 157 ? 8.142 -27.493 12.884 1.00 97.88 157 ILE A O 1
ATOM 1215 N N . MET A 1 158 ? 8.285 -29.001 14.539 1.00 98.06 158 MET A N 1
ATOM 1216 C CA . MET A 1 158 ? 8.583 -30.132 13.671 1.00 98.06 158 MET A CA 1
ATOM 1217 C C . MET A 1 158 ? 7.302 -30.656 13.017 1.00 98.06 158 MET A C 1
ATOM 1219 O O . MET A 1 158 ? 6.244 -30.670 13.643 1.00 98.06 158 MET A O 1
ATOM 1223 N N . ASN A 1 159 ? 7.404 -31.144 11.778 1.00 97.38 159 ASN A N 1
ATOM 1224 C CA . ASN A 1 159 ? 6.306 -31.800 11.055 1.00 97.38 159 ASN A CA 1
ATOM 1225 C C . ASN A 1 159 ? 5.003 -30.972 10.991 1.00 97.38 159 ASN A C 1
ATOM 1227 O O . ASN A 1 159 ? 3.902 -31.528 11.053 1.00 97.38 159 ASN A O 1
ATOM 1231 N N . GLN A 1 160 ? 5.101 -29.647 10.855 1.00 98.56 160 GLN A N 1
ATOM 1232 C CA . GLN A 1 160 ? 3.921 -28.808 10.675 1.00 98.56 160 GLN A CA 1
ATOM 1233 C C . GLN A 1 160 ? 3.362 -29.017 9.268 1.00 98.56 160 GLN A C 1
ATOM 1235 O O . GLN A 1 160 ? 4.049 -28.789 8.273 1.00 98.56 160 GLN A O 1
ATOM 1240 N N . THR A 1 161 ? 2.094 -29.414 9.184 1.00 98.56 161 THR A N 1
ATOM 1241 C CA . THR A 1 161 ? 1.373 -29.473 7.908 1.00 98.56 161 THR A CA 1
ATOM 1242 C C . THR A 1 161 ? 0.758 -28.111 7.600 1.00 98.56 161 THR A C 1
ATOM 1244 O O . THR A 1 161 ? 0.109 -27.513 8.454 1.00 98.56 161 THR A O 1
ATOM 1247 N N . PHE A 1 162 ? 0.973 -27.602 6.396 1.00 98.44 162 PHE A N 1
ATOM 1248 C CA . PHE A 1 162 ? 0.484 -26.308 5.926 1.00 98.44 162 PHE A CA 1
ATOM 1249 C C . PHE A 1 162 ? 0.061 -26.409 4.462 1.00 98.44 162 PHE A C 1
ATOM 1251 O O . PHE A 1 162 ? 0.404 -27.373 3.777 1.00 98.44 162 PHE A O 1
ATOM 1258 N N . ALA A 1 163 ? -0.684 -25.423 3.974 1.00 97.38 163 ALA A N 1
ATOM 1259 C CA . ALA A 1 163 ? -1.075 -25.380 2.575 1.00 97.38 163 ALA A CA 1
ATOM 1260 C C . ALA A 1 163 ? -0.103 -24.552 1.728 1.00 97.38 163 ALA A C 1
ATOM 1262 O O . ALA A 1 163 ? 0.238 -23.410 2.044 1.00 97.38 163 ALA A O 1
ATOM 1263 N N . GLU A 1 164 ? 0.302 -25.134 0.609 1.00 96.94 164 GLU A N 1
ATOM 1264 C CA . GLU A 1 164 ? 0.991 -24.465 -0.480 1.00 96.94 164 GLU A CA 1
ATOM 1265 C C . GLU A 1 164 ? -0.044 -23.870 -1.440 1.00 96.94 164 GLU A C 1
ATOM 1267 O O . GLU A 1 164 ? -0.700 -24.600 -2.184 1.00 96.94 164 GLU A O 1
ATOM 1272 N N . ALA A 1 165 ? -0.201 -22.545 -1.438 1.00 92.50 165 ALA A N 1
ATOM 1273 C CA . ALA A 1 165 ? -1.176 -21.869 -2.290 1.00 92.50 165 ALA A CA 1
ATOM 1274 C C . ALA A 1 165 ? -0.691 -21.807 -3.753 1.00 92.50 165 ALA A C 1
ATOM 1276 O O . ALA A 1 165 ? 0.381 -21.276 -4.056 1.00 92.50 165 ALA A O 1
ATOM 1277 N N . ILE A 1 166 ? -1.495 -22.351 -4.673 1.00 88.62 166 ILE A N 1
ATOM 1278 C CA . ILE A 1 166 ? -1.223 -22.378 -6.123 1.00 88.62 166 ILE A CA 1
ATOM 1279 C C . ILE A 1 166 ? -2.029 -21.294 -6.841 1.00 88.62 166 ILE A C 1
ATOM 1281 O O . ILE A 1 166 ? -1.534 -20.641 -7.768 1.00 88.62 166 ILE A O 1
ATOM 1285 N N . GLN A 1 167 ? -3.270 -21.085 -6.402 1.00 81.31 167 GLN A N 1
ATOM 1286 C CA . GLN A 1 167 ? -4.169 -20.062 -6.920 1.00 81.31 167 GLN A CA 1
ATOM 1287 C C . GLN A 1 167 ? -4.649 -19.172 -5.777 1.00 81.31 167 GLN A C 1
ATOM 1289 O O . GLN A 1 167 ? -5.172 -19.665 -4.783 1.00 81.31 167 GLN A O 1
ATOM 1294 N N . GLU A 1 168 ? -4.499 -17.863 -5.965 1.00 75.75 168 GLU A N 1
ATOM 1295 C CA . GLU A 1 168 ? -4.906 -16.814 -5.022 1.00 75.75 168 GLU A CA 1
ATOM 1296 C C . GLU A 1 168 ? -5.714 -15.759 -5.795 1.00 75.75 168 GLU A C 1
ATOM 1298 O O . GLU A 1 168 ? -5.226 -14.662 -6.084 1.00 75.75 168 GLU A O 1
ATOM 1303 N N . PRO A 1 169 ? -6.920 -16.112 -6.276 1.00 64.88 169 PRO A N 1
ATOM 1304 C CA . PRO A 1 169 ? -7.727 -15.211 -7.082 1.00 64.88 169 PRO A CA 1
ATOM 1305 C C . PRO A 1 169 ? -8.127 -13.950 -6.308 1.00 64.88 169 PRO A C 1
ATOM 1307 O O . PRO A 1 169 ? -8.608 -14.002 -5.178 1.00 64.88 169 PRO A O 1
ATOM 1310 N N . GLY A 1 170 ? -8.024 -12.804 -6.981 1.00 58.66 170 GLY A N 1
ATOM 1311 C CA . GLY A 1 170 ? -8.550 -11.529 -6.497 1.00 58.66 170 GLY A CA 1
ATOM 1312 C C . GLY A 1 170 ? -7.479 -10.479 -6.216 1.00 58.66 170 GLY A C 1
ATOM 1313 O O . GLY A 1 170 ? -6.304 -10.764 -6.016 1.00 58.66 170 GLY A O 1
ATOM 1314 N N . LEU A 1 171 ? -7.904 -9.214 -6.211 1.00 58.97 171 LEU A N 1
ATOM 1315 C CA . LEU A 1 171 ? -7.011 -8.076 -5.964 1.00 58.97 171 LEU A CA 1
ATOM 1316 C C . LEU A 1 171 ? -6.536 -7.996 -4.511 1.00 58.97 171 LEU A C 1
ATOM 1318 O O . LEU A 1 171 ? -5.539 -7.330 -4.246 1.00 58.97 171 LEU A O 1
ATOM 1322 N N . ALA A 1 172 ? -7.231 -8.673 -3.592 1.00 61.38 172 ALA A N 1
ATOM 1323 C CA . ALA A 1 172 ? -6.893 -8.683 -2.178 1.00 61.38 172 ALA A CA 1
ATOM 1324 C C . ALA A 1 172 ? -5.451 -9.178 -1.964 1.00 61.38 172 ALA A C 1
ATOM 1326 O O . ALA A 1 172 ? -4.615 -8.453 -1.429 1.00 61.38 172 ALA A O 1
ATOM 1327 N N . PHE A 1 173 ? -5.133 -10.352 -2.512 1.00 65.19 173 PHE A N 1
ATOM 1328 C CA . PHE A 1 173 ? -3.810 -10.969 -2.416 1.00 65.19 173 PHE A CA 1
ATOM 1329 C C . PHE A 1 173 ? -2.725 -10.222 -3.206 1.00 65.19 173 PHE A C 1
ATOM 1331 O O . PHE A 1 173 ? -1.549 -10.366 -2.917 1.00 65.19 173 PHE A O 1
ATOM 1338 N N . VAL A 1 174 ? -3.081 -9.385 -4.190 1.00 63.69 174 VAL A N 1
ATOM 1339 C CA . VAL A 1 174 ? -2.112 -8.540 -4.923 1.00 63.69 174 VAL A CA 1
ATOM 1340 C C . VAL A 1 174 ? -1.703 -7.309 -4.107 1.00 63.69 174 VAL A C 1
ATOM 1342 O O . VAL A 1 174 ? -0.563 -6.855 -4.191 1.00 63.69 174 VAL A O 1
ATOM 1345 N N . ALA A 1 175 ? -2.638 -6.739 -3.348 1.00 60.47 175 ALA A N 1
ATOM 1346 C CA . ALA A 1 175 ? -2.421 -5.523 -2.566 1.00 60.47 175 ALA A CA 1
ATOM 1347 C C . ALA A 1 175 ? -1.862 -5.791 -1.156 1.00 60.47 175 ALA A C 1
ATOM 1349 O O . ALA A 1 175 ? -1.416 -4.860 -0.480 1.00 60.47 175 ALA A O 1
ATOM 1350 N N . ALA A 1 176 ? -1.834 -7.046 -0.717 1.00 73.06 176 ALA A N 1
ATOM 1351 C CA . ALA A 1 176 ? -1.238 -7.418 0.554 1.00 73.06 176 ALA A CA 1
ATOM 1352 C C . ALA A 1 176 ? 0.256 -7.103 0.650 1.00 73.06 176 ALA A C 1
ATOM 1354 O O . ALA A 1 176 ? 0.976 -6.974 -0.341 1.00 73.06 176 ALA A O 1
ATOM 1355 N N . LYS A 1 177 ? 0.708 -6.922 1.892 1.00 78.44 177 LYS A N 1
ATOM 1356 C CA . LYS A 1 177 ? 2.120 -6.701 2.249 1.00 78.44 177 LYS A CA 1
ATOM 1357 C C . LYS A 1 177 ? 2.724 -7.886 3.002 1.00 78.44 177 LYS A C 1
ATOM 1359 O O . LYS A 1 177 ? 3.864 -7.798 3.447 1.00 78.44 177 LYS A O 1
ATOM 1364 N N . PHE A 1 178 ? 1.953 -8.953 3.155 1.00 83.38 178 PHE A N 1
ATOM 1365 C CA . PHE A 1 178 ? 2.301 -10.171 3.865 1.00 83.38 178 PHE A CA 1
ATOM 1366 C C . PHE A 1 178 ? 2.070 -11.360 2.933 1.00 83.38 178 PHE A C 1
ATOM 1368 O O . PHE A 1 178 ? 1.203 -11.311 2.065 1.00 83.38 178 PHE A O 1
ATOM 1375 N N . ASP A 1 179 ? 2.871 -12.405 3.104 1.00 91.38 179 ASP A N 1
ATOM 1376 C CA . ASP A 1 179 ? 2.913 -13.561 2.216 1.00 91.38 179 ASP A CA 1
ATOM 1377 C C . ASP A 1 179 ? 1.768 -14.546 2.487 1.00 91.38 179 ASP A C 1
ATOM 1379 O O . ASP A 1 179 ? 1.239 -15.115 1.542 1.00 91.38 179 ASP A O 1
ATOM 1383 N N . GLY A 1 180 ? 1.365 -14.746 3.748 1.00 92.75 180 GLY A N 1
ATOM 1384 C CA . GLY A 1 180 ? 0.348 -15.745 4.105 1.00 92.75 180 GLY A CA 1
ATOM 1385 C C . GLY A 1 180 ? -0.332 -15.524 5.457 1.00 92.75 180 GLY A C 1
ATOM 1386 O O . GLY A 1 180 ? -0.195 -14.462 6.070 1.00 92.75 180 GLY A O 1
ATOM 1387 N N . ILE A 1 181 ? -1.062 -16.532 5.934 1.00 93.56 181 ILE A N 1
ATOM 1388 C CA . ILE A 1 181 ? -1.739 -16.525 7.243 1.00 93.56 181 ILE A CA 1
ATOM 1389 C C . ILE A 1 181 ? -1.259 -17.712 8.074 1.00 93.56 181 ILE A C 1
ATOM 1391 O O . ILE A 1 181 ? -1.113 -18.820 7.559 1.00 93.56 181 ILE A O 1
ATOM 1395 N N . LEU A 1 182 ? -1.056 -17.471 9.368 1.00 97.38 182 LEU A N 1
ATOM 1396 C CA . LEU A 1 182 ? -0.870 -18.472 10.407 1.00 97.38 182 LEU A CA 1
ATOM 1397 C C . LEU A 1 182 ? -2.083 -18.432 11.345 1.00 97.38 182 LEU A C 1
ATOM 1399 O O . LEU A 1 182 ? -2.190 -17.543 12.190 1.00 97.38 182 LEU A O 1
ATOM 1403 N N . GLY A 1 183 ? -2.987 -19.398 11.183 1.00 96.44 183 GLY A N 1
ATOM 1404 C CA . GLY A 1 183 ? -4.182 -19.525 12.013 1.00 96.44 183 GLY A CA 1
ATOM 1405 C C . GLY A 1 183 ? -3.883 -19.950 13.458 1.00 96.44 183 GLY A C 1
ATOM 1406 O O . GLY A 1 183 ? -3.082 -20.856 13.707 1.00 96.44 183 GLY A O 1
ATOM 1407 N N . LEU A 1 184 ? -4.554 -19.298 14.406 1.00 97.12 184 LEU A N 1
ATOM 1408 C CA . LEU A 1 184 ? -4.442 -19.478 15.860 1.00 97.12 184 LEU A CA 1
ATOM 1409 C C . LEU A 1 184 ? -5.783 -19.842 16.525 1.00 97.12 184 LEU A C 1
ATOM 1411 O O . LEU A 1 184 ? -5.894 -19.842 17.751 1.00 97.12 184 LEU A O 1
ATOM 1415 N N . GLY A 1 185 ? -6.816 -20.121 15.733 1.00 95.62 185 GLY A N 1
ATOM 1416 C CA . GLY A 1 185 ? -8.104 -20.635 16.189 1.00 95.62 185 GLY A CA 1
ATOM 1417 C C . GLY A 1 185 ? -8.057 -22.105 16.628 1.00 95.62 185 GLY A C 1
ATOM 1418 O O . GLY A 1 185 ? -7.007 -22.757 16.644 1.00 95.62 185 GLY A O 1
ATOM 1419 N N . TYR A 1 186 ? -9.224 -22.640 16.993 1.00 96.00 186 TYR A N 1
ATOM 1420 C CA . TYR A 1 186 ? -9.346 -24.038 17.399 1.00 96.00 186 TYR A CA 1
ATOM 1421 C C . TYR A 1 186 ? -9.239 -24.970 16.188 1.00 96.00 186 TYR A C 1
ATOM 1423 O O . TYR A 1 186 ? -9.796 -24.722 15.121 1.00 96.00 186 TYR A O 1
ATOM 1431 N N . ASN A 1 187 ? -8.639 -26.143 16.384 1.00 93.62 187 ASN A N 1
ATOM 1432 C CA . ASN A 1 187 ? -8.539 -27.185 15.351 1.00 93.62 187 ASN A CA 1
ATOM 1433 C C . ASN A 1 187 ? -9.898 -27.645 14.765 1.00 93.62 187 ASN A C 1
ATOM 1435 O O . ASN A 1 187 ? -9.953 -28.324 13.738 1.00 93.62 187 ASN A O 1
ATOM 1439 N N . THR A 1 188 ? -11.011 -27.291 15.406 1.00 92.44 188 THR A N 1
ATOM 1440 C CA . THR A 1 188 ? -12.370 -27.631 14.987 1.00 92.44 188 THR A CA 1
ATOM 1441 C C . THR A 1 188 ? -12.833 -26.891 13.729 1.00 92.44 188 THR A C 1
ATOM 1443 O O . THR A 1 188 ? -13.737 -27.400 13.059 1.00 92.44 188 THR A O 1
ATOM 1446 N N . ILE A 1 189 ? -12.223 -25.749 13.398 1.00 89.06 189 ILE A N 1
ATOM 1447 C CA . ILE A 1 189 ? -12.505 -24.969 12.178 1.00 89.06 189 ILE A CA 1
ATOM 1448 C C . ILE A 1 189 ? -11.391 -25.077 11.128 1.00 89.06 189 ILE A C 1
ATOM 1450 O O . ILE A 1 189 ? -11.544 -24.559 10.027 1.00 89.06 189 ILE A O 1
ATOM 1454 N N . ALA A 1 190 ? -10.298 -25.787 11.432 1.00 91.06 190 ALA A N 1
ATOM 1455 C CA . ALA A 1 190 ? -9.245 -26.051 10.461 1.00 91.06 190 ALA A CA 1
ATOM 1456 C C . ALA A 1 190 ? -9.786 -26.892 9.296 1.00 91.06 190 ALA A C 1
ATOM 1458 O O . ALA A 1 190 ? -10.306 -28.001 9.489 1.00 91.06 190 ALA A O 1
ATOM 1459 N N . VAL A 1 191 ? -9.620 -26.375 8.080 1.00 88.50 191 VAL A N 1
ATOM 1460 C CA . VAL A 1 191 ? -9.905 -27.086 6.833 1.00 88.50 191 VAL A CA 1
ATOM 1461 C C . VAL A 1 191 ? -9.092 -28.378 6.817 1.00 88.50 191 VAL A C 1
ATOM 1463 O O . VAL A 1 191 ? -7.929 -28.399 7.234 1.00 88.50 191 VAL A O 1
ATOM 1466 N N . ASP A 1 192 ? -9.746 -29.467 6.415 1.00 87.19 192 ASP A N 1
ATOM 1467 C CA . ASP A 1 192 ? -9.215 -30.835 6.410 1.00 87.19 192 ASP A CA 1
ATOM 1468 C C . ASP A 1 192 ? -8.682 -31.332 7.764 1.00 87.19 192 ASP A C 1
ATOM 1470 O O . ASP A 1 192 ? -7.911 -32.289 7.821 1.00 87.19 192 ASP A O 1
ATOM 1474 N N . ARG A 1 193 ? -9.108 -30.711 8.879 1.00 90.81 193 ARG A N 1
ATOM 1475 C CA . ARG A 1 193 ? -8.677 -31.050 10.251 1.00 90.81 193 ARG A CA 1
ATOM 1476 C C . ARG A 1 193 ? -7.158 -30.992 10.443 1.00 90.81 193 ARG A C 1
ATOM 1478 O O . ARG A 1 193 ? -6.620 -31.669 11.322 1.00 90.81 193 ARG A O 1
ATOM 1485 N N . VAL A 1 194 ? -6.466 -30.183 9.642 1.00 94.56 194 VAL A N 1
ATOM 1486 C CA . VAL A 1 194 ? -5.023 -29.970 9.788 1.00 94.56 194 VAL A CA 1
ATOM 1487 C C . VAL A 1 194 ? -4.740 -29.399 11.177 1.00 94.56 194 VAL A C 1
ATOM 1489 O O . VAL A 1 194 ? -5.389 -28.450 11.610 1.00 94.56 194 VAL A O 1
ATOM 1492 N N . VAL A 1 195 ? -3.773 -29.983 11.887 1.00 97.56 195 VAL A N 1
ATOM 1493 C CA . VAL A 1 195 ? -3.411 -29.539 13.240 1.00 97.56 195 VAL A CA 1
ATOM 1494 C C . VAL A 1 195 ? -2.806 -28.127 13.175 1.00 97.56 195 VAL A C 1
ATOM 1496 O O . VAL A 1 195 ? -1.781 -27.950 12.502 1.00 97.56 195 VAL A O 1
ATOM 1499 N N . PRO A 1 196 ? -3.389 -27.126 13.866 1.00 97.69 196 PRO A N 1
ATOM 1500 C CA . PRO A 1 196 ? -2.877 -25.759 13.834 1.00 97.69 196 PRO A CA 1
ATOM 1501 C C . PRO A 1 196 ? -1.476 -25.639 14.460 1.00 97.69 196 PRO A C 1
ATOM 1503 O O . PRO A 1 196 ? -1.146 -26.404 15.374 1.00 97.69 196 PRO A O 1
ATOM 1506 N N . PRO A 1 197 ? -0.662 -24.648 14.050 1.00 97.50 197 PRO A N 1
ATOM 1507 C CA . PRO A 1 197 ? 0.698 -24.465 14.563 1.00 97.50 197 PRO A CA 1
ATOM 1508 C C . PRO A 1 197 ? 0.806 -24.390 16.085 1.00 97.50 197 PRO A C 1
ATOM 1510 O O . PRO A 1 197 ? 1.679 -25.033 16.665 1.00 97.50 197 PRO A O 1
ATOM 1513 N N . PHE A 1 198 ? -0.107 -23.681 16.752 1.00 97.69 198 PHE A N 1
ATOM 1514 C CA . PHE A 1 198 ? -0.060 -23.553 18.208 1.00 97.69 198 PHE A CA 1
ATOM 1515 C C . PHE A 1 198 ? -0.310 -24.884 18.936 1.00 97.69 198 PHE A C 1
ATOM 1517 O O . PHE A 1 198 ? 0.362 -25.187 19.918 1.00 97.69 198 PHE A O 1
ATOM 1524 N N . TYR A 1 199 ? -1.189 -25.742 18.407 1.00 98.00 199 TYR A N 1
ATOM 1525 C CA . TYR A 1 199 ? -1.393 -27.088 18.954 1.00 98.00 199 TYR A CA 1
ATOM 1526 C C . TYR A 1 199 ? -0.118 -27.925 18.844 1.00 98.00 199 TYR A C 1
ATOM 1528 O O . TYR A 1 199 ? 0.241 -28.630 19.784 1.00 98.00 199 TYR A O 1
ATOM 1536 N N . ASN A 1 200 ? 0.600 -27.826 17.722 1.00 98.06 200 ASN A N 1
ATOM 1537 C CA . ASN A 1 200 ? 1.880 -28.511 17.571 1.00 98.06 200 ASN A CA 1
ATOM 1538 C C . ASN A 1 200 ? 2.962 -27.938 18.495 1.00 98.06 200 ASN A C 1
ATOM 1540 O O . ASN A 1 200 ? 3.736 -28.722 19.035 1.00 98.06 200 ASN A O 1
ATOM 1544 N N . MET A 1 201 ? 2.989 -26.624 18.751 1.00 96.62 201 MET A N 1
ATOM 1545 C CA . MET A 1 201 ? 3.881 -26.044 19.766 1.00 96.62 201 MET A CA 1
ATOM 1546 C C . MET A 1 201 ? 3.640 -26.648 21.151 1.00 96.62 201 MET A C 1
ATOM 1548 O O . MET A 1 201 ? 4.593 -27.046 21.820 1.00 96.62 201 MET A O 1
ATOM 1552 N N . VAL A 1 202 ? 2.372 -26.740 21.560 1.00 97.00 202 VAL A N 1
ATOM 1553 C CA . VAL A 1 202 ? 1.971 -27.315 22.852 1.00 97.00 202 VAL A CA 1
ATOM 1554 C C . VAL A 1 202 ? 2.333 -28.800 22.913 1.00 97.00 202 VAL A C 1
ATOM 1556 O O . VAL A 1 202 ? 3.026 -29.230 23.831 1.00 97.00 202 VAL A O 1
ATOM 1559 N N . ASN A 1 203 ? 1.945 -29.580 21.900 1.00 97.19 203 ASN A N 1
ATOM 1560 C CA . ASN A 1 203 ? 2.191 -31.026 21.853 1.00 97.19 203 ASN A CA 1
ATOM 1561 C C . ASN A 1 203 ? 3.684 -31.384 21.832 1.00 97.19 203 ASN A C 1
ATOM 1563 O O . ASN A 1 203 ? 4.068 -32.450 22.308 1.00 97.19 203 ASN A O 1
ATOM 1567 N N . GLN A 1 204 ? 4.523 -30.515 21.265 1.00 97.31 204 GLN A N 1
ATOM 1568 C CA . GLN A 1 204 ? 5.973 -30.708 21.191 1.00 97.31 204 GLN A CA 1
ATOM 1569 C C . GLN A 1 204 ? 6.717 -30.119 22.399 1.00 97.31 204 GLN A C 1
ATOM 1571 O O . GLN A 1 204 ? 7.941 -30.216 22.454 1.00 97.31 204 GLN A O 1
ATOM 1576 N N . GLY A 1 205 ? 6.010 -29.514 23.362 1.00 95.38 205 GLY A N 1
ATOM 1577 C CA . GLY A 1 205 ? 6.619 -28.899 24.544 1.00 95.38 205 GLY A CA 1
ATOM 1578 C C . GLY A 1 205 ? 7.479 -27.672 24.229 1.00 95.38 205 GLY A C 1
ATOM 1579 O O . GLY A 1 205 ? 8.375 -27.347 25.003 1.00 95.38 205 GLY A O 1
ATOM 1580 N N . ILE A 1 206 ? 7.230 -27.003 23.095 1.00 94.94 206 ILE A N 1
ATOM 1581 C CA . ILE A 1 206 ? 7.933 -25.770 22.698 1.00 94.94 206 ILE A CA 1
ATOM 1582 C C . ILE A 1 206 ? 7.528 -24.615 23.617 1.00 94.94 206 ILE A C 1
ATOM 1584 O O . ILE A 1 206 ? 8.343 -23.758 23.946 1.00 94.94 206 ILE A O 1
ATOM 1588 N N . VAL A 1 207 ? 6.265 -24.601 24.044 1.00 94.19 207 VAL A N 1
ATOM 1589 C CA . VAL A 1 207 ? 5.723 -23.623 24.989 1.00 94.19 207 VAL A CA 1
ATOM 1590 C C . VAL A 1 207 ? 5.423 -24.304 26.317 1.00 94.19 207 VAL A C 1
ATOM 1592 O O . VAL A 1 207 ? 4.933 -25.431 26.350 1.00 94.19 207 VAL A O 1
ATOM 1595 N N . LYS A 1 208 ? 5.711 -23.613 27.423 1.00 88.19 208 LYS A N 1
ATOM 1596 C CA . LYS A 1 208 ? 5.505 -24.152 28.775 1.00 88.19 208 LYS A CA 1
ATOM 1597 C C . LYS A 1 208 ? 4.026 -24.266 29.146 1.00 88.19 208 LYS A C 1
ATOM 1599 O O . LYS A 1 208 ? 3.626 -25.262 29.734 1.00 88.19 208 LYS A O 1
ATOM 1604 N N . ASN A 1 209 ? 3.251 -23.236 28.816 1.00 95.00 209 ASN A N 1
ATOM 1605 C CA . ASN A 1 209 ? 1.810 -23.179 29.047 1.00 95.00 209 ASN A CA 1
ATOM 1606 C C . ASN A 1 209 ? 1.109 -23.080 27.691 1.00 95.00 209 ASN A C 1
ATOM 1608 O O . ASN A 1 209 ? 1.644 -22.443 26.775 1.00 95.00 209 ASN A O 1
ATOM 1612 N N . ALA A 1 210 ? -0.091 -23.646 27.558 1.00 97.19 210 ALA A N 1
ATOM 1613 C CA . ALA A 1 210 ? -0.878 -23.551 26.324 1.00 97.19 210 ALA A CA 1
ATOM 1614 C C . ALA A 1 210 ? -1.611 -22.199 26.233 1.00 97.19 210 ALA A C 1
ATOM 1616 O O . ALA A 1 210 ? -2.823 -22.124 26.054 1.00 97.19 210 ALA A O 1
ATOM 1617 N N . ILE A 1 211 ? -0.836 -21.122 26.361 1.00 97.62 211 ILE A N 1
ATOM 1618 C CA . ILE A 1 211 ? -1.279 -19.731 26.345 1.00 97.62 211 ILE A CA 1
ATOM 1619 C C . ILE A 1 211 ? -0.508 -18.969 25.265 1.00 97.62 211 ILE A C 1
ATOM 1621 O O . ILE A 1 211 ? 0.694 -19.182 25.086 1.00 97.62 211 ILE A O 1
ATOM 1625 N N . PHE A 1 212 ? -1.173 -18.049 24.576 1.00 98.19 212 PHE A N 1
ATOM 1626 C CA . PHE A 1 212 ? -0.513 -16.988 23.819 1.00 98.19 212 PHE A CA 1
ATOM 1627 C C . PHE A 1 212 ? -1.220 -15.656 24.042 1.00 98.19 212 PHE A C 1
ATOM 1629 O O . PHE A 1 212 ? -2.379 -15.610 24.444 1.00 98.19 212 PHE A O 1
ATOM 1636 N N . SER A 1 213 ? -0.531 -14.552 23.793 1.00 98.25 213 SER A N 1
ATOM 1637 C CA . SER A 1 213 ? -1.051 -13.219 24.075 1.00 98.25 213 SER A CA 1
ATOM 1638 C C . SER A 1 213 ? -0.592 -12.193 23.051 1.00 98.25 213 SER A C 1
ATOM 1640 O O . SER A 1 213 ? 0.438 -12.353 22.391 1.00 98.25 213 SER A O 1
ATOM 1642 N N . PHE A 1 214 ? -1.386 -11.134 22.906 1.00 97.75 214 PHE A N 1
ATOM 1643 C CA . PHE A 1 214 ? -1.156 -10.061 21.950 1.00 97.75 214 PHE A CA 1
ATOM 1644 C C . PHE A 1 214 ? -1.042 -8.705 22.638 1.00 97.75 214 PHE A C 1
ATOM 1646 O O . PHE A 1 214 ? -1.908 -8.281 23.407 1.00 97.75 214 PHE A O 1
ATOM 1653 N N . TYR A 1 215 ? 0.002 -7.984 22.243 1.00 95.19 215 TYR A N 1
ATOM 1654 C CA . TYR A 1 215 ? 0.147 -6.550 22.434 1.00 95.19 215 TYR A CA 1
ATOM 1655 C C . TYR A 1 215 ? 0.159 -5.871 21.063 1.00 95.19 215 TYR A C 1
ATOM 1657 O O . TYR A 1 215 ? 1.070 -6.094 20.265 1.00 95.19 215 TYR A O 1
ATOM 1665 N N . LEU A 1 216 ? -0.811 -4.999 20.790 1.00 93.06 216 LEU A N 1
ATOM 1666 C CA . LEU A 1 216 ? -0.843 -4.200 19.564 1.00 93.06 216 LEU A CA 1
ATOM 1667 C C . LEU A 1 216 ? -0.678 -2.722 19.910 1.00 93.06 216 LEU A C 1
ATOM 1669 O O . LEU A 1 216 ? -1.513 -2.124 20.588 1.00 93.06 216 LEU A O 1
ATOM 1673 N N . SER A 1 217 ? 0.399 -2.104 19.426 1.00 87.88 217 SER A N 1
ATOM 1674 C CA . SER A 1 217 ? 0.628 -0.681 19.649 1.00 87.88 217 SER A CA 1
ATOM 1675 C C . SER A 1 217 ? -0.401 0.152 18.889 1.00 87.88 217 SER A C 1
ATOM 1677 O O . SER A 1 217 ? -0.626 -0.011 17.682 1.00 87.88 217 SER A O 1
ATOM 1679 N N . ARG A 1 218 ? -1.007 1.094 19.613 1.00 83.06 218 ARG A N 1
ATOM 1680 C CA . ARG A 1 218 ? -1.915 2.109 19.066 1.00 83.06 218 ARG A CA 1
ATOM 1681 C C . ARG A 1 218 ? -1.172 3.274 18.418 1.00 83.06 218 ARG A C 1
ATOM 1683 O O . ARG A 1 218 ? -1.791 4.036 17.680 1.00 83.06 218 ARG A O 1
ATOM 1690 N N . ASP A 1 219 ? 0.131 3.412 18.669 1.00 78.75 219 ASP A N 1
ATOM 1691 C CA . ASP A 1 219 ? 0.967 4.411 18.011 1.00 78.75 219 ASP A CA 1
ATOM 1692 C C . ASP A 1 219 ? 1.312 3.932 16.587 1.00 78.75 219 ASP A C 1
ATOM 1694 O O . ASP A 1 219 ? 2.067 2.968 16.432 1.00 78.75 219 ASP A O 1
ATOM 1698 N N . PRO A 1 220 ? 0.797 4.591 15.528 1.00 69.94 220 PRO A N 1
ATOM 1699 C CA . PRO A 1 220 ? 1.072 4.201 14.146 1.00 69.94 220 PRO A CA 1
ATOM 1700 C C . PRO A 1 220 ? 2.550 4.355 13.755 1.00 69.94 220 PRO A C 1
ATOM 1702 O O . PRO A 1 220 ? 2.957 3.808 12.735 1.00 69.94 220 PRO A O 1
ATOM 1705 N N . SER A 1 221 ? 3.349 5.090 14.538 1.00 71.62 221 SER A N 1
ATOM 1706 C CA . SER A 1 221 ? 4.794 5.247 14.333 1.00 71.62 221 SER A CA 1
ATOM 1707 C C . SER A 1 221 ? 5.641 4.218 15.093 1.00 71.62 221 SER A C 1
ATOM 1709 O O . SER A 1 221 ? 6.859 4.157 14.904 1.00 71.62 221 SER A O 1
ATOM 1711 N N . SER A 1 222 ? 5.018 3.390 15.939 1.00 75.75 222 SER A N 1
ATOM 1712 C CA . SER A 1 222 ? 5.715 2.371 16.720 1.00 75.75 222 SER A CA 1
ATOM 1713 C C . SER A 1 222 ? 6.347 1.318 15.816 1.00 75.75 222 SER A C 1
ATOM 1715 O O . SER A 1 222 ? 5.698 0.755 14.938 1.00 75.75 222 SER A O 1
ATOM 1717 N N . THR A 1 223 ? 7.625 1.020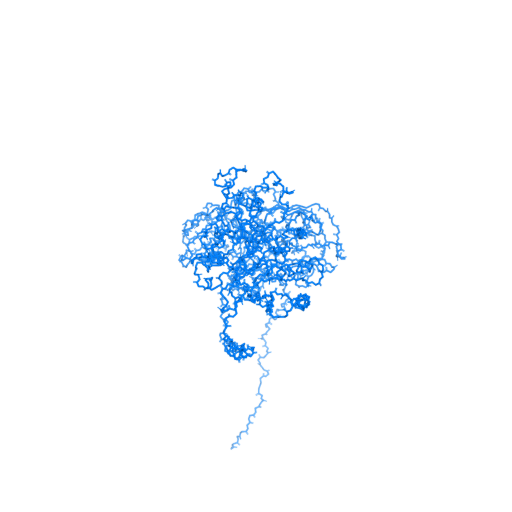 16.048 1.00 82.88 223 THR A N 1
ATOM 1718 C CA . THR A 1 223 ? 8.327 -0.102 15.412 1.00 82.88 223 THR A CA 1
ATOM 1719 C C . THR A 1 223 ? 9.129 -0.845 16.491 1.00 82.88 223 THR A C 1
ATOM 1721 O O . THR A 1 223 ? 10.099 -0.277 17.001 1.00 82.88 223 THR A O 1
ATOM 1724 N N . PRO A 1 224 ? 8.748 -2.081 16.872 1.00 87.62 224 PRO A N 1
ATOM 1725 C CA . PRO A 1 224 ? 7.669 -2.887 16.290 1.00 87.62 224 PRO A CA 1
ATOM 1726 C C . PRO A 1 224 ? 6.269 -2.298 16.544 1.00 87.62 224 PRO A C 1
ATOM 1728 O O . PRO A 1 224 ? 6.060 -1.524 17.481 1.00 87.62 224 PRO A O 1
ATOM 1731 N N . GLY A 1 225 ? 5.323 -2.635 15.668 1.00 87.69 225 GLY A N 1
ATOM 1732 C CA . GLY A 1 225 ? 3.921 -2.218 15.766 1.00 87.69 225 GLY A CA 1
ATOM 1733 C C . GLY A 1 225 ? 3.123 -3.043 16.780 1.00 87.69 225 GLY A C 1
ATOM 1734 O O . GLY A 1 225 ? 2.058 -2.613 17.206 1.00 87.69 225 GLY A O 1
ATOM 1735 N N . GLY A 1 226 ? 3.640 -4.195 17.198 1.00 93.38 226 GLY A N 1
ATOM 1736 C CA . GLY A 1 226 ? 3.063 -5.054 18.227 1.00 93.38 226 GLY A CA 1
ATOM 1737 C C . GLY A 1 226 ? 3.977 -6.239 18.535 1.00 93.38 226 GLY A C 1
ATOM 1738 O O . GLY A 1 226 ? 5.096 -6.321 18.022 1.00 93.38 226 GLY A O 1
ATOM 1739 N N . GLU A 1 227 ? 3.497 -7.157 19.359 1.00 94.88 227 GLU A N 1
ATOM 1740 C CA . GLU A 1 227 ? 4.172 -8.402 19.716 1.00 94.88 227 GLU A CA 1
ATOM 1741 C C . GLU A 1 227 ? 3.120 -9.484 19.992 1.00 94.88 227 GLU A C 1
ATOM 1743 O O . GLU A 1 227 ? 2.111 -9.209 20.645 1.00 94.88 227 GLU A O 1
ATOM 1748 N N . ILE A 1 228 ? 3.360 -10.695 19.487 1.00 96.88 228 ILE A N 1
ATOM 1749 C CA . ILE A 1 228 ? 2.692 -11.915 19.947 1.00 96.88 228 ILE A CA 1
ATOM 1750 C C . ILE A 1 228 ? 3.677 -12.693 20.816 1.00 96.88 228 ILE A C 1
ATOM 1752 O O . ILE A 1 228 ? 4.860 -12.816 20.481 1.00 96.88 228 ILE A O 1
ATOM 1756 N N . ILE A 1 229 ? 3.182 -13.197 21.937 1.00 96.31 229 ILE A N 1
ATOM 1757 C CA . ILE A 1 229 ? 3.963 -13.936 22.921 1.00 96.31 229 ILE A CA 1
ATOM 1758 C C . ILE A 1 229 ? 3.334 -15.314 23.073 1.00 96.31 229 ILE A C 1
ATOM 1760 O O . ILE A 1 229 ? 2.133 -15.421 23.299 1.00 96.31 229 ILE A O 1
ATOM 1764 N N . PHE A 1 230 ? 4.135 -16.368 22.964 1.00 96.75 230 PHE A N 1
ATOM 1765 C CA . PHE A 1 230 ? 3.691 -17.739 23.186 1.00 96.75 230 PHE A CA 1
ATOM 1766 C C . PHE A 1 230 ? 4.259 -18.282 24.501 1.00 96.75 230 PHE A C 1
ATOM 1768 O O . PHE A 1 230 ? 5.410 -18.026 24.858 1.00 96.75 230 PHE A O 1
ATOM 1775 N N . GLY A 1 231 ? 3.446 -19.056 25.216 1.00 95.25 231 GLY A N 1
ATOM 1776 C CA . GLY A 1 231 ? 3.765 -19.630 26.523 1.00 95.25 231 GLY A CA 1
ATOM 1777 C C . GLY A 1 231 ? 3.314 -18.796 27.726 1.00 95.25 231 GLY A C 1
ATOM 1778 O O . GLY A 1 231 ? 3.491 -19.247 28.860 1.00 95.25 231 GLY A O 1
ATOM 1779 N N . GLY A 1 232 ? 2.724 -17.615 27.516 1.00 95.12 232 GLY A N 1
ATOM 1780 C CA . GLY A 1 232 ? 2.254 -16.747 28.597 1.00 95.12 232 GLY A CA 1
ATOM 1781 C C . GLY A 1 232 ? 1.971 -15.310 28.158 1.00 95.12 232 GLY A C 1
ATOM 1782 O O . GLY A 1 232 ? 1.707 -15.046 26.984 1.00 95.12 232 GLY A O 1
ATOM 1783 N N . SER A 1 233 ? 2.061 -14.395 29.123 1.00 94.25 233 SER A N 1
ATOM 1784 C CA . SER A 1 233 ? 1.814 -12.958 28.971 1.00 94.25 233 SER A CA 1
ATOM 1785 C C . SER A 1 233 ? 2.956 -12.132 29.553 1.00 94.25 233 SER A C 1
ATOM 1787 O O . SER A 1 233 ? 3.615 -12.556 30.500 1.00 94.25 233 SER A O 1
ATOM 1789 N N . ASP A 1 234 ? 3.182 -10.944 28.994 1.00 91.19 234 ASP A N 1
ATOM 1790 C CA . ASP A 1 234 ? 4.233 -10.021 29.430 1.00 91.19 234 ASP A CA 1
ATOM 1791 C C . ASP A 1 234 ? 3.665 -8.976 30.410 1.00 91.19 234 ASP A C 1
ATOM 1793 O O . ASP A 1 234 ? 2.938 -8.071 29.977 1.00 91.19 234 ASP A O 1
ATOM 1797 N N . PRO A 1 235 ? 3.997 -9.053 31.714 1.00 90.06 235 PRO A N 1
ATOM 1798 C CA . PRO A 1 235 ? 3.486 -8.132 32.728 1.00 90.06 235 PRO A CA 1
ATOM 1799 C C . PRO A 1 235 ? 3.934 -6.680 32.525 1.00 90.06 235 PRO A C 1
ATOM 1801 O O . PRO A 1 235 ? 3.332 -5.780 33.108 1.00 90.06 235 PRO A O 1
ATOM 1804 N N . GLU A 1 236 ? 4.940 -6.408 31.687 1.00 89.19 236 GLU A N 1
ATOM 1805 C CA . GLU A 1 236 ? 5.337 -5.037 31.341 1.00 89.19 236 GLU A CA 1
ATOM 1806 C C . GLU A 1 236 ? 4.396 -4.381 30.312 1.00 89.19 236 GLU A C 1
ATOM 1808 O O . GLU A 1 236 ? 4.473 -3.170 30.077 1.00 89.19 236 GLU A O 1
ATOM 1813 N N . LYS A 1 237 ? 3.509 -5.157 29.671 1.00 89.56 237 LYS A N 1
ATOM 1814 C CA . LYS A 1 237 ? 2.631 -4.701 28.576 1.00 89.56 237 LYS A CA 1
ATOM 1815 C C . LYS A 1 237 ? 1.183 -4.468 28.989 1.00 89.56 237 LYS A C 1
ATOM 1817 O O . LYS A 1 237 ? 0.398 -3.991 28.168 1.00 89.56 237 LYS A O 1
ATOM 1822 N N . TYR A 1 238 ? 0.822 -4.757 30.234 1.00 92.69 238 TYR A N 1
ATOM 1823 C CA . TYR A 1 238 ? -0.519 -4.526 30.756 1.00 92.69 238 TYR A CA 1
ATOM 1824 C C . TYR A 1 238 ? -0.490 -4.031 32.203 1.00 92.69 238 TYR A C 1
ATOM 1826 O O . TYR A 1 238 ? 0.523 -4.071 32.893 1.00 92.69 238 TYR A O 1
ATOM 1834 N N . THR A 1 239 ? -1.622 -3.510 32.660 1.00 91.19 239 THR A N 1
ATOM 1835 C CA . THR A 1 239 ? -1.827 -3.059 34.035 1.00 91.19 239 THR A CA 1
ATOM 1836 C C . THR A 1 239 ? -3.149 -3.592 34.570 1.00 91.19 239 THR A C 1
ATOM 1838 O O . THR A 1 239 ? -4.117 -3.769 33.827 1.00 91.19 239 THR A O 1
ATOM 1841 N N . GLY A 1 240 ? -3.196 -3.810 35.883 1.00 90.44 240 GLY A N 1
ATOM 1842 C CA . GLY A 1 240 ? -4.356 -4.401 36.544 1.00 90.44 240 GLY A CA 1
ATOM 1843 C C . GLY A 1 240 ? -4.504 -5.907 36.285 1.00 90.44 240 GLY A C 1
ATOM 1844 O O . GLY A 1 240 ? -3.679 -6.509 35.595 1.00 90.44 240 GLY A O 1
ATOM 1845 N N . PRO A 1 241 ? -5.526 -6.533 36.889 1.00 93.88 241 PRO A N 1
ATOM 1846 C CA . PRO A 1 241 ? -5.816 -7.945 36.684 1.00 93.88 241 PRO A CA 1
ATOM 1847 C C . PRO A 1 241 ? -6.455 -8.191 35.312 1.00 93.88 241 PRO A C 1
ATOM 1849 O O . PRO A 1 241 ? -7.092 -7.305 34.742 1.00 93.88 241 PRO A O 1
ATOM 1852 N N . PHE A 1 242 ? -6.332 -9.425 34.826 1.00 97.12 242 PHE A N 1
ATOM 1853 C CA . PHE A 1 242 ? -7.122 -9.910 33.701 1.00 97.12 242 PHE A CA 1
ATOM 1854 C C . PHE A 1 242 ? -8.568 -10.180 34.123 1.00 97.12 242 PHE A C 1
ATOM 1856 O O . PHE A 1 242 ? -8.813 -10.809 35.156 1.00 97.12 242 PHE A O 1
ATOM 1863 N N . THR A 1 243 ? -9.515 -9.793 33.275 1.00 98.12 243 THR A N 1
ATOM 1864 C CA . THR A 1 243 ? -10.873 -10.344 33.292 1.00 98.12 243 THR A CA 1
ATOM 1865 C C . THR A 1 243 ? -10.922 -11.511 32.320 1.00 98.12 243 THR A C 1
ATOM 1867 O O . THR A 1 243 ? -10.795 -11.306 31.113 1.00 98.12 243 THR A O 1
ATOM 1870 N N . TYR A 1 244 ? -11.115 -12.721 32.841 1.00 98.50 244 TYR A N 1
ATOM 1871 C CA . TYR A 1 244 ? -11.267 -13.923 32.027 1.00 98.50 244 TYR A CA 1
ATOM 1872 C C . TYR A 1 244 ? -12.733 -14.264 31.785 1.00 98.50 244 TYR A C 1
ATOM 1874 O O . TYR A 1 244 ? -13.543 -14.243 32.712 1.00 98.50 244 TYR A O 1
ATOM 1882 N N . VAL A 1 245 ? -13.037 -14.673 30.558 1.00 98.25 245 VAL A N 1
ATOM 1883 C CA . VAL A 1 245 ? -14.330 -15.235 30.159 1.00 98.25 245 VAL A CA 1
ATOM 1884 C C . VAL A 1 245 ? -14.131 -16.592 29.484 1.00 98.25 245 VAL A C 1
ATOM 1886 O O . VAL A 1 245 ? -13.184 -16.751 28.709 1.00 98.25 245 VAL A O 1
ATOM 1889 N N . PRO A 1 246 ? -14.981 -17.592 29.781 1.00 98.31 246 PRO A N 1
ATOM 1890 C CA . PRO A 1 246 ? -14.853 -18.914 29.185 1.00 98.31 246 PRO A CA 1
ATOM 1891 C C . PRO A 1 246 ? -15.193 -18.869 27.695 1.00 98.31 246 PRO A C 1
ATOM 1893 O O . PRO A 1 246 ? -16.076 -18.118 27.266 1.00 98.31 246 PRO A O 1
ATOM 1896 N N . VAL A 1 247 ? -14.525 -19.719 26.919 1.00 98.06 247 VAL A N 1
ATOM 1897 C CA . VAL A 1 247 ? -14.880 -19.936 25.523 1.00 98.06 247 VAL A CA 1
ATOM 1898 C C . VAL A 1 247 ? -16.199 -20.704 25.464 1.00 98.06 247 VAL A C 1
ATOM 1900 O O . VAL A 1 247 ? -16.339 -21.777 26.045 1.00 98.06 247 VAL A O 1
ATOM 1903 N N . THR A 1 248 ? -17.190 -20.151 24.771 1.00 96.12 248 THR A N 1
ATOM 1904 C CA . THR A 1 248 ? -18.555 -20.705 24.714 1.00 96.12 248 THR A CA 1
ATOM 1905 C C . THR A 1 248 ? -18.728 -21.743 23.610 1.00 96.12 248 THR A C 1
ATOM 1907 O O . THR A 1 248 ? -19.558 -22.645 23.728 1.00 96.12 248 THR A O 1
ATOM 1910 N N . ARG A 1 249 ? -17.935 -21.644 22.538 1.00 93.44 249 ARG A N 1
ATOM 1911 C CA . ARG A 1 249 ? -17.904 -22.606 21.433 1.00 93.44 249 ARG A CA 1
ATOM 1912 C C . ARG A 1 249 ? -16.472 -22.776 20.942 1.00 93.44 249 ARG A C 1
ATOM 1914 O O . ARG A 1 249 ? -15.882 -21.829 20.439 1.00 93.44 249 ARG A O 1
ATOM 1921 N N . HIS A 1 250 ? -15.943 -23.996 21.041 1.00 92.19 250 HIS A N 1
ATOM 1922 C CA . HIS A 1 250 ? -14.585 -24.333 20.601 1.00 92.19 250 HIS A CA 1
ATOM 1923 C C . HIS A 1 250 ? -14.522 -24.347 19.069 1.00 92.19 250 HIS A C 1
ATOM 1925 O O . HIS A 1 250 ? -14.729 -25.382 18.436 1.00 92.19 250 HIS A O 1
ATOM 1931 N N . GLY A 1 251 ? -14.303 -23.180 18.477 1.00 89.25 251 GLY A N 1
ATOM 1932 C CA . GLY A 1 251 ? -14.137 -22.952 17.044 1.00 89.25 251 GLY A CA 1
ATOM 1933 C C . GLY A 1 251 ? -13.357 -21.667 16.853 1.00 89.25 251 GLY A C 1
ATOM 1934 O O . GLY A 1 251 ? -12.153 -21.685 16.614 1.00 89.25 251 GLY A O 1
ATOM 1935 N N . TYR A 1 252 ? -14.038 -20.554 17.084 1.00 91.69 252 TYR A N 1
ATOM 1936 C CA . TYR A 1 252 ? -13.395 -19.263 17.289 1.00 91.69 252 TYR A CA 1
ATOM 1937 C C . TYR A 1 252 ? -13.061 -19.072 18.769 1.00 91.69 252 TYR A C 1
ATOM 1939 O O . TYR A 1 252 ? -13.557 -19.802 19.631 1.00 91.69 252 TYR A O 1
ATOM 1947 N N . TRP A 1 253 ? -12.284 -18.038 19.078 1.00 97.19 253 TRP A N 1
ATOM 1948 C CA . TRP A 1 253 ? -12.120 -17.534 20.443 1.00 97.19 253 TRP A CA 1
ATOM 1949 C C . TRP A 1 253 ? -13.370 -16.756 20.874 1.00 97.19 253 TRP A C 1
ATOM 1951 O O . TRP A 1 253 ? -13.344 -15.536 21.035 1.00 97.19 253 TRP A O 1
ATOM 1961 N N . GLN A 1 254 ? -14.484 -17.491 20.964 1.00 97.00 254 GLN A N 1
ATOM 1962 C CA . GLN A 1 254 ? -15.837 -16.989 21.186 1.00 97.00 254 GLN A CA 1
ATOM 1963 C C . GLN A 1 254 ? -16.183 -16.960 22.671 1.00 97.00 254 GLN A C 1
ATOM 1965 O O . GLN A 1 254 ? -15.988 -17.958 23.352 1.00 97.00 254 GLN A O 1
ATOM 1970 N N . PHE A 1 255 ? -16.760 -15.868 23.160 1.00 97.88 255 PHE A N 1
ATOM 1971 C CA . PHE A 1 255 ? -17.160 -15.691 24.555 1.00 97.88 255 PHE A CA 1
ATOM 1972 C C . PHE A 1 255 ? -18.485 -14.925 24.676 1.00 97.88 255 PHE A C 1
ATOM 1974 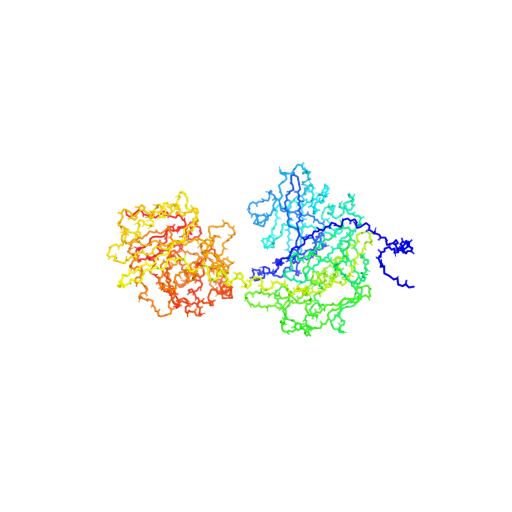O O . PHE A 1 255 ? -18.987 -14.340 23.713 1.00 97.88 255 PHE A O 1
ATOM 1981 N N . GLY A 1 256 ? -19.071 -14.953 25.876 1.00 97.75 256 GLY A N 1
ATOM 1982 C CA . GLY A 1 256 ? -20.279 -14.191 26.196 1.00 97.75 256 GLY A CA 1
ATOM 1983 C C . GLY A 1 256 ? -20.012 -12.687 26.275 1.00 97.75 256 GLY A C 1
ATOM 1984 O O . GLY A 1 256 ? -19.045 -12.257 26.902 1.00 97.75 256 GLY A O 1
ATOM 1985 N N . LEU A 1 257 ? -20.888 -11.904 25.650 1.00 97.38 257 LEU A N 1
ATOM 1986 C CA . LEU A 1 257 ? -20.921 -10.446 25.735 1.00 97.38 257 LEU A CA 1
ATOM 1987 C C . LEU A 1 257 ? -22.243 -10.050 26.399 1.00 97.38 257 LEU A C 1
ATOM 1989 O O . LEU A 1 257 ? -23.305 -10.461 25.940 1.00 97.38 257 LEU A O 1
ATOM 1993 N N . ASP A 1 258 ? -22.181 -9.274 27.475 1.00 96.62 258 ASP A N 1
ATOM 1994 C CA . ASP A 1 258 ? -23.360 -8.980 28.293 1.00 96.62 258 ASP A CA 1
ATOM 1995 C C . ASP A 1 258 ? -24.157 -7.802 27.706 1.00 96.62 258 ASP A C 1
ATOM 1997 O O . ASP A 1 258 ? -25.387 -7.843 27.607 1.00 96.62 258 ASP A O 1
ATOM 2001 N N . GLU A 1 259 ? -23.454 -6.739 27.302 1.00 97.75 259 GLU A N 1
ATOM 2002 C CA . GLU A 1 259 ? -24.067 -5.494 26.831 1.00 97.75 259 GLU A CA 1
ATOM 2003 C C . GLU A 1 259 ? -23.093 -4.626 26.013 1.00 97.75 259 GLU A C 1
ATOM 2005 O O . GLU A 1 259 ? -21.885 -4.609 26.268 1.00 97.75 259 GLU A O 1
ATOM 2010 N N . VAL A 1 260 ? -23.629 -3.859 25.056 1.00 98.19 260 VAL A N 1
ATOM 2011 C CA . VAL A 1 260 ? -22.926 -2.776 24.347 1.00 98.19 260 VAL A CA 1
ATOM 2012 C C . VAL A 1 260 ? -23.665 -1.458 24.573 1.00 98.19 260 VAL A C 1
ATOM 2014 O O . VAL A 1 260 ? -24.864 -1.362 24.303 1.00 98.19 260 VAL A O 1
ATOM 2017 N N . LEU A 1 261 ? -22.950 -0.426 25.029 1.00 98.00 261 LEU A N 1
ATOM 2018 C CA . LEU A 1 261 ? -23.509 0.897 25.321 1.00 98.00 261 LEU A CA 1
ATOM 2019 C C . LEU A 1 261 ? -22.791 2.013 24.559 1.00 98.00 261 LEU A C 1
ATOM 2021 O O . LEU A 1 261 ? -21.573 1.974 24.387 1.00 98.00 261 LEU A O 1
ATOM 2025 N N . VAL A 1 262 ? -23.538 3.056 24.194 1.00 97.88 262 VAL A N 1
ATOM 2026 C CA . VAL A 1 262 ? -23.013 4.340 23.702 1.00 97.88 262 VAL A CA 1
ATOM 2027 C C . VAL A 1 262 ? -23.389 5.428 24.705 1.00 97.88 262 VAL A C 1
ATOM 2029 O O . VAL A 1 262 ? -24.562 5.780 24.865 1.00 97.88 262 VAL A O 1
ATOM 2032 N N . GLY A 1 263 ? -22.396 5.955 25.420 1.00 95.31 263 GLY A N 1
ATOM 2033 C CA . GLY A 1 263 ? -22.624 6.790 26.595 1.00 95.31 263 GLY A CA 1
ATOM 2034 C C . GLY A 1 263 ? -23.412 6.012 27.650 1.00 95.31 263 GLY A C 1
ATOM 2035 O O . GLY A 1 263 ? -22.945 4.991 28.143 1.00 95.31 263 GLY A O 1
ATOM 2036 N N . ASN A 1 264 ? -24.623 6.481 27.955 1.00 93.94 264 ASN A N 1
ATOM 2037 C CA . ASN A 1 264 ? -25.552 5.815 28.877 1.00 93.94 264 ASN A CA 1
ATOM 2038 C C . ASN A 1 264 ? -26.674 5.046 28.152 1.00 93.94 264 ASN A C 1
ATOM 2040 O O . ASN A 1 264 ? -27.604 4.568 28.797 1.00 93.94 264 ASN A O 1
ATOM 2044 N N . THR A 1 265 ? -26.629 4.966 26.820 1.00 96.44 265 THR A N 1
ATOM 2045 C CA . THR A 1 265 ? -27.668 4.320 26.009 1.00 96.44 265 THR A CA 1
ATOM 2046 C C . THR A 1 265 ? -27.273 2.878 25.725 1.00 96.44 265 THR A C 1
ATOM 2048 O O . THR A 1 265 ? -26.252 2.644 25.078 1.00 96.44 265 THR A O 1
ATOM 2051 N N . SER A 1 266 ? -28.083 1.921 26.177 1.00 96.88 266 SER A N 1
ATOM 2052 C CA . SER A 1 266 ? -27.935 0.508 25.812 1.00 96.88 266 SER A CA 1
ATOM 2053 C C . SER A 1 266 ? -28.310 0.312 24.341 1.00 96.88 266 SER A C 1
ATOM 2055 O O . SER A 1 266 ? -29.423 0.651 23.934 1.00 96.88 266 SER A O 1
ATOM 2057 N N . ILE A 1 267 ? -27.369 -0.189 23.539 1.00 97.31 267 ILE A N 1
ATOM 2058 C CA . ILE A 1 267 ? -27.582 -0.531 22.123 1.00 97.31 267 ILE A CA 1
ATOM 2059 C C . ILE A 1 267 ? -28.123 -1.949 22.008 1.00 97.31 267 ILE A C 1
ATOM 2061 O O . ILE A 1 267 ? -29.011 -2.230 21.207 1.00 97.31 267 ILE A O 1
ATOM 2065 N N . VAL A 1 268 ? -27.552 -2.856 22.796 1.00 96.50 268 VAL A N 1
ATOM 2066 C CA . VAL A 1 268 ? -27.963 -4.252 22.864 1.00 96.50 268 VAL A CA 1
ATOM 2067 C C . VAL A 1 268 ? -27.502 -4.852 24.179 1.00 96.50 268 VAL A C 1
ATOM 2069 O O . VAL A 1 268 ? -26.385 -4.595 24.619 1.00 96.50 268 VAL A O 1
ATOM 2072 N N . SER A 1 269 ? -28.353 -5.673 24.781 1.00 93.94 269 SER A N 1
ATOM 2073 C CA . SER A 1 269 ? -28.074 -6.428 26.000 1.00 93.94 269 SER A CA 1
ATOM 2074 C C . SER A 1 269 ? -28.675 -7.830 25.906 1.00 93.94 269 SER A C 1
ATOM 2076 O O . SER A 1 269 ? -29.580 -8.080 25.103 1.00 93.94 269 SER A O 1
ATOM 2078 N N . GLY A 1 270 ? -28.163 -8.756 26.714 1.00 87.62 270 GLY A N 1
ATOM 2079 C CA . GLY A 1 270 ? -28.679 -10.121 26.821 1.00 87.62 270 GLY A CA 1
ATOM 2080 C C . GLY A 1 270 ? -27.619 -11.175 26.518 1.00 87.62 270 GLY A C 1
ATOM 2081 O O . GLY A 1 270 ? -26.435 -10.961 26.740 1.00 87.62 270 GLY A O 1
ATOM 2082 N N . ALA A 1 271 ? -28.041 -12.340 26.024 1.00 86.12 271 ALA A N 1
ATOM 2083 C CA . ALA A 1 271 ? -27.148 -13.463 25.730 1.00 86.12 271 ALA A CA 1
ATOM 2084 C C . ALA A 1 271 ? -26.398 -13.273 24.395 1.00 86.12 271 ALA A C 1
ATOM 2086 O O . ALA A 1 271 ? -26.576 -14.052 23.456 1.00 86.12 271 ALA A O 1
ATOM 2087 N N . LEU A 1 272 ? -25.587 -12.219 24.290 1.00 95.19 272 LEU A N 1
ATOM 2088 C CA . LEU A 1 272 ? -24.803 -11.934 23.090 1.00 95.19 272 LEU A CA 1
ATOM 2089 C C . LEU A 1 272 ? -23.534 -12.780 23.069 1.00 95.19 272 LEU A C 1
ATOM 2091 O O . LEU A 1 272 ? -23.077 -13.310 24.085 1.00 95.19 272 LEU A O 1
ATOM 2095 N N . GLN A 1 273 ? -22.961 -12.913 21.882 1.00 96.19 273 GLN A N 1
ATOM 2096 C CA . GLN A 1 273 ? -21.729 -13.649 21.651 1.00 96.19 273 GLN A CA 1
ATOM 2097 C C . GLN A 1 273 ? -20.756 -12.764 20.876 1.00 96.19 273 GLN A C 1
ATOM 2099 O O . GLN A 1 273 ? -21.156 -12.035 19.963 1.00 96.19 273 GLN A O 1
ATOM 2104 N N . ALA A 1 274 ? -19.483 -12.832 21.246 1.00 96.81 274 ALA A N 1
ATOM 2105 C CA . ALA A 1 274 ? -18.405 -12.104 20.597 1.00 96.81 274 ALA A CA 1
ATOM 2106 C C . ALA A 1 274 ? -17.209 -13.024 20.340 1.00 96.81 274 ALA A C 1
ATOM 2108 O O . ALA A 1 274 ? -17.049 -14.024 21.034 1.00 96.81 274 ALA A O 1
ATOM 2109 N N . ILE A 1 275 ? -16.368 -12.683 19.366 1.00 96.62 275 ILE A N 1
ATOM 2110 C CA . ILE A 1 275 ? -15.066 -13.316 19.127 1.00 96.62 275 ILE A CA 1
ATOM 2111 C C . ILE A 1 275 ? -13.951 -12.273 19.236 1.00 96.62 275 ILE A C 1
ATOM 2113 O O . ILE A 1 275 ? -14.140 -11.127 18.828 1.00 96.62 275 ILE A O 1
ATOM 2117 N N . ALA A 1 276 ? -12.793 -12.663 19.767 1.00 97.12 276 ALA A N 1
ATOM 2118 C CA . ALA A 1 276 ? -11.574 -11.854 19.705 1.00 97.12 276 ALA A CA 1
ATOM 2119 C C . ALA A 1 276 ? -10.754 -12.275 18.477 1.00 97.12 276 ALA A C 1
ATOM 2121 O O . ALA A 1 276 ? -10.278 -13.412 18.404 1.00 97.12 276 ALA A O 1
ATOM 2122 N N . ASP A 1 277 ? -10.618 -11.369 17.509 1.00 94.75 277 ASP A N 1
ATOM 2123 C CA . ASP A 1 277 ? -10.094 -11.682 16.176 1.00 94.75 277 ASP A CA 1
ATOM 2124 C C . ASP A 1 277 ? -8.953 -10.742 15.759 1.00 94.75 277 ASP A C 1
ATOM 2126 O O . ASP A 1 277 ? -9.185 -9.611 15.337 1.00 94.75 277 ASP A O 1
ATOM 2130 N N . THR A 1 278 ? -7.714 -11.225 15.836 1.00 93.06 278 THR A N 1
ATOM 2131 C CA . THR A 1 278 ? -6.511 -10.495 15.395 1.00 93.06 278 THR A CA 1
ATOM 2132 C C . THR A 1 278 ? -6.350 -10.447 13.871 1.00 93.06 278 THR A C 1
ATOM 2134 O O . THR A 1 278 ? -5.480 -9.735 13.366 1.00 93.06 278 THR A O 1
ATOM 2137 N N . GLY A 1 279 ? -7.164 -11.193 13.116 1.00 85.12 279 GLY A N 1
ATOM 2138 C CA . GLY A 1 279 ? -7.238 -11.119 11.657 1.00 85.12 279 GLY A CA 1
ATOM 2139 C C . GLY A 1 279 ? -8.104 -9.965 11.145 1.00 85.12 279 GLY A C 1
ATOM 2140 O O . GLY A 1 279 ? -8.062 -9.657 9.951 1.00 85.12 279 GLY A O 1
ATOM 2141 N N . THR A 1 280 ? -8.857 -9.297 12.027 1.00 84.50 280 THR A N 1
ATOM 2142 C CA . THR A 1 280 ? -9.786 -8.218 11.674 1.00 84.50 280 THR A CA 1
ATOM 2143 C C . THR A 1 280 ? -9.384 -6.886 12.317 1.00 84.50 280 THR A C 1
ATOM 2145 O O . THR A 1 280 ? -9.269 -6.759 13.530 1.00 84.50 280 THR A O 1
ATOM 2148 N N . SER A 1 281 ? -9.260 -5.829 11.506 1.00 82.19 281 SER A N 1
ATOM 2149 C CA . SER A 1 281 ? -8.972 -4.463 11.984 1.00 82.19 281 SER A CA 1
ATOM 2150 C C . SER A 1 281 ? -10.059 -3.880 12.894 1.00 82.19 281 SER A C 1
ATOM 2152 O O . SER A 1 281 ? -9.767 -3.259 13.915 1.00 82.19 281 SER A O 1
ATOM 2154 N N . LEU A 1 282 ? -11.311 -3.930 12.430 1.00 88.12 282 LEU A N 1
ATOM 2155 C CA . LEU A 1 282 ? -12.427 -3.143 12.963 1.00 88.12 282 LEU A CA 1
ATOM 2156 C C . LEU A 1 282 ? -13.200 -3.930 14.022 1.00 88.12 282 LEU A C 1
ATOM 2158 O O . LEU A 1 282 ? -13.049 -5.140 14.152 1.00 88.12 282 LEU A O 1
ATOM 2162 N N . ILE A 1 283 ? -14.074 -3.242 14.750 1.00 93.31 283 ILE A N 1
ATOM 2163 C CA . ILE A 1 283 ? -15.132 -3.901 15.509 1.00 93.31 283 ILE A CA 1
ATOM 2164 C C . ILE A 1 283 ? -16.306 -4.132 14.561 1.00 93.31 283 ILE A C 1
ATOM 2166 O O . ILE A 1 283 ? -16.813 -3.181 13.963 1.00 93.31 283 ILE A O 1
ATOM 2170 N N . ALA A 1 284 ? -16.753 -5.377 14.431 1.00 90.94 284 ALA A N 1
ATOM 2171 C CA . ALA A 1 284 ? -17.951 -5.703 13.668 1.00 90.94 284 ALA A CA 1
ATOM 2172 C C . ALA A 1 284 ? -19.076 -6.204 14.574 1.00 90.94 284 ALA A C 1
ATOM 2174 O O . ALA A 1 284 ? -18.831 -6.787 15.628 1.00 90.94 284 ALA A O 1
ATOM 2175 N N . GLY A 1 285 ? -20.314 -5.977 14.158 1.00 92.62 285 GLY A N 1
ATOM 2176 C CA . GLY A 1 285 ? -21.505 -6.466 14.843 1.00 92.62 285 GLY A CA 1
ATOM 2177 C C . GLY A 1 285 ? -22.724 -6.410 13.924 1.00 92.62 285 GLY A C 1
ATOM 2178 O O . GLY A 1 285 ? -22.595 -5.930 12.792 1.00 92.62 285 GLY A O 1
ATOM 2179 N N . PRO A 1 286 ? -23.898 -6.864 14.399 1.00 92.62 286 PRO A N 1
ATOM 2180 C CA . PRO A 1 286 ? -25.115 -6.868 13.595 1.00 92.62 286 PRO A CA 1
ATOM 2181 C C . PRO A 1 286 ? -25.410 -5.486 13.002 1.00 92.62 286 PRO A C 1
ATOM 2183 O O . PRO A 1 286 ? -25.216 -4.457 13.665 1.00 92.62 286 PRO A O 1
ATOM 2186 N N . VAL A 1 287 ? -25.858 -5.460 11.746 1.00 89.06 287 VAL A N 1
ATOM 2187 C CA . VAL A 1 287 ? -25.943 -4.229 10.940 1.00 89.06 287 VAL A CA 1
ATOM 2188 C C . VAL A 1 287 ? -26.799 -3.161 11.621 1.00 89.06 287 VAL A C 1
ATOM 2190 O O . VAL A 1 287 ? -26.389 -2.000 11.668 1.00 89.06 287 VAL A O 1
ATOM 2193 N N . ASP A 1 288 ? -27.933 -3.544 12.208 1.00 91.69 288 ASP A N 1
ATOM 2194 C CA . ASP A 1 288 ? -28.846 -2.613 12.879 1.00 91.69 288 ASP A CA 1
ATOM 2195 C C . ASP A 1 288 ? -28.213 -1.956 14.114 1.00 91.69 288 ASP A C 1
ATOM 2197 O O . ASP A 1 288 ? -28.314 -0.741 14.299 1.00 91.69 288 ASP A O 1
ATOM 2201 N N . ASN A 1 289 ? -27.486 -2.730 14.924 1.00 95.50 289 ASN A N 1
ATOM 2202 C CA . ASN A 1 289 ? -26.787 -2.210 16.099 1.00 95.50 289 ASN A CA 1
ATOM 2203 C C . ASN A 1 289 ? -25.661 -1.251 15.700 1.00 95.50 289 ASN A C 1
ATOM 2205 O O . ASN A 1 289 ? -25.505 -0.187 16.299 1.00 95.50 289 ASN A O 1
ATOM 2209 N N . ILE A 1 290 ? -24.891 -1.593 14.664 1.00 94.81 290 ILE A N 1
ATOM 2210 C CA . ILE A 1 290 ? -23.795 -0.743 14.182 1.00 94.81 290 ILE A CA 1
ATOM 2211 C C . ILE A 1 290 ? -24.324 0.532 13.524 1.00 94.81 290 ILE A C 1
ATOM 2213 O O . ILE A 1 290 ? -23.731 1.603 13.690 1.00 94.81 290 ILE A O 1
ATOM 2217 N N . LYS A 1 291 ? -25.443 0.443 12.804 1.00 92.25 291 LYS A N 1
ATOM 2218 C CA . LYS A 1 291 ? -26.128 1.611 12.255 1.00 92.25 291 LYS A CA 1
ATOM 2219 C C . LYS A 1 291 ? -26.547 2.559 13.378 1.00 92.25 291 LYS A C 1
ATOM 2221 O O . LYS A 1 291 ? -26.199 3.735 13.315 1.00 92.25 291 LYS A O 1
ATOM 2226 N N . GLN A 1 292 ? -27.183 2.042 14.431 1.00 95.50 292 GLN A N 1
ATOM 2227 C CA . GLN A 1 292 ? -27.579 2.839 15.596 1.00 95.50 292 GLN A CA 1
ATOM 2228 C C . GLN A 1 292 ? -26.373 3.489 16.292 1.00 95.50 292 GLN A C 1
ATOM 2230 O O . GLN A 1 292 ? -26.419 4.675 16.620 1.00 95.50 292 GLN A O 1
ATOM 2235 N N . ILE A 1 293 ? -25.273 2.747 16.479 1.00 96.94 293 ILE A N 1
ATOM 2236 C CA . ILE A 1 293 ? -24.025 3.296 17.029 1.00 96.94 293 ILE A CA 1
ATOM 2237 C C . ILE A 1 293 ? -23.549 4.468 16.171 1.00 96.94 293 ILE A C 1
ATOM 2239 O O . ILE A 1 293 ? -23.340 5.559 16.691 1.00 96.94 293 ILE A O 1
ATOM 2243 N N . ASN A 1 294 ? -23.404 4.278 14.859 1.00 94.75 294 ASN A N 1
ATOM 2244 C CA . ASN A 1 294 ? -22.869 5.324 13.992 1.00 94.75 294 ASN A CA 1
ATOM 2245 C C . ASN A 1 294 ? -23.798 6.539 13.865 1.00 94.75 294 ASN A C 1
ATOM 2247 O O . ASN A 1 294 ? -23.297 7.657 13.772 1.00 94.75 294 ASN A O 1
ATOM 2251 N N . GLU A 1 295 ? -25.118 6.357 13.921 1.00 92.00 295 GLU A N 1
ATOM 2252 C CA . GLU A 1 295 ? -26.079 7.466 13.990 1.00 92.00 295 GLU A CA 1
ATOM 2253 C C . GLU A 1 295 ? -25.870 8.312 15.258 1.00 92.00 295 GLU A C 1
ATOM 2255 O O . GLU A 1 295 ? -25.812 9.539 15.171 1.00 92.00 295 GLU A O 1
ATOM 2260 N N . LEU A 1 296 ? -25.651 7.676 16.418 1.00 94.75 296 LEU A N 1
ATOM 2261 C CA . LEU A 1 296 ? -25.339 8.371 17.677 1.00 94.75 296 LEU A CA 1
ATOM 2262 C C . LEU A 1 296 ? -23.973 9.074 17.663 1.00 94.75 296 LEU A C 1
ATOM 2264 O O . LEU A 1 296 ? -23.779 10.048 18.388 1.00 94.75 296 LEU A O 1
ATOM 2268 N N . LEU A 1 297 ? -23.034 8.606 16.838 1.00 94.62 297 LEU A N 1
ATOM 2269 C CA . LEU A 1 297 ? -21.734 9.252 16.625 1.00 94.62 297 LEU A CA 1
ATOM 2270 C C . LEU A 1 297 ? -21.789 10.412 15.613 1.00 94.62 297 LEU A C 1
ATOM 2272 O O . LEU A 1 297 ? -20.772 11.069 15.390 1.00 94.62 297 LEU A O 1
ATOM 2276 N N . GLY A 1 298 ? -22.936 10.651 14.963 1.00 91.25 298 GLY A N 1
ATOM 2277 C CA . GLY A 1 298 ? -23.046 11.605 13.852 1.00 91.25 298 GLY A CA 1
ATOM 2278 C C . GLY A 1 298 ? -22.313 11.145 12.584 1.00 91.25 298 GLY A C 1
ATOM 2279 O O . GLY A 1 298 ? -21.876 11.968 11.777 1.00 91.25 298 GLY A O 1
ATOM 2280 N N . GLY A 1 299 ? -22.130 9.833 12.423 1.00 89.88 299 GLY A N 1
ATOM 2281 C CA . GLY A 1 299 ? -21.439 9.224 11.295 1.00 89.88 299 GLY A CA 1
ATOM 2282 C C . GLY A 1 299 ? -22.275 9.227 10.017 1.00 89.88 299 GLY A C 1
ATOM 2283 O O . GLY A 1 299 ? -23.473 8.956 10.024 1.00 89.88 299 GLY A O 1
ATOM 2284 N N . THR A 1 300 ? -21.622 9.477 8.885 1.00 84.00 300 THR A N 1
ATOM 2285 C CA . THR A 1 300 ? -22.222 9.377 7.547 1.00 84.00 300 THR A CA 1
ATOM 2286 C C . THR A 1 300 ? -21.760 8.091 6.873 1.00 84.00 300 THR A C 1
ATOM 2288 O O . THR A 1 300 ? -20.557 7.887 6.706 1.00 84.00 300 THR A O 1
ATOM 2291 N N . ALA A 1 301 ? -22.701 7.232 6.479 1.00 79.06 301 ALA A N 1
ATOM 2292 C CA . ALA A 1 301 ? -22.392 5.986 5.781 1.00 79.06 301 ALA A CA 1
ATOM 2293 C C . ALA A 1 301 ? -21.721 6.255 4.425 1.00 79.06 301 ALA A C 1
ATOM 2295 O O . ALA A 1 301 ? -22.107 7.175 3.698 1.00 79.06 301 ALA A O 1
ATOM 2296 N N . ILE A 1 302 ? -20.753 5.418 4.064 1.00 67.81 302 ILE A N 1
ATOM 2297 C CA . ILE A 1 302 ? -20.121 5.410 2.743 1.00 67.81 302 ILE A CA 1
ATOM 2298 C C . ILE A 1 302 ? -20.253 4.038 2.068 1.00 67.81 302 ILE A C 1
ATOM 2300 O O . ILE A 1 302 ? -20.460 3.030 2.749 1.00 67.81 302 ILE A O 1
ATOM 2304 N N . PRO A 1 303 ? -20.144 3.970 0.724 1.00 59.19 303 PRO A N 1
ATOM 2305 C CA . PRO A 1 303 ? -20.142 2.695 0.012 1.00 59.19 303 PRO A CA 1
ATOM 2306 C C . PRO A 1 303 ? -19.058 1.755 0.562 1.00 59.19 303 PRO A C 1
ATOM 2308 O O . PRO A 1 303 ? -17.881 2.111 0.543 1.00 59.19 303 PRO A O 1
ATOM 2311 N N . GLY A 1 304 ? -19.459 0.566 1.027 1.00 58.97 304 GLY A N 1
ATOM 2312 C CA . GLY A 1 304 ? -18.573 -0.434 1.647 1.00 58.97 304 GLY A CA 1
ATOM 2313 C C . GLY A 1 304 ? -18.871 -0.779 3.109 1.00 58.97 304 GLY A C 1
ATOM 2314 O O . GLY A 1 304 ? -18.257 -1.698 3.654 1.00 58.97 304 GLY A O 1
ATOM 2315 N N . GLY A 1 305 ? -19.860 -0.111 3.712 1.00 67.44 305 GLY A N 1
ATOM 2316 C CA . GLY A 1 305 ? -20.345 -0.407 5.066 1.00 67.44 305 GLY A CA 1
ATOM 2317 C C . GLY A 1 305 ? -19.606 0.348 6.174 1.00 67.44 305 GLY A C 1
ATOM 2318 O O . GLY A 1 305 ? -19.948 0.195 7.345 1.00 67.44 305 GLY A O 1
ATOM 2319 N N . GLU A 1 306 ? -18.612 1.171 5.825 1.00 76.00 306 GLU A N 1
ATOM 2320 C CA . GLU A 1 306 ? -17.955 2.089 6.757 1.00 76.00 306 GLU A CA 1
ATOM 2321 C C . GLU A 1 306 ? -18.726 3.404 6.938 1.00 76.00 306 GLU A C 1
ATOM 2323 O O . GLU A 1 306 ? -19.585 3.779 6.137 1.00 76.00 306 GLU A O 1
ATOM 2328 N N . TYR A 1 307 ? -18.360 4.144 7.984 1.00 85.25 307 TYR A N 1
ATOM 2329 C CA . TYR A 1 307 ? -18.912 5.458 8.296 1.00 85.25 307 TYR A CA 1
ATOM 2330 C C . TYR A 1 307 ? -17.792 6.484 8.463 1.00 85.25 307 TYR A C 1
ATOM 2332 O O . TYR A 1 307 ? -16.757 6.197 9.069 1.00 85.25 307 TYR A O 1
ATOM 2340 N N . ILE A 1 308 ? -18.004 7.692 7.945 1.00 85.94 308 ILE A N 1
ATOM 2341 C CA . ILE A 1 308 ? -17.117 8.843 8.140 1.00 85.94 308 ILE A CA 1
ATOM 2342 C C . ILE A 1 308 ? -17.673 9.714 9.260 1.00 85.94 308 ILE A C 1
ATOM 2344 O O . ILE A 1 308 ? -18.867 10.006 9.288 1.00 85.94 308 ILE A O 1
ATOM 2348 N N . ILE A 1 309 ? -16.792 10.169 10.145 1.00 88.19 309 ILE A N 1
ATOM 2349 C CA . ILE A 1 309 ? -17.093 11.105 11.231 1.00 88.19 309 ILE A CA 1
ATOM 2350 C C . ILE A 1 309 ? -16.188 12.337 11.073 1.00 88.19 309 ILE A C 1
ATOM 2352 O O . ILE A 1 309 ? -15.075 12.242 10.549 1.00 88.19 309 ILE A O 1
ATOM 2356 N N . GLY A 1 310 ? -16.658 13.513 11.497 1.00 85.75 310 GLY A N 1
ATOM 2357 C CA . GLY A 1 310 ? -15.842 14.731 11.513 1.00 85.75 310 GLY A CA 1
ATOM 2358 C C . GLY A 1 310 ? -14.610 14.560 12.406 1.00 85.75 310 GLY A C 1
ATOM 2359 O O . GLY A 1 310 ? -14.729 14.227 13.583 1.00 85.75 310 GLY A O 1
ATOM 2360 N N . CYS A 1 311 ? -13.406 14.768 11.865 1.00 86.38 311 CYS A N 1
ATOM 2361 C CA . CYS A 1 311 ? -12.161 14.589 12.625 1.00 86.38 311 CYS A CA 1
ATOM 2362 C C . CYS A 1 311 ? -12.019 15.533 13.827 1.00 86.38 311 CYS A C 1
ATOM 2364 O O . CYS A 1 311 ? -11.299 15.224 14.774 1.00 86.38 311 CYS A O 1
ATOM 2366 N N . ASP A 1 312 ? -12.679 16.683 13.765 1.00 89.56 312 ASP A N 1
ATOM 2367 C CA . ASP A 1 312 ? -12.797 17.691 14.816 1.00 89.56 312 ASP A CA 1
ATOM 2368 C C . ASP A 1 312 ? -13.730 17.263 15.960 1.00 89.56 312 ASP A C 1
ATOM 2370 O O . ASP A 1 312 ? -13.654 17.822 17.049 1.00 89.56 312 ASP A O 1
ATOM 2374 N N . GLN A 1 313 ? -14.575 16.251 15.741 1.00 88.12 313 GLN A N 1
ATOM 2375 C CA . GLN A 1 313 ? -15.539 15.772 16.733 1.00 88.12 313 GLN A CA 1
ATOM 2376 C C . GLN A 1 313 ? -14.968 14.706 17.673 1.00 88.12 313 GLN A C 1
ATOM 2378 O O . GLN A 1 313 ? -15.595 14.420 18.685 1.00 88.12 313 GLN A O 1
ATOM 2383 N N . ILE A 1 314 ? -13.791 14.136 17.376 1.00 91.38 314 ILE A N 1
ATOM 2384 C CA . ILE A 1 314 ? -13.233 12.953 18.066 1.00 91.38 314 ILE A CA 1
ATOM 2385 C C . ILE A 1 314 ? -13.217 13.099 19.589 1.00 91.38 314 ILE A C 1
ATOM 2387 O O . ILE A 1 314 ? -13.619 12.172 20.288 1.00 91.38 314 ILE A O 1
ATOM 2391 N N . ASP A 1 315 ? -12.771 14.249 20.094 1.00 92.88 315 ASP A N 1
ATOM 2392 C CA . ASP A 1 315 ? -12.636 14.484 21.536 1.00 92.88 315 ASP A CA 1
ATOM 2393 C C . ASP A 1 315 ? -13.998 14.659 22.241 1.00 92.88 315 ASP A C 1
ATOM 2395 O O . ASP A 1 315 ? -14.075 14.550 23.462 1.00 92.88 315 ASP A O 1
ATOM 2399 N N . ASN A 1 316 ? -15.075 14.887 21.479 1.00 93.56 316 ASN A N 1
ATOM 2400 C CA . ASN A 1 316 ? -16.443 15.057 21.975 1.00 93.56 316 ASN A CA 1
ATOM 2401 C C . ASN A 1 316 ? -17.317 13.806 21.788 1.00 93.56 316 ASN A C 1
ATOM 2403 O O . ASN A 1 316 ? -18.476 13.807 22.207 1.00 93.56 316 ASN A O 1
ATOM 2407 N N . LEU A 1 317 ? -16.808 12.756 21.135 1.00 96.19 317 LEU A N 1
ATOM 2408 C CA . LEU A 1 317 ? -17.599 11.555 20.885 1.00 96.19 317 LEU A CA 1
ATOM 2409 C C . LEU A 1 317 ? -17.878 10.788 22.194 1.00 96.19 317 LEU A C 1
ATOM 2411 O O . LEU A 1 317 ? -17.019 10.738 23.080 1.00 96.19 317 LEU A O 1
ATOM 2415 N N . PRO A 1 318 ? -19.059 10.156 22.328 1.00 97.44 318 PRO A N 1
ATOM 2416 C CA . PRO A 1 318 ? -19.421 9.417 23.532 1.00 97.44 318 PRO A CA 1
ATOM 2417 C C . PRO A 1 318 ? -18.502 8.212 23.764 1.00 97.44 318 PRO A C 1
ATOM 2419 O O . PRO A 1 318 ? -18.007 7.583 22.831 1.00 97.44 318 PRO A O 1
ATOM 2422 N N . VAL A 1 319 ? -18.312 7.841 25.029 1.00 98.00 319 VAL A N 1
ATOM 2423 C CA . VAL A 1 319 ? -17.617 6.594 25.377 1.00 98.00 319 VAL A CA 1
ATOM 2424 C C . VAL A 1 319 ? -18.470 5.408 24.938 1.00 98.00 319 VAL A C 1
ATOM 2426 O O . VAL A 1 319 ? -19.655 5.351 25.265 1.00 98.00 319 VAL A O 1
ATOM 2429 N N . ILE A 1 320 ? -17.866 4.447 24.243 1.00 98.25 320 ILE A N 1
ATOM 2430 C CA . ILE A 1 320 ? -18.516 3.179 23.902 1.00 98.25 320 ILE A CA 1
ATOM 2431 C C . ILE A 1 320 ? -18.037 2.120 24.883 1.00 98.25 320 ILE A C 1
ATOM 2433 O O . ILE A 1 320 ? -16.837 2.000 25.129 1.00 98.25 320 ILE A O 1
ATOM 2437 N N . SER A 1 321 ? -18.972 1.379 25.469 1.00 98.25 321 SER A N 1
ATOM 2438 C CA . SER A 1 321 ? -18.678 0.392 26.505 1.00 98.25 321 SER A CA 1
ATOM 2439 C C . SER A 1 321 ? -19.119 -1.004 26.086 1.00 98.25 321 SER A C 1
ATOM 2441 O O . SER A 1 321 ? -20.255 -1.182 25.657 1.00 98.25 321 SER A O 1
ATOM 2443 N N . PHE A 1 322 ? -18.237 -1.983 26.263 1.00 98.19 322 PHE A N 1
ATOM 2444 C CA . PHE A 1 322 ? -18.523 -3.412 26.162 1.00 98.19 322 PHE A CA 1
ATOM 2445 C C . PHE A 1 322 ? -18.518 -4.005 27.566 1.00 98.19 322 PHE A C 1
ATOM 2447 O O . PHE A 1 322 ? -17.525 -3.880 28.285 1.00 98.19 322 PHE A O 1
ATOM 2454 N N . VAL A 1 323 ? -19.612 -4.634 27.974 1.00 97.88 323 VAL A N 1
ATOM 2455 C CA . VAL A 1 323 ? -19.695 -5.341 29.254 1.00 97.88 323 VAL A CA 1
ATOM 2456 C C . VAL A 1 323 ? -19.400 -6.812 28.995 1.00 97.88 323 VAL A C 1
ATOM 2458 O O . VAL A 1 323 ? -20.140 -7.476 28.276 1.00 97.88 323 VAL A O 1
ATOM 2461 N N . ILE A 1 324 ? -18.276 -7.294 29.521 1.00 97.62 324 ILE A N 1
ATOM 2462 C CA . ILE A 1 324 ? -17.764 -8.649 29.296 1.00 97.62 324 ILE A CA 1
ATOM 2463 C C . ILE A 1 324 ? -17.452 -9.259 30.660 1.00 97.62 324 ILE A C 1
ATOM 2465 O O . ILE A 1 324 ? -16.588 -8.755 31.386 1.00 97.62 324 ILE A O 1
ATOM 2469 N N . GLY A 1 325 ? -18.166 -10.324 31.029 1.00 94.06 325 GLY A N 1
ATOM 2470 C CA . GLY A 1 325 ? -17.988 -10.985 32.323 1.00 94.06 325 GLY A CA 1
ATOM 2471 C C . GLY A 1 325 ? -18.233 -10.024 33.488 1.00 94.06 325 GLY A C 1
ATOM 2472 O O . GLY A 1 325 ? -17.424 -9.957 34.417 1.00 94.06 325 GLY A O 1
ATOM 2473 N N . SER A 1 326 ? -19.291 -9.213 33.396 1.00 92.25 326 SER A N 1
ATOM 2474 C CA . SER A 1 326 ? -19.630 -8.152 34.361 1.00 92.25 326 SER A CA 1
ATOM 2475 C C . SER A 1 326 ? -18.585 -7.032 34.507 1.00 92.25 326 SER A C 1
ATOM 2477 O O . SER A 1 326 ? -18.725 -6.171 35.377 1.00 92.25 326 SER A O 1
ATOM 2479 N N . THR A 1 327 ? -17.538 -7.007 33.675 1.00 96.62 327 THR A N 1
ATOM 2480 C CA . THR A 1 327 ? -16.532 -5.936 33.653 1.00 96.62 327 THR A CA 1
ATOM 2481 C C . THR A 1 327 ? -16.786 -5.006 32.473 1.00 96.62 327 THR A C 1
ATOM 2483 O O . THR A 1 327 ? -16.996 -5.456 31.351 1.00 96.62 327 THR A O 1
ATOM 2486 N N . THR A 1 328 ? -16.745 -3.694 32.706 1.00 97.38 328 THR A N 1
ATOM 2487 C CA . THR A 1 328 ? -16.960 -2.690 31.655 1.00 97.38 328 THR A CA 1
ATOM 2488 C C . THR A 1 328 ? -15.647 -2.265 30.995 1.00 97.38 328 THR A C 1
ATOM 2490 O O . THR A 1 328 ? -14.817 -1.594 31.612 1.00 97.38 328 THR A O 1
ATOM 2493 N N . PHE A 1 329 ? -15.505 -2.572 29.709 1.00 97.81 329 PHE A N 1
ATOM 2494 C CA . PHE A 1 329 ? -14.411 -2.152 28.835 1.00 97.81 329 PHE A CA 1
ATOM 2495 C C . PHE A 1 329 ? -14.837 -0.924 28.030 1.00 97.81 329 PHE A C 1
ATOM 2497 O O . PHE A 1 329 ? -15.810 -0.972 27.286 1.00 97.81 329 PHE A O 1
ATOM 2504 N N . LYS A 1 330 ? -14.126 0.192 28.192 1.00 97.50 330 LYS A N 1
ATOM 2505 C CA . LYS A 1 330 ? -14.456 1.510 27.639 1.00 97.50 330 LYS A CA 1
ATOM 2506 C C . LYS A 1 330 ? -13.496 1.912 26.523 1.00 97.50 330 LYS A C 1
ATOM 2508 O O . LYS A 1 330 ? -12.285 1.957 26.730 1.00 97.50 330 LYS A O 1
ATOM 2513 N N . LEU A 1 331 ? -14.052 2.306 25.385 1.00 97.12 331 LEU A N 1
ATOM 2514 C CA . LEU A 1 331 ? -13.334 2.930 24.281 1.00 97.12 331 LEU A CA 1
ATOM 2515 C C . LEU A 1 331 ? -13.730 4.408 24.192 1.00 97.12 331 LEU A C 1
ATOM 2517 O O . LEU A 1 331 ? -14.913 4.742 24.081 1.00 97.12 331 LEU A O 1
ATOM 2521 N N . GLU A 1 332 ? -12.744 5.298 24.238 1.00 95.75 332 GLU A N 1
ATOM 2522 C CA . GLU A 1 332 ? -12.932 6.725 23.965 1.00 95.75 332 GLU A CA 1
ATOM 2523 C C . GLU A 1 332 ? -12.912 6.991 22.451 1.00 95.75 332 GLU A C 1
ATOM 2525 O O . GLU A 1 332 ? -12.423 6.166 21.678 1.00 95.75 332 GLU A O 1
ATOM 2530 N N . GLY A 1 333 ? -13.369 8.169 22.005 1.00 93.94 333 GLY A N 1
ATOM 2531 C CA . GLY A 1 333 ? -13.372 8.538 20.580 1.00 93.94 333 GLY A CA 1
ATOM 2532 C C . GLY A 1 333 ? -12.026 8.319 19.879 1.00 93.94 333 GLY A C 1
ATOM 2533 O O . GLY A 1 333 ? -11.967 7.809 18.764 1.00 93.94 333 GLY A O 1
ATOM 2534 N N . LYS A 1 334 ? -10.910 8.611 20.554 1.00 91.25 334 LYS A N 1
ATOM 2535 C CA . LYS A 1 334 ? -9.551 8.374 20.026 1.00 91.25 334 LYS A CA 1
ATOM 2536 C C . LYS A 1 334 ? -9.187 6.888 19.859 1.00 91.25 334 LYS A C 1
ATOM 2538 O O . LYS A 1 334 ? -8.272 6.565 19.100 1.00 91.25 334 LYS A O 1
ATOM 2543 N N . ASP A 1 335 ? -9.868 5.998 20.576 1.00 92.00 335 ASP A N 1
ATOM 2544 C CA . ASP A 1 335 ? -9.627 4.556 20.546 1.00 92.00 335 ASP A CA 1
ATOM 2545 C C . ASP A 1 335 ? -10.374 3.904 19.378 1.00 92.00 335 ASP A C 1
ATOM 2547 O O . ASP A 1 335 ? -9.828 3.028 18.708 1.00 92.00 335 ASP A O 1
ATOM 2551 N N . TYR A 1 336 ? -11.591 4.357 19.075 1.00 93.25 336 TYR A N 1
ATOM 2552 C CA . TYR A 1 336 ? -12.416 3.745 18.032 1.00 93.25 336 TYR A CA 1
ATOM 2553 C C . TYR A 1 336 ? -12.534 4.559 16.739 1.00 93.25 336 TYR A C 1
ATOM 2555 O O . TYR A 1 336 ? -13.177 4.092 15.806 1.00 93.25 336 TYR A O 1
ATOM 2563 N N . ILE A 1 337 ? -11.918 5.739 16.625 1.00 91.75 337 ILE A N 1
ATOM 2564 C CA . ILE A 1 337 ? -11.843 6.481 15.357 1.00 91.75 337 ILE A CA 1
ATOM 2565 C C . ILE A 1 337 ? -10.477 6.309 14.697 1.00 91.75 337 ILE A C 1
ATOM 2567 O O . ILE A 1 337 ? -9.430 6.630 15.261 1.00 91.75 337 ILE A O 1
ATOM 2571 N N . LEU A 1 338 ? -10.493 5.855 13.446 1.00 86.00 338 LEU A N 1
ATOM 2572 C CA . LEU A 1 338 ? -9.304 5.666 12.626 1.00 86.00 338 LEU A CA 1
ATOM 2573 C C . LEU A 1 338 ? -9.048 6.912 11.779 1.00 86.00 338 LEU A C 1
ATOM 2575 O O . LEU A 1 338 ? -9.840 7.261 10.902 1.00 86.00 338 LEU A O 1
ATOM 2579 N N . LYS A 1 339 ? -7.906 7.567 12.011 1.00 80.00 339 LYS A N 1
ATOM 2580 C CA . LYS A 1 339 ? -7.424 8.673 11.173 1.00 80.00 339 LYS A CA 1
ATOM 2581 C C . LYS A 1 339 ? -6.730 8.105 9.940 1.00 80.00 339 LYS A C 1
ATOM 2583 O O . LYS A 1 339 ? -5.651 7.521 10.031 1.00 80.00 339 LYS A O 1
ATOM 2588 N N . VAL A 1 340 ? -7.351 8.289 8.786 1.00 68.06 340 VAL A N 1
ATOM 2589 C CA . VAL A 1 340 ? -6.813 7.903 7.486 1.00 68.06 340 VAL A CA 1
ATOM 2590 C C . VAL A 1 340 ? -6.409 9.163 6.741 1.00 68.06 340 VAL A C 1
ATOM 2592 O O . VAL A 1 340 ? -7.252 9.925 6.280 1.00 68.06 340 VAL A O 1
ATOM 2595 N N . SER A 1 341 ? -5.104 9.400 6.651 1.00 55.81 341 SER A N 1
ATOM 2596 C CA . SER A 1 341 ? -4.557 10.486 5.843 1.00 55.81 341 SER A CA 1
ATOM 2597 C C . SER A 1 341 ? -4.307 9.983 4.426 1.00 55.81 341 SER A C 1
ATOM 2599 O O . SER A 1 341 ? -3.387 9.204 4.184 1.00 55.81 341 SER A O 1
ATOM 2601 N N . GLU A 1 342 ? -5.135 10.438 3.496 1.00 46.28 342 GLU A N 1
ATOM 2602 C CA . GLU A 1 342 ? -5.006 10.179 2.066 1.00 46.28 342 GLU A CA 1
ATOM 2603 C C . GLU A 1 342 ? -5.011 11.523 1.339 1.00 46.28 342 GLU A C 1
ATOM 2605 O O . GLU A 1 342 ? -5.842 12.388 1.610 1.00 46.28 342 GLU A O 1
ATOM 2610 N N . PHE A 1 343 ? -4.057 11.726 0.425 1.00 39.47 343 PHE A N 1
ATOM 2611 C CA . PHE A 1 343 ? -3.996 12.942 -0.399 1.00 39.47 343 PHE A CA 1
ATOM 2612 C C . PHE A 1 343 ? -3.998 14.236 0.440 1.00 39.47 343 PHE A C 1
ATOM 2614 O O . PHE A 1 343 ? -4.821 15.123 0.220 1.00 39.47 343 PHE A O 1
ATOM 2621 N N . GLY A 1 344 ? -3.162 14.304 1.485 1.00 41.56 344 GLY A N 1
ATOM 2622 C CA . GLY A 1 344 ? -3.031 15.490 2.346 1.00 41.56 344 GLY A CA 1
ATOM 2623 C C . GLY A 1 344 ? -4.274 15.844 3.180 1.00 41.56 344 GLY A C 1
ATOM 2624 O O . GLY A 1 344 ? -4.238 16.801 3.954 1.00 41.56 344 GLY A O 1
ATOM 2625 N N . LYS A 1 345 ? -5.364 15.076 3.063 1.00 45.69 345 LYS A N 1
ATOM 2626 C CA . LYS A 1 345 ? -6.581 15.211 3.863 1.00 45.69 345 LYS A CA 1
ATOM 2627 C C . LYS A 1 345 ? -6.681 14.044 4.829 1.00 45.69 345 LYS A C 1
ATOM 2629 O O . LYS A 1 345 ? -6.518 12.886 4.458 1.00 45.69 345 LYS A O 1
ATOM 2634 N N . THR A 1 346 ? -6.974 14.356 6.081 1.00 71.75 346 THR A N 1
ATOM 2635 C CA . THR A 1 346 ? -7.274 13.340 7.086 1.00 71.75 346 THR A CA 1
ATOM 2636 C C . THR A 1 346 ? -8.775 13.105 7.087 1.00 71.75 346 THR A C 1
ATOM 2638 O O . THR A 1 346 ? -9.545 14.007 7.404 1.00 71.75 346 THR A O 1
ATOM 2641 N N . MET A 1 347 ? -9.177 11.899 6.709 1.00 77.25 347 MET A N 1
ATOM 2642 C CA . MET A 1 347 ? -10.521 11.376 6.903 1.00 77.25 347 MET A CA 1
ATOM 2643 C C . MET A 1 347 ? -10.559 10.605 8.215 1.00 77.25 347 MET A C 1
ATOM 2645 O O . MET A 1 347 ? -9.612 9.893 8.551 1.00 77.25 347 MET A O 1
ATOM 2649 N N . CYS A 1 348 ? -11.652 10.732 8.954 1.00 86.12 348 CYS A N 1
ATOM 2650 C CA . CYS A 1 348 ? -11.848 10.002 10.194 1.00 86.12 348 CYS A CA 1
ATOM 2651 C C . CYS A 1 348 ? -12.956 8.989 9.988 1.00 86.12 348 CYS A C 1
ATOM 2653 O O . CYS A 1 348 ? -14.075 9.335 9.617 1.00 86.12 348 CYS A O 1
ATOM 2655 N N . ILE A 1 349 ? -12.597 7.724 10.147 1.00 87.06 349 ILE A N 1
ATOM 2656 C CA . ILE A 1 349 ? -13.453 6.591 9.829 1.00 87.06 349 ILE A CA 1
ATOM 2657 C C . ILE A 1 349 ? -13.804 5.900 11.133 1.00 87.06 349 ILE A C 1
ATOM 2659 O O . ILE A 1 349 ? -12.937 5.678 11.982 1.00 87.06 349 ILE A O 1
ATOM 2663 N N . SER A 1 350 ? -15.083 5.584 11.286 1.00 91.69 350 SER A N 1
ATOM 2664 C CA . SER A 1 350 ? -15.577 4.805 12.408 1.00 91.69 350 SER A CA 1
ATOM 2665 C C . SER A 1 350 ? -14.902 3.438 12.441 1.00 91.69 350 SER A C 1
ATOM 2667 O O . SER A 1 350 ? -14.805 2.749 11.424 1.00 91.69 350 SER A O 1
ATOM 2669 N N . GLY A 1 351 ? -14.442 3.035 13.619 1.00 91.38 351 GLY A N 1
ATOM 2670 C CA . GLY A 1 351 ? -13.903 1.707 13.884 1.00 91.38 351 GLY A CA 1
ATOM 2671 C C . GLY A 1 351 ? -14.968 0.612 13.925 1.00 91.38 351 GLY A C 1
ATOM 2672 O O . GLY A 1 351 ? -14.620 -0.518 14.248 1.00 91.38 351 GLY A O 1
ATOM 2673 N N . PHE A 1 352 ? -16.231 0.937 13.627 1.00 92.44 352 PHE A N 1
ATOM 2674 C CA . PHE A 1 352 ? -17.381 0.037 13.677 1.00 92.44 352 PHE A CA 1
ATOM 2675 C C . PHE A 1 352 ? -17.916 -0.268 12.278 1.00 92.44 352 PHE A C 1
ATOM 2677 O O . PHE A 1 352 ? -18.164 0.651 11.493 1.00 92.44 352 PHE A O 1
ATOM 2684 N N . MET A 1 353 ? -18.152 -1.549 11.991 1.00 86.12 353 MET A N 1
ATOM 2685 C CA . MET A 1 353 ? -18.669 -2.031 10.707 1.00 86.12 353 MET A CA 1
ATOM 2686 C C . MET A 1 353 ? -19.847 -2.990 10.893 1.00 86.12 353 MET A C 1
ATOM 2688 O O . MET A 1 353 ? -19.785 -3.916 11.695 1.00 86.12 353 MET A O 1
ATOM 2692 N N . GLY A 1 354 ? -20.926 -2.763 10.142 1.00 85.25 354 GLY A N 1
ATOM 2693 C CA . GLY A 1 354 ? -22.112 -3.617 10.170 1.00 85.25 354 GLY A CA 1
ATOM 2694 C C . GLY A 1 354 ? -21.894 -4.886 9.356 1.00 85.25 354 GLY A C 1
ATOM 2695 O O . GLY A 1 354 ? -21.640 -4.796 8.154 1.00 85.25 354 GLY A O 1
ATOM 2696 N N . ILE A 1 355 ? -22.008 -6.048 9.996 1.00 81.44 355 ILE A N 1
ATOM 2697 C CA . ILE A 1 355 ? -21.919 -7.361 9.355 1.00 81.44 355 ILE A CA 1
ATOM 2698 C C . ILE A 1 355 ? -22.927 -8.311 10.005 1.00 81.44 355 ILE A C 1
ATOM 2700 O O . ILE A 1 355 ? -22.851 -8.583 11.202 1.00 81.44 355 ILE A O 1
ATOM 2704 N N . ASP A 1 356 ? -23.822 -8.878 9.196 1.00 82.38 356 ASP A N 1
ATOM 2705 C CA . ASP A 1 356 ? -24.741 -9.922 9.648 1.00 82.38 356 ASP A CA 1
ATOM 2706 C C . ASP A 1 356 ? -24.152 -11.304 9.359 1.00 82.38 356 ASP A C 1
ATOM 2708 O O . ASP A 1 356 ? -24.069 -11.751 8.214 1.00 82.38 356 ASP A O 1
ATOM 2712 N N . ILE A 1 357 ? -23.739 -11.991 10.424 1.00 81.56 357 ILE A N 1
ATOM 2713 C CA . ILE A 1 357 ? -23.259 -13.372 10.353 1.00 81.56 357 ILE A CA 1
ATOM 2714 C C . ILE A 1 357 ? -24.469 -14.300 10.534 1.00 81.56 357 ILE A C 1
ATOM 2716 O O . ILE A 1 357 ? -25.097 -14.273 11.596 1.00 81.56 357 ILE A O 1
ATOM 2720 N N . PRO A 1 358 ? -24.816 -15.135 9.539 1.00 77.31 358 PRO A N 1
ATOM 2721 C CA . PRO A 1 358 ? -25.972 -16.010 9.633 1.00 77.31 358 PRO A CA 1
ATOM 2722 C C . PRO A 1 358 ? -25.726 -17.194 10.589 1.00 77.31 358 PRO A C 1
ATOM 2724 O O . PRO A 1 358 ? -24.578 -17.597 10.830 1.00 77.31 358 PRO A O 1
ATOM 2727 N N . PRO A 1 359 ? -26.799 -17.820 11.104 1.00 78.69 359 PRO A N 1
ATOM 2728 C CA . PRO A 1 359 ? -26.713 -19.122 11.757 1.00 78.69 359 PRO A CA 1
ATOM 2729 C C . PRO A 1 359 ? -26.037 -20.173 10.849 1.00 78.69 359 PRO A C 1
ATOM 2731 O O . PRO A 1 359 ? -26.175 -20.105 9.626 1.00 78.69 359 PRO A O 1
ATOM 2734 N N . PRO A 1 360 ? -25.314 -21.162 11.408 1.00 78.69 360 PRO A N 1
ATOM 2735 C CA . PRO A 1 360 ? -25.181 -21.471 12.836 1.00 78.69 360 PRO A CA 1
ATOM 2736 C C . PRO A 1 360 ? -24.074 -20.680 13.549 1.00 78.69 360 PRO A C 1
ATOM 2738 O O . PRO A 1 360 ? -23.838 -20.902 14.733 1.00 78.69 360 PRO A O 1
ATOM 2741 N N . ASN A 1 361 ? -23.345 -19.817 12.837 1.00 79.56 361 ASN A N 1
ATOM 2742 C CA . ASN A 1 361 ? -22.183 -19.135 13.399 1.00 79.56 361 ASN A CA 1
ATOM 2743 C C . ASN A 1 361 ? -22.546 -17.823 14.090 1.00 79.56 361 ASN A C 1
ATOM 2745 O O . ASN A 1 361 ? -21.895 -17.503 15.073 1.00 79.56 361 ASN A O 1
ATOM 2749 N N . GLY A 1 362 ? -23.566 -17.100 13.620 1.00 83.31 362 GLY A N 1
ATOM 2750 C CA . GLY A 1 362 ? -24.014 -15.845 14.220 1.00 83.31 362 GLY A CA 1
ATOM 2751 C C . GLY A 1 362 ? -25.435 -15.868 14.787 1.00 83.31 362 GLY A C 1
ATOM 2752 O O . GLY A 1 362 ? -26.107 -16.902 14.736 1.00 83.31 362 GLY A O 1
ATOM 2753 N N . PRO A 1 363 ? -25.895 -14.731 15.340 1.00 89.06 363 PRO A N 1
ATOM 2754 C CA . PRO A 1 363 ? -25.237 -13.416 15.324 1.00 89.06 363 PRO A CA 1
ATOM 2755 C C . PRO A 1 363 ? -23.994 -13.344 16.230 1.00 89.06 363 PRO A C 1
ATOM 2757 O O . PRO A 1 363 ? -23.989 -13.902 17.325 1.00 89.06 363 PRO A O 1
ATOM 2760 N N . LEU A 1 364 ? -22.944 -12.648 15.778 1.00 91.19 364 LEU A N 1
ATOM 2761 C CA . LEU A 1 364 ? -21.697 -12.444 16.529 1.00 91.19 364 LEU A CA 1
ATOM 2762 C C . LEU A 1 364 ? -21.229 -10.993 16.444 1.00 91.19 364 LEU A C 1
ATOM 2764 O O . LEU A 1 364 ? -21.388 -10.335 15.417 1.00 91.19 364 LEU A O 1
ATOM 2768 N N . TRP A 1 365 ? -20.574 -10.547 17.509 1.00 95.81 365 TRP A N 1
ATOM 2769 C CA . TRP A 1 365 ? -19.674 -9.400 17.484 1.00 95.81 365 TRP A CA 1
ATOM 2770 C C . TRP A 1 365 ? -18.238 -9.864 17.221 1.00 95.81 365 TRP A C 1
ATOM 2772 O O . TRP A 1 365 ? -17.812 -10.901 17.723 1.00 95.81 365 TRP A O 1
ATOM 2782 N N . ILE A 1 366 ? -17.471 -9.092 16.461 1.00 94.38 366 ILE A N 1
ATOM 2783 C CA . ILE A 1 366 ? -16.042 -9.322 16.232 1.00 94.38 366 ILE A CA 1
ATOM 2784 C C . ILE A 1 366 ? -15.287 -8.177 16.898 1.00 94.38 366 ILE A C 1
ATOM 2786 O O . ILE A 1 366 ? -15.425 -7.024 16.486 1.00 94.38 366 ILE A O 1
ATOM 2790 N N . LEU A 1 367 ? -14.506 -8.481 17.933 1.00 96.88 367 LEU A N 1
ATOM 2791 C CA . LEU A 1 367 ? -13.628 -7.525 18.602 1.00 96.88 367 LEU A CA 1
ATOM 2792 C C . LEU A 1 367 ? -12.229 -7.621 17.984 1.00 96.88 367 LEU A C 1
ATOM 2794 O O . LEU A 1 367 ? -11.416 -8.450 18.392 1.00 96.88 367 LEU A O 1
ATOM 2798 N N . GLY A 1 368 ? -11.989 -6.786 16.971 1.00 93.38 368 GLY A N 1
ATOM 2799 C CA . GLY A 1 368 ? -10.732 -6.742 16.227 1.00 93.38 368 GLY A CA 1
ATOM 2800 C C . GLY A 1 368 ? -9.621 -5.899 16.864 1.00 93.38 368 GLY A C 1
ATOM 2801 O O . GLY A 1 368 ? -9.690 -5.509 18.036 1.00 93.38 368 GLY A O 1
ATOM 2802 N N . ASP A 1 369 ? -8.626 -5.526 16.055 1.00 90.81 369 ASP A N 1
ATOM 2803 C CA . ASP A 1 369 ? -7.446 -4.735 16.450 1.00 90.81 369 ASP A CA 1
ATOM 2804 C C . ASP A 1 369 ? -7.788 -3.400 17.138 1.00 90.81 369 ASP A C 1
ATOM 2806 O O . ASP A 1 369 ? -7.012 -2.884 17.951 1.00 90.81 369 ASP A O 1
ATOM 2810 N N . VAL A 1 370 ? -8.950 -2.808 16.834 1.00 92.06 370 VAL A N 1
ATOM 2811 C CA . VAL A 1 370 ? -9.453 -1.618 17.541 1.00 92.06 370 VAL A CA 1
ATOM 2812 C C . VAL A 1 370 ? -9.608 -1.884 19.042 1.00 92.06 370 VAL A C 1
ATOM 2814 O O . VAL A 1 370 ? -9.164 -1.061 19.845 1.00 92.06 370 VAL A O 1
ATOM 2817 N N . PHE A 1 371 ? -10.177 -3.031 19.418 1.00 96.50 371 PHE A N 1
ATOM 2818 C CA . PHE A 1 371 ? -10.356 -3.434 20.813 1.00 96.50 371 PHE A CA 1
ATOM 2819 C C . PHE A 1 371 ? -9.061 -4.017 21.397 1.00 96.50 371 PHE A C 1
ATOM 2821 O O . PHE A 1 371 ? -8.602 -3.562 22.446 1.00 96.50 371 PHE A O 1
ATOM 2828 N N . ILE A 1 372 ? -8.421 -4.950 20.683 1.00 95.69 372 ILE A N 1
ATOM 2829 C CA . ILE A 1 372 ? -7.202 -5.656 21.129 1.00 95.69 372 ILE A CA 1
ATOM 2830 C C . ILE A 1 372 ? -6.013 -4.691 21.288 1.00 95.69 372 ILE A C 1
ATOM 2832 O O . ILE A 1 372 ? -5.167 -4.854 22.162 1.00 95.69 372 ILE A O 1
ATOM 2836 N N . GLY A 1 373 ? -5.948 -3.615 20.502 1.00 92.06 373 GLY A N 1
ATOM 2837 C CA . GLY A 1 373 ? -4.930 -2.581 20.699 1.00 92.06 373 GLY A CA 1
ATOM 2838 C C . GLY A 1 373 ? -5.141 -1.728 21.952 1.00 92.06 373 GLY A C 1
ATOM 2839 O O . GLY A 1 373 ? -4.192 -1.123 22.448 1.00 92.06 373 GLY A O 1
ATOM 2840 N N . ARG A 1 374 ? -6.369 -1.642 22.477 1.00 94.25 374 ARG A N 1
ATOM 2841 C CA . ARG A 1 374 ? -6.654 -0.932 23.735 1.00 94.25 374 ARG A CA 1
ATOM 2842 C C . ARG A 1 374 ? -6.499 -1.843 24.954 1.00 94.25 374 ARG A C 1
ATOM 2844 O O . ARG A 1 374 ? -6.101 -1.358 26.022 1.00 94.25 374 ARG A O 1
ATOM 2851 N N . TYR A 1 375 ? -6.801 -3.125 24.778 1.00 96.88 375 TYR A N 1
ATOM 2852 C CA . TYR A 1 375 ? -6.811 -4.142 25.819 1.00 96.88 375 TYR A CA 1
ATOM 2853 C C . TYR A 1 375 ? -5.868 -5.282 25.469 1.00 96.88 375 TYR A C 1
ATOM 2855 O O . TYR A 1 375 ? -6.099 -6.025 24.519 1.00 96.88 375 TYR A O 1
ATOM 2863 N N . TYR A 1 376 ? -4.825 -5.437 26.282 1.00 97.25 376 TYR A N 1
ATOM 2864 C CA . TYR A 1 376 ? -3.932 -6.580 26.178 1.00 97.25 376 TYR A CA 1
ATOM 2865 C C . TYR A 1 376 ? -4.764 -7.857 26.294 1.00 97.25 376 TYR A C 1
ATOM 2867 O O . TYR A 1 376 ? -5.569 -7.981 27.223 1.00 97.25 376 TYR A O 1
ATOM 2875 N N . THR A 1 377 ? -4.605 -8.760 25.330 1.00 98.50 377 THR A N 1
ATOM 2876 C CA . THR A 1 377 ? -5.490 -9.917 25.177 1.00 98.50 377 THR A CA 1
ATOM 2877 C C . THR A 1 377 ? -4.687 -11.206 25.286 1.00 98.50 377 THR A C 1
ATOM 2879 O O . THR A 1 377 ? -3.721 -11.402 24.549 1.00 98.50 377 THR A O 1
ATOM 2882 N N . GLU A 1 378 ? -5.091 -12.073 26.209 1.00 98.62 378 GLU A N 1
ATOM 2883 C CA . GLU A 1 378 ? -4.540 -13.411 26.421 1.00 98.62 378 GLU A CA 1
ATOM 2884 C C . GLU A 1 378 ? -5.540 -14.468 25.934 1.00 98.62 378 GLU A C 1
ATOM 2886 O O . GLU A 1 378 ? -6.735 -14.398 26.226 1.00 98.62 378 GLU A O 1
ATOM 2891 N N . PHE A 1 379 ? -5.039 -15.460 25.207 1.00 98.69 379 PHE A N 1
ATOM 2892 C CA . PHE A 1 379 ? -5.773 -16.606 24.695 1.00 98.69 379 PHE A CA 1
ATOM 2893 C C . PHE A 1 379 ? -5.237 -17.864 25.380 1.00 98.69 379 PHE A C 1
ATOM 2895 O O . PHE A 1 379 ? -4.101 -18.286 25.151 1.00 98.69 379 PHE A O 1
ATOM 2902 N N . ASP A 1 380 ? -6.056 -18.445 26.249 1.00 98.38 380 ASP A N 1
ATOM 2903 C CA . ASP A 1 380 ? -5.684 -19.561 27.112 1.00 98.38 380 ASP A CA 1
ATOM 2904 C C . ASP A 1 380 ? -6.392 -20.826 26.613 1.00 98.38 380 ASP A C 1
ATOM 2906 O O . ASP A 1 380 ? -7.576 -21.059 26.885 1.00 98.38 380 ASP A O 1
ATOM 2910 N N . LEU A 1 381 ? -5.662 -21.619 25.821 1.00 97.81 381 LEU A N 1
ATOM 2911 C CA . LEU A 1 381 ? -6.142 -22.886 25.265 1.00 97.81 381 LEU A CA 1
ATOM 2912 C C . LEU A 1 381 ? -6.210 -23.974 26.342 1.00 97.81 381 LEU A C 1
ATOM 2914 O O . LEU A 1 381 ? -7.050 -24.866 26.257 1.00 97.81 381 LEU A O 1
ATOM 2918 N N . GLU A 1 382 ? -5.353 -23.892 27.362 1.00 95.81 382 GLU A N 1
ATOM 2919 C CA . GLU A 1 382 ? -5.315 -24.842 28.478 1.00 95.81 382 GLU A CA 1
ATOM 2920 C C . GLU A 1 382 ? -6.637 -24.838 29.253 1.00 95.81 382 GLU A C 1
ATOM 2922 O O . GLU A 1 382 ? -7.218 -25.890 29.523 1.00 95.81 382 GLU A O 1
ATOM 2927 N N . ASN A 1 383 ? -7.144 -23.641 29.552 1.00 97.94 383 ASN A N 1
ATOM 2928 C CA . ASN A 1 383 ? -8.360 -23.440 30.335 1.00 97.94 383 ASN A CA 1
ATOM 2929 C C . ASN A 1 383 ? -9.582 -23.053 29.485 1.00 97.94 383 ASN A C 1
ATOM 2931 O O . ASN A 1 383 ? -10.643 -22.789 30.048 1.00 97.94 383 ASN A O 1
ATOM 2935 N N . ASN A 1 384 ? -9.449 -23.020 28.153 1.00 98.19 384 ASN A N 1
ATOM 2936 C CA . ASN A 1 384 ? -10.483 -22.595 27.199 1.00 98.19 384 ASN A CA 1
ATOM 2937 C C . ASN A 1 384 ? -11.129 -21.258 27.599 1.00 98.19 384 ASN A C 1
ATOM 2939 O O . ASN A 1 384 ? -12.335 -21.177 27.847 1.00 98.19 384 ASN A O 1
ATOM 2943 N N . ARG A 1 385 ? -10.325 -20.196 27.699 1.00 98.50 385 ARG A N 1
ATOM 2944 C CA . ARG A 1 385 ? -10.788 -18.854 28.093 1.00 98.50 385 ARG A CA 1
ATOM 2945 C C . ARG A 1 385 ? -10.014 -17.747 27.378 1.00 98.50 385 ARG A C 1
ATOM 2947 O O . ARG A 1 385 ? -8.905 -17.962 26.897 1.00 98.50 385 ARG A O 1
ATOM 2954 N N . VAL A 1 386 ? -10.605 -16.558 27.334 1.00 98.62 386 VAL A N 1
ATOM 2955 C CA . VAL A 1 386 ? -9.964 -15.331 26.835 1.00 98.62 386 VAL A CA 1
ATOM 2956 C C . VAL A 1 386 ? -9.865 -14.336 27.984 1.00 98.62 386 VAL A C 1
ATOM 2958 O O . VAL A 1 386 ? -10.821 -14.181 28.746 1.00 98.62 386 VAL A O 1
ATOM 2961 N N . GLY A 1 387 ? -8.707 -13.700 28.134 1.00 98.38 387 GLY A N 1
ATOM 2962 C CA . GLY A 1 387 ? -8.420 -12.716 29.172 1.00 98.38 387 GLY A CA 1
ATOM 2963 C C . GLY A 1 387 ? -8.171 -11.330 28.591 1.00 98.38 387 GLY A C 1
ATOM 2964 O O . GLY A 1 387 ? -7.406 -11.188 27.642 1.00 98.38 387 GLY A O 1
ATOM 2965 N N . PHE A 1 388 ? -8.745 -10.297 29.209 1.00 98.31 388 PHE A N 1
ATOM 2966 C CA . PHE A 1 388 ? -8.506 -8.899 28.836 1.00 98.31 388 PHE A CA 1
ATOM 2967 C C . PHE A 1 388 ? -7.941 -8.093 30.007 1.00 98.31 388 PHE A C 1
ATOM 2969 O O . PHE A 1 388 ? -8.484 -8.141 31.113 1.00 98.31 388 PHE A O 1
ATOM 2976 N N . ALA A 1 389 ? -6.887 -7.317 29.760 1.00 96.38 389 ALA A N 1
ATOM 2977 C CA . ALA A 1 389 ? -6.285 -6.402 30.731 1.00 96.38 389 ALA A CA 1
ATOM 2978 C C . ALA A 1 389 ? -6.026 -5.018 30.113 1.00 96.38 389 ALA A C 1
ATOM 2980 O O . ALA A 1 389 ? -5.936 -4.857 28.893 1.00 96.38 389 ALA A O 1
ATOM 2981 N N . ASN A 1 390 ? -5.894 -3.983 30.947 1.00 91.56 390 ASN A N 1
ATOM 2982 C CA . ASN A 1 390 ? -5.627 -2.633 30.450 1.00 91.56 390 ASN A CA 1
ATOM 2983 C C . ASN A 1 390 ? -4.224 -2.553 29.846 1.00 91.56 390 ASN A C 1
ATOM 2985 O O . ASN A 1 390 ? -3.238 -2.702 30.563 1.00 91.56 390 ASN A O 1
ATOM 2989 N N . CYS A 1 391 ? -4.118 -2.204 28.565 1.00 83.88 391 CYS A N 1
ATOM 2990 C CA . CYS A 1 391 ? -2.832 -1.848 27.978 1.00 83.88 391 CYS A CA 1
ATOM 2991 C C . CYS A 1 391 ? -2.514 -0.378 28.320 1.00 83.88 391 CYS A C 1
ATOM 2993 O O . CYS A 1 391 ? -3.340 0.498 28.027 1.00 83.88 391 CYS A O 1
ATOM 2995 N N . PRO A 1 392 ? -1.368 -0.055 28.951 1.00 70.56 392 PRO A N 1
ATOM 2996 C CA . PRO A 1 392 ? -1.012 1.327 29.236 1.00 70.56 392 PRO A CA 1
ATOM 2997 C C . PRO A 1 392 ? -0.782 2.088 27.924 1.00 70.56 392 PRO A C 1
ATOM 2999 O O . PRO A 1 392 ? 0.096 1.752 27.130 1.00 70.56 392 PRO A O 1
ATOM 3002 N N . PHE A 1 393 ? -1.571 3.138 27.698 1.00 54.97 393 PHE A N 1
ATOM 3003 C CA . PHE A 1 393 ? -1.274 4.150 26.692 1.00 54.97 393 PHE A CA 1
ATOM 3004 C C . PHE A 1 393 ? -0.434 5.239 27.360 1.00 54.97 393 PHE A C 1
ATOM 3006 O O . PHE A 1 393 ? -0.978 6.163 27.959 1.00 54.97 393 PHE A O 1
ATOM 3013 N N . GLU A 1 394 ? 0.892 5.150 27.258 1.00 46.19 394 GLU A N 1
ATOM 3014 C CA . GLU A 1 394 ? 1.733 6.335 27.414 1.00 46.19 394 GLU A CA 1
ATOM 3015 C C . GLU A 1 394 ? 2.495 6.589 26.112 1.00 46.19 394 GLU A C 1
ATOM 3017 O O . GLU A 1 394 ? 3.277 5.734 25.685 1.00 46.19 394 GLU A O 1
ATOM 3022 N N . PRO A 1 395 ? 2.346 7.770 25.478 1.00 40.62 395 PRO A N 1
ATOM 3023 C CA . PRO A 1 395 ? 3.370 8.224 24.560 1.00 40.62 395 PRO A CA 1
ATOM 3024 C C . PRO A 1 395 ? 4.640 8.299 25.394 1.00 40.62 395 PRO A C 1
ATOM 3026 O O . PRO A 1 395 ? 4.704 9.091 26.338 1.00 40.62 395 PRO A O 1
ATOM 3029 N N . ILE A 1 396 ? 5.633 7.466 25.082 1.00 34.09 396 ILE A N 1
ATOM 3030 C CA . ILE A 1 396 ? 6.939 7.549 25.723 1.00 34.09 396 ILE A CA 1
ATOM 3031 C C . ILE A 1 396 ? 7.392 8.997 25.539 1.00 34.09 396 ILE A C 1
ATOM 3033 O O . ILE A 1 396 ? 7.850 9.397 24.465 1.00 34.09 396 ILE A O 1
ATOM 3037 N N . LYS A 1 397 ? 7.269 9.802 26.599 1.00 34.22 397 LYS A N 1
ATOM 3038 C CA . LYS A 1 397 ? 7.961 11.075 26.737 1.00 34.22 397 LYS A CA 1
ATOM 3039 C C . LYS A 1 397 ? 9.433 10.698 26.782 1.00 34.22 397 LYS A C 1
ATOM 3041 O O . LYS A 1 397 ? 10.018 10.570 27.856 1.00 34.22 397 LYS A O 1
ATOM 3046 N N . LYS A 1 398 ? 10.046 10.479 25.613 1.00 33.72 398 LYS A N 1
ATOM 3047 C CA . LYS A 1 398 ? 11.496 10.381 25.490 1.00 33.72 398 LYS A CA 1
ATOM 3048 C C . LYS A 1 398 ? 12.021 11.681 26.076 1.00 33.72 398 LYS A C 1
ATOM 3050 O O . LYS A 1 398 ? 11.863 12.751 25.486 1.00 33.72 398 LYS A O 1
ATOM 3055 N N . LYS A 1 399 ? 12.561 11.582 27.294 1.00 31.27 399 LYS A N 1
ATOM 3056 C CA . LYS A 1 399 ? 13.200 12.674 28.021 1.00 31.27 399 LYS A CA 1
ATOM 3057 C C . LYS A 1 399 ? 14.066 13.441 27.026 1.00 31.27 399 LYS A C 1
ATOM 3059 O O . LYS A 1 399 ? 14.992 12.879 26.443 1.00 31.27 399 LYS A O 1
ATOM 3064 N N . LYS A 1 400 ? 13.733 14.719 26.815 1.00 36.31 400 LYS A N 1
ATOM 3065 C CA . LYS A 1 400 ? 14.533 15.692 26.065 1.00 36.31 400 LYS A CA 1
ATOM 3066 C C . LYS A 1 400 ? 15.950 15.705 26.639 1.00 36.31 400 LYS A C 1
ATOM 3068 O O . LYS A 1 400 ? 16.237 16.435 27.582 1.00 36.31 400 LYS A O 1
ATOM 3073 N N . LYS A 1 401 ? 16.842 14.896 26.080 1.00 35.06 401 LYS A N 1
ATOM 3074 C CA . LYS A 1 401 ? 18.280 15.011 26.322 1.00 35.06 401 LYS A CA 1
ATOM 3075 C C . LYS A 1 401 ? 19.083 14.439 25.158 1.00 35.06 401 LYS A C 1
ATOM 3077 O O . LYS A 1 401 ? 19.966 13.624 25.360 1.00 35.06 401 LYS A O 1
ATOM 3082 N N . LEU A 1 402 ? 18.773 14.868 23.930 1.00 37.66 402 LEU A N 1
ATOM 3083 C CA . LEU A 1 402 ? 19.682 14.680 22.791 1.00 37.66 402 LEU A CA 1
ATOM 3084 C C . LEU A 1 402 ? 19.421 15.637 21.608 1.00 37.66 402 LEU A C 1
ATOM 3086 O O . LEU A 1 402 ? 19.555 15.246 20.459 1.00 37.66 402 LEU A O 1
ATOM 3090 N N . TYR A 1 403 ? 19.062 16.901 21.865 1.00 34.53 403 TYR A N 1
ATOM 3091 C CA . TYR A 1 403 ? 18.840 17.902 20.800 1.00 34.53 403 TYR A CA 1
ATOM 3092 C C . TYR A 1 403 ? 19.911 18.999 20.702 1.00 34.53 403 TYR A C 1
ATOM 3094 O O . TYR A 1 403 ? 19.760 19.925 19.916 1.00 34.53 403 TYR A O 1
ATOM 3102 N N . LEU A 1 404 ? 21.027 18.879 21.430 1.00 34.78 404 LEU A N 1
ATOM 3103 C CA . LEU A 1 404 ? 22.127 19.853 21.344 1.00 34.78 404 LEU A CA 1
ATOM 3104 C C . LEU A 1 404 ? 23.322 19.362 20.508 1.00 34.78 404 LEU A C 1
ATOM 3106 O O . LEU A 1 404 ? 24.103 20.170 20.022 1.00 34.78 404 LEU A O 1
ATOM 3110 N N . LYS A 1 405 ? 23.440 18.049 20.256 1.00 35.62 405 LYS A N 1
ATOM 3111 C CA . LYS A 1 405 ? 24.529 17.493 19.431 1.00 35.62 405 LYS A CA 1
ATOM 3112 C C . LYS A 1 405 ? 24.239 17.606 17.928 1.00 35.62 405 LYS A C 1
ATOM 3114 O O . LYS A 1 405 ? 25.138 17.912 17.161 1.00 35.62 405 LYS A O 1
ATOM 3119 N N . TYR A 1 406 ? 22.972 17.457 17.527 1.00 38.12 406 TYR A N 1
ATOM 3120 C CA . TYR A 1 406 ? 22.551 17.510 16.120 1.00 38.12 406 TYR A CA 1
ATOM 3121 C C . TYR A 1 406 ? 22.629 18.925 15.517 1.00 38.12 406 TYR A C 1
ATOM 3123 O O . TYR A 1 406 ? 22.932 19.084 14.338 1.00 38.12 406 TYR A O 1
ATOM 3131 N N . PHE A 1 407 ? 22.418 19.967 16.332 1.00 39.06 407 PHE A N 1
ATOM 3132 C CA . PHE A 1 407 ? 22.490 21.358 15.871 1.00 39.06 407 PHE A CA 1
ATOM 3133 C C . PHE A 1 407 ? 23.940 21.815 15.635 1.00 39.06 407 PHE A C 1
ATOM 3135 O O . PHE A 1 407 ? 24.219 22.510 14.663 1.00 39.06 407 PHE A O 1
ATOM 3142 N N . ILE A 1 408 ? 24.885 21.343 16.455 1.00 41.72 408 ILE A N 1
ATOM 3143 C CA . ILE A 1 408 ? 26.310 21.687 16.326 1.00 41.72 408 ILE A CA 1
ATOM 3144 C C . ILE A 1 408 ? 26.930 21.015 15.089 1.00 41.72 408 ILE A C 1
ATOM 3146 O O . ILE A 1 408 ? 27.695 21.652 14.370 1.00 41.72 408 ILE A O 1
ATOM 3150 N N . THR A 1 409 ? 26.535 19.783 14.746 1.00 37.34 409 THR A N 1
ATOM 3151 C CA . THR A 1 409 ? 27.031 19.106 13.531 1.00 37.34 409 THR A CA 1
ATOM 3152 C C . THR A 1 409 ? 26.464 19.711 12.239 1.00 37.34 409 THR A C 1
ATOM 3154 O O . THR A 1 409 ? 27.153 19.738 11.220 1.00 37.34 409 THR A O 1
ATOM 3157 N N . LYS A 1 410 ? 25.238 20.257 12.267 1.00 42.16 410 LYS A N 1
ATOM 3158 C CA . LYS A 1 410 ? 24.621 20.900 11.092 1.00 42.16 410 LYS A CA 1
ATOM 3159 C C . LYS A 1 410 ? 25.189 22.292 10.795 1.00 42.16 410 LYS A C 1
ATOM 3161 O O . LYS A 1 410 ? 25.294 22.653 9.628 1.00 42.16 410 LYS A O 1
ATOM 3166 N N . VAL A 1 411 ? 25.592 23.045 11.821 1.00 44.31 411 VAL A N 1
ATOM 3167 C CA . VAL A 1 411 ? 26.234 24.361 11.643 1.00 44.31 411 VAL A CA 1
ATOM 3168 C C . VAL A 1 411 ? 27.699 24.215 11.211 1.00 44.31 411 VAL A C 1
ATOM 3170 O O . VAL A 1 411 ? 28.164 24.988 10.380 1.00 44.31 411 VAL A O 1
ATOM 3173 N N . LEU A 1 412 ? 28.405 23.176 11.671 1.00 36.47 412 LEU A N 1
ATOM 3174 C CA . LEU A 1 412 ? 29.781 22.900 11.234 1.00 36.47 412 LEU A CA 1
ATOM 3175 C C . LEU A 1 412 ? 29.864 22.350 9.797 1.00 36.47 412 LEU A C 1
ATOM 3177 O O . LEU A 1 412 ? 30.783 22.715 9.071 1.00 36.47 412 LEU A O 1
ATOM 3181 N N . ASN A 1 413 ? 28.873 21.580 9.329 1.00 34.94 413 ASN A N 1
ATOM 3182 C CA . ASN A 1 413 ? 28.823 21.130 7.927 1.00 34.94 413 ASN A CA 1
ATOM 3183 C C . ASN A 1 413 ? 28.325 22.206 6.943 1.00 34.94 413 ASN A C 1
ATOM 3185 O O . ASN A 1 413 ? 28.589 22.099 5.748 1.00 34.94 413 ASN A O 1
ATOM 3189 N N . ALA A 1 414 ? 27.670 23.268 7.424 1.00 38.78 414 ALA A N 1
ATOM 3190 C CA . ALA A 1 414 ? 27.327 24.436 6.607 1.00 38.78 414 ALA A CA 1
ATOM 3191 C C . ALA A 1 414 ? 28.535 25.360 6.332 1.00 38.78 414 ALA A C 1
ATOM 3193 O O . ALA A 1 414 ? 28.435 26.266 5.510 1.00 38.78 414 ALA A O 1
ATOM 3194 N N . LEU A 1 415 ? 29.683 25.116 6.978 1.00 36.78 415 LEU A N 1
ATOM 3195 C CA . LEU A 1 415 ? 30.923 25.882 6.797 1.00 36.78 415 LEU A CA 1
ATOM 3196 C C . LEU A 1 415 ? 32.005 25.139 5.990 1.00 36.78 415 LEU A C 1
ATOM 3198 O O . LEU A 1 415 ? 33.068 25.704 5.752 1.00 36.78 415 LEU A O 1
ATOM 3202 N N . VAL A 1 416 ? 31.741 23.914 5.512 1.00 39.09 416 VAL A N 1
ATOM 3203 C CA . VAL A 1 416 ? 32.719 23.089 4.759 1.00 39.09 416 VAL A CA 1
ATOM 3204 C C . VAL A 1 416 ? 32.291 22.809 3.304 1.00 39.09 416 VAL A C 1
ATOM 3206 O O . VAL A 1 416 ? 32.966 22.099 2.570 1.00 39.09 416 VAL A O 1
ATOM 3209 N N . LEU A 1 417 ? 31.229 23.451 2.808 1.00 36.91 417 LEU A N 1
ATOM 3210 C CA . LEU A 1 417 ? 30.819 23.397 1.391 1.00 36.91 417 LEU A CA 1
ATOM 3211 C C . LEU A 1 417 ? 30.954 24.753 0.683 1.00 36.91 417 LEU A C 1
ATOM 3213 O O . LEU A 1 417 ? 30.153 25.114 -0.167 1.00 36.91 417 LEU A O 1
ATOM 3217 N N . ASN A 1 418 ? 32.020 25.484 1.011 1.00 34.22 418 ASN A N 1
ATOM 3218 C CA . ASN A 1 418 ? 32.494 26.639 0.247 1.00 34.22 418 ASN A CA 1
ATOM 3219 C C . ASN A 1 418 ? 33.862 26.350 -0.384 1.00 34.22 418 ASN A C 1
ATOM 3221 O O . ASN A 1 418 ? 34.759 27.172 -0.300 1.00 34.22 418 ASN A O 1
ATOM 3225 N N . HIS A 1 419 ? 34.047 25.191 -1.020 1.00 36.88 419 HIS A N 1
ATOM 3226 C CA . HIS A 1 419 ? 35.175 24.953 -1.931 1.00 36.88 419 HIS A CA 1
ATOM 3227 C C . HIS A 1 419 ? 34.789 23.955 -3.030 1.00 36.88 419 HIS A C 1
ATOM 3229 O O . HIS A 1 419 ? 35.246 22.819 -3.063 1.00 36.88 419 HIS A O 1
ATOM 3235 N N . VAL A 1 420 ? 33.959 24.414 -3.969 1.00 33.81 420 VAL A N 1
ATOM 3236 C CA . VAL A 1 420 ? 34.002 23.954 -5.362 1.00 33.81 420 VAL A CA 1
ATOM 3237 C C . VAL A 1 420 ? 33.931 25.204 -6.238 1.00 33.81 420 VAL A C 1
ATOM 3239 O O . VAL A 1 420 ? 32.951 25.938 -6.206 1.00 33.81 420 VAL A O 1
ATOM 3242 N N . ALA A 1 421 ? 35.052 25.464 -6.910 1.00 30.98 421 ALA A N 1
ATOM 3243 C CA . ALA A 1 421 ? 35.331 26.443 -7.959 1.00 30.98 421 ALA A CA 1
ATOM 3244 C C . ALA A 1 421 ? 34.263 27.519 -8.253 1.00 30.98 421 ALA A C 1
ATOM 3246 O O . ALA A 1 421 ? 33.258 27.275 -8.917 1.00 30.98 421 ALA A O 1
ATOM 3247 N N . ALA A 1 422 ? 34.583 28.762 -7.883 1.00 30.20 422 ALA A N 1
ATOM 3248 C CA . ALA A 1 422 ? 34.048 29.935 -8.557 1.00 30.20 422 ALA A CA 1
ATOM 3249 C C . ALA A 1 422 ? 34.437 29.873 -10.046 1.00 30.20 422 ALA A C 1
ATOM 3251 O O . ALA A 1 422 ? 35.616 29.968 -10.391 1.00 30.20 422 ALA A O 1
ATOM 3252 N N . ALA A 1 423 ? 33.453 29.690 -10.925 1.00 31.14 423 ALA A N 1
ATOM 3253 C CA . ALA A 1 423 ? 33.633 29.916 -12.352 1.00 31.14 423 ALA A CA 1
ATOM 3254 C C . ALA A 1 423 ? 33.856 31.424 -12.595 1.00 31.14 423 ALA A C 1
ATOM 3256 O O . ALA A 1 423 ? 33.201 32.246 -11.945 1.00 31.14 423 ALA A O 1
ATOM 3257 N N . PRO A 1 424 ? 34.778 31.815 -13.492 1.00 31.70 424 PRO A N 1
ATOM 3258 C CA . PRO A 1 424 ? 35.115 33.213 -13.696 1.00 31.70 424 PRO A CA 1
ATOM 3259 C C . PRO A 1 424 ? 33.928 33.963 -14.302 1.00 31.70 424 PRO A C 1
ATOM 3261 O O . PRO A 1 424 ? 33.232 33.463 -15.187 1.00 31.70 424 PRO A O 1
ATOM 3264 N N . ALA A 1 425 ? 33.721 35.192 -13.833 1.00 36.38 425 ALA A N 1
ATOM 3265 C CA . ALA A 1 425 ? 32.810 36.140 -14.449 1.00 36.38 425 ALA A CA 1
ATOM 3266 C C . ALA A 1 425 ? 33.258 36.399 -15.897 1.00 36.38 425 ALA A C 1
ATOM 3268 O O . ALA A 1 425 ? 34.225 37.122 -16.135 1.00 36.38 425 ALA A O 1
ATOM 3269 N N . HIS A 1 426 ? 32.564 35.802 -16.868 1.00 34.16 426 HIS A N 1
ATOM 3270 C CA . HIS A 1 426 ? 32.786 36.083 -18.280 1.00 34.16 426 HIS A CA 1
ATOM 3271 C C . HIS A 1 426 ? 31.774 37.105 -18.796 1.00 34.16 426 HIS A C 1
ATOM 3273 O O . HIS A 1 426 ? 30.589 36.836 -18.979 1.00 34.16 426 HIS A O 1
ATOM 3279 N N . ASN A 1 427 ? 32.310 38.298 -19.044 1.00 30.88 427 ASN A N 1
ATOM 3280 C CA . ASN A 1 427 ? 31.757 39.302 -19.937 1.00 30.88 427 ASN A CA 1
ATOM 3281 C C . ASN A 1 427 ? 31.678 38.765 -21.382 1.00 30.88 427 ASN A C 1
ATOM 3283 O O . ASN A 1 427 ? 32.592 38.076 -21.833 1.00 30.88 427 ASN A O 1
ATOM 3287 N N . LYS A 1 428 ? 30.642 39.222 -22.105 1.00 36.66 428 LYS A N 1
ATOM 3288 C CA . LYS A 1 428 ? 30.223 38.928 -23.496 1.00 36.66 428 LYS A CA 1
ATOM 3289 C C . LYS A 1 428 ? 29.490 37.591 -23.695 1.00 36.66 428 LYS A C 1
ATOM 3291 O O . LYS A 1 428 ? 30.067 36.520 -23.790 1.00 36.66 428 LYS A O 1
ATOM 3296 N N . THR A 1 429 ? 28.173 37.738 -23.811 1.00 45.62 429 THR A N 1
ATOM 3297 C CA . THR A 1 429 ? 27.117 36.768 -24.118 1.00 45.62 429 THR A CA 1
ATOM 3298 C C . THR A 1 429 ? 27.408 35.900 -25.348 1.00 45.62 429 THR A C 1
ATOM 3300 O O . THR A 1 429 ? 27.021 36.244 -26.467 1.00 45.62 429 THR A O 1
ATOM 3303 N N . GLU A 1 430 ? 28.033 34.744 -25.153 1.00 57.72 430 GLU A N 1
ATOM 3304 C CA . GLU A 1 430 ? 27.840 33.618 -26.066 1.00 57.72 430 GLU A CA 1
ATOM 3305 C C . GLU A 1 430 ? 26.468 32.994 -25.786 1.00 57.72 430 GLU A C 1
ATOM 3307 O O . GLU A 1 430 ? 26.139 32.656 -24.649 1.00 57.72 430 GLU A O 1
ATOM 3312 N N . SER A 1 431 ? 25.634 32.880 -26.822 1.00 77.25 431 SER A N 1
ATOM 3313 C CA . SER A 1 431 ? 24.348 32.185 -26.724 1.00 77.25 431 SER A CA 1
ATOM 3314 C C . SER A 1 431 ? 24.607 30.715 -26.380 1.00 77.25 431 SER A C 1
ATOM 3316 O O . SER A 1 431 ? 25.395 30.060 -27.062 1.00 77.25 431 SER A O 1
ATOM 3318 N N . LYS A 1 432 ? 23.975 30.202 -25.320 1.00 88.19 432 LYS A N 1
ATOM 3319 C CA . LYS A 1 432 ? 24.060 28.797 -24.901 1.00 88.19 432 LYS A CA 1
ATOM 3320 C C . LYS A 1 432 ? 22.724 28.093 -25.123 1.00 88.19 432 LYS A C 1
ATOM 3322 O O . LYS A 1 432 ? 21.674 28.677 -24.862 1.00 88.19 432 LYS A O 1
ATOM 3327 N N . VAL A 1 433 ? 22.776 26.837 -25.558 1.00 93.25 433 VAL A N 1
ATOM 3328 C CA . VAL A 1 433 ? 21.621 25.927 -25.614 1.00 93.25 433 VAL A CA 1
ATOM 3329 C C . VAL A 1 433 ? 21.844 24.834 -24.580 1.00 93.25 433 VAL A C 1
ATOM 3331 O O . VAL A 1 433 ? 22.772 24.040 -24.722 1.00 93.25 433 VAL A O 1
ATOM 3334 N N . SER A 1 434 ? 21.014 24.814 -23.536 1.00 95.69 434 SER A N 1
ATOM 3335 C CA . SER A 1 434 ? 21.110 23.831 -22.454 1.00 95.69 434 SER A CA 1
ATOM 3336 C C . SER A 1 434 ? 20.281 22.591 -22.775 1.00 95.69 434 SER A C 1
ATOM 3338 O O . SER A 1 434 ? 19.063 22.668 -22.965 1.00 95.69 434 SER A O 1
ATOM 3340 N N . ILE A 1 435 ? 20.964 21.455 -22.860 1.00 96.25 435 ILE A N 1
ATOM 3341 C CA . ILE A 1 435 ? 20.441 20.164 -23.304 1.00 96.25 435 ILE A CA 1
ATOM 3342 C C . ILE A 1 435 ? 20.605 19.191 -22.146 1.00 96.25 435 ILE A C 1
ATOM 3344 O O . ILE A 1 435 ? 21.697 19.066 -21.603 1.00 96.25 435 ILE A O 1
ATOM 3348 N N . TRP A 1 436 ? 19.536 18.507 -21.771 1.00 97.31 436 TRP A N 1
ATOM 3349 C CA . TRP A 1 436 ? 19.486 17.603 -20.635 1.00 97.31 436 TRP A CA 1
ATOM 3350 C C . TRP A 1 436 ? 19.142 16.203 -21.104 1.00 97.31 436 TRP A C 1
ATOM 3352 O O . TRP A 1 436 ? 18.149 15.996 -21.801 1.00 97.31 436 TRP A O 1
ATOM 3362 N N . ILE A 1 437 ? 19.961 15.246 -20.690 1.00 95.00 437 ILE A N 1
ATOM 3363 C CA . ILE A 1 437 ? 19.741 13.826 -20.948 1.00 95.00 437 ILE A CA 1
ATOM 3364 C C . ILE A 1 437 ? 19.947 13.041 -19.657 1.00 95.00 437 ILE A C 1
ATOM 3366 O O . ILE A 1 437 ? 20.777 13.404 -18.816 1.00 95.00 437 ILE A O 1
ATOM 3370 N N . SER A 1 438 ? 19.214 11.942 -19.518 1.00 92.12 438 SER A N 1
ATOM 3371 C CA . SER A 1 438 ? 19.410 10.995 -18.424 1.00 92.12 438 SER A CA 1
ATOM 3372 C C . SER A 1 438 ? 19.799 9.639 -18.993 1.00 92.12 438 SER A C 1
ATOM 3374 O O . SER A 1 438 ? 19.085 9.087 -19.827 1.00 92.12 438 SER A O 1
ATOM 3376 N N . VAL A 1 439 ? 20.944 9.108 -18.567 1.00 87.56 439 VAL A N 1
ATOM 3377 C CA . VAL A 1 439 ? 21.497 7.854 -19.089 1.00 87.56 439 VAL A CA 1
ATOM 3378 C C . VAL A 1 439 ? 22.014 7.011 -17.938 1.00 87.56 439 VAL A C 1
ATOM 3380 O O . VAL A 1 439 ? 22.972 7.375 -17.267 1.00 87.56 439 VAL A O 1
ATOM 3383 N N . THR A 1 440 ? 21.396 5.859 -17.719 1.00 85.62 440 THR A N 1
ATOM 3384 C CA . THR A 1 440 ? 21.823 4.885 -16.711 1.00 85.62 440 THR A CA 1
ATOM 3385 C C . THR A 1 440 ? 21.980 3.510 -17.354 1.00 85.62 440 THR A C 1
ATOM 3387 O O . THR A 1 440 ? 21.462 3.252 -18.444 1.00 85.62 440 THR A O 1
ATOM 3390 N N . LYS A 1 441 ? 22.714 2.615 -16.689 1.00 81.94 441 LYS A N 1
ATOM 3391 C CA . LYS A 1 441 ? 22.939 1.220 -17.111 1.00 81.94 441 LYS A CA 1
ATOM 3392 C C . LYS A 1 441 ? 23.576 1.068 -18.507 1.00 81.94 441 LYS A C 1
ATOM 3394 O O . LYS A 1 441 ? 23.342 0.067 -19.186 1.00 81.94 441 LYS A O 1
ATOM 3399 N N . ILE A 1 442 ? 24.414 2.016 -18.939 1.00 76.00 442 ILE A N 1
ATOM 3400 C CA . ILE A 1 442 ? 25.121 1.963 -20.232 1.00 76.00 442 ILE A CA 1
ATOM 3401 C C . ILE A 1 442 ? 26.556 1.445 -20.035 1.00 76.00 442 ILE A C 1
ATOM 3403 O O . ILE A 1 442 ? 27.482 2.188 -19.737 1.00 76.00 442 ILE A O 1
ATOM 3407 N N . THR A 1 443 ? 26.767 0.138 -20.189 1.00 59.16 443 THR A N 1
ATOM 3408 C CA . THR A 1 443 ? 28.123 -0.447 -20.104 1.00 59.16 443 THR A CA 1
ATOM 3409 C C . THR A 1 443 ? 28.550 -1.110 -21.413 1.00 59.16 443 THR A C 1
ATOM 3411 O O . THR A 1 443 ? 29.695 -0.938 -21.829 1.00 59.16 443 THR A O 1
ATOM 3414 N N . ARG A 1 444 ? 27.636 -1.814 -22.109 1.00 59.34 444 ARG A N 1
ATOM 3415 C CA . ARG A 1 444 ? 27.773 -2.386 -23.472 1.00 59.34 444 ARG A CA 1
ATOM 3416 C C . ARG A 1 444 ? 26.379 -2.571 -24.113 1.00 59.34 444 ARG A C 1
ATOM 3418 O O . ARG A 1 444 ? 25.379 -2.557 -23.404 1.00 59.34 444 ARG A O 1
ATOM 3425 N N . GLY A 1 445 ? 26.295 -2.793 -25.430 1.00 74.12 445 GLY A N 1
ATOM 3426 C CA . GLY A 1 445 ? 25.055 -3.239 -26.100 1.00 74.12 445 GLY A CA 1
ATOM 3427 C C . GLY A 1 445 ? 24.193 -2.138 -26.741 1.00 74.12 445 GLY A C 1
ATOM 3428 O O . GLY A 1 445 ? 24.698 -1.089 -27.132 1.00 74.12 445 GLY A O 1
ATOM 3429 N N . HIS A 1 446 ? 22.887 -2.398 -26.891 1.00 75.62 446 HIS A N 1
ATOM 3430 C CA . HIS A 1 446 ? 21.965 -1.616 -27.737 1.00 75.62 446 HIS A CA 1
ATOM 3431 C C . HIS A 1 446 ? 21.834 -0.134 -27.332 1.00 75.62 446 HIS A C 1
ATOM 3433 O O . HIS A 1 446 ? 21.855 0.749 -28.192 1.00 75.62 446 HIS A O 1
ATOM 3439 N N . LEU A 1 447 ? 21.791 0.157 -26.025 1.00 79.75 447 LEU A N 1
ATOM 3440 C CA . LEU A 1 447 ? 21.683 1.524 -25.498 1.00 79.75 447 LEU A CA 1
ATOM 3441 C C . LEU A 1 447 ? 22.912 2.387 -25.840 1.00 79.75 447 LEU A C 1
ATOM 3443 O O . LEU A 1 447 ? 22.776 3.576 -26.115 1.00 79.75 447 LEU A O 1
ATOM 3447 N N . LEU A 1 448 ? 24.104 1.782 -25.912 1.00 85.12 448 LEU A N 1
ATOM 3448 C CA . LEU A 1 448 ? 25.327 2.469 -26.336 1.00 85.12 448 LEU A CA 1
ATOM 3449 C C . LEU A 1 448 ? 25.281 2.878 -27.808 1.00 85.12 448 LEU A C 1
ATOM 3451 O O . LEU A 1 448 ? 25.713 3.975 -28.164 1.00 85.12 448 LEU A O 1
ATOM 3455 N N . THR A 1 449 ? 24.734 2.018 -28.665 1.00 87.00 449 THR A N 1
ATOM 3456 C CA . THR A 1 449 ? 24.543 2.333 -30.084 1.00 87.00 449 THR A CA 1
ATOM 3457 C C . THR A 1 449 ? 23.553 3.481 -30.264 1.00 87.00 449 THR A C 1
ATOM 3459 O O . THR A 1 449 ? 23.823 4.390 -31.049 1.00 87.00 449 THR A O 1
ATOM 3462 N N . LYS A 1 450 ? 22.445 3.478 -29.512 1.00 87.69 450 LYS A N 1
ATOM 3463 C CA . LYS A 1 450 ? 21.465 4.574 -29.508 1.00 87.69 450 LYS A CA 1
ATOM 3464 C C . LYS A 1 450 ? 22.086 5.891 -29.052 1.00 87.69 450 LYS A C 1
ATOM 3466 O O . LYS A 1 450 ? 22.037 6.862 -29.798 1.00 87.69 450 LYS A O 1
ATOM 3471 N N . PHE A 1 451 ? 22.789 5.886 -27.919 1.00 89.88 451 PHE A N 1
ATOM 3472 C CA . PHE A 1 451 ? 23.471 7.073 -27.403 1.00 89.88 451 PHE A CA 1
ATOM 3473 C C . PHE A 1 451 ? 24.481 7.659 -28.406 1.00 89.88 451 PHE A C 1
ATOM 3475 O O . PHE A 1 451 ? 24.505 8.868 -28.633 1.00 89.88 451 PHE A O 1
ATOM 3482 N N . ARG A 1 452 ? 25.269 6.807 -29.082 1.00 90.62 452 ARG A N 1
ATOM 3483 C CA . ARG A 1 452 ? 26.177 7.244 -30.157 1.00 90.62 452 ARG A CA 1
ATOM 3484 C C . ARG A 1 452 ? 25.435 7.870 -31.339 1.00 90.62 452 ARG A C 1
ATOM 3486 O O . ARG A 1 452 ? 25.887 8.890 -31.856 1.00 90.62 452 ARG A O 1
ATOM 3493 N N . LYS A 1 453 ? 24.324 7.272 -31.783 1.00 90.25 453 LYS A N 1
ATOM 3494 C CA . LYS A 1 453 ? 23.499 7.817 -32.878 1.00 90.25 453 LYS A CA 1
ATOM 3495 C C . LYS A 1 453 ? 22.888 9.165 -32.502 1.00 90.25 453 LYS A C 1
ATOM 3497 O O . LYS A 1 453 ? 23.046 10.120 -33.262 1.00 90.25 453 LYS A O 1
ATOM 3502 N N . PHE A 1 454 ? 22.295 9.258 -31.312 1.00 92.50 454 PHE A N 1
ATOM 3503 C CA . PHE A 1 454 ? 21.779 10.500 -30.743 1.00 92.50 454 PHE A CA 1
ATOM 3504 C C . PHE A 1 454 ? 22.847 11.594 -30.778 1.00 92.50 454 PHE A C 1
ATOM 3506 O O . PHE A 1 454 ? 22.661 12.621 -31.434 1.00 92.50 454 PHE A O 1
ATOM 3513 N N . PHE A 1 455 ? 24.008 11.338 -30.170 1.00 90.19 455 PHE A N 1
ATOM 3514 C CA . PHE A 1 455 ? 25.075 12.331 -30.070 1.00 90.19 455 PHE A CA 1
ATOM 3515 C C . PHE A 1 455 ? 25.618 12.735 -31.448 1.00 90.19 455 PHE A C 1
ATOM 3517 O O . PHE A 1 455 ? 25.800 13.920 -31.731 1.00 90.19 455 PHE A O 1
ATOM 3524 N N . LYS A 1 456 ? 25.806 11.766 -32.353 1.00 90.38 456 LYS A N 1
ATOM 3525 C CA . LYS A 1 456 ? 26.201 12.035 -33.740 1.00 90.38 456 LYS A CA 1
ATOM 3526 C C . LYS A 1 456 ? 25.205 12.960 -34.437 1.00 90.38 456 LYS A C 1
ATOM 3528 O O . LYS A 1 456 ? 25.623 13.913 -35.095 1.00 90.38 456 LYS A O 1
ATOM 3533 N N . SER A 1 457 ? 23.907 12.689 -34.319 1.00 91.88 457 SER A N 1
ATOM 3534 C CA . SER A 1 457 ? 22.862 13.500 -34.955 1.00 91.88 457 SER A CA 1
ATOM 3535 C C . SER A 1 457 ? 22.798 14.912 -34.369 1.00 91.88 457 SER A C 1
ATOM 3537 O O . SER A 1 457 ? 22.771 15.882 -35.123 1.00 91.88 457 SER A O 1
ATOM 3539 N N . LEU A 1 458 ? 22.916 15.041 -33.044 1.00 91.06 458 LEU A N 1
ATOM 3540 C CA . LEU A 1 458 ? 22.928 16.320 -32.337 1.00 91.06 458 LEU A CA 1
ATOM 3541 C C . LEU A 1 458 ? 24.036 17.248 -32.855 1.00 91.06 458 LEU A C 1
ATOM 3543 O O . LEU A 1 458 ? 23.802 18.433 -33.097 1.00 91.06 458 LEU A O 1
ATOM 3547 N N . ILE A 1 459 ? 25.241 16.707 -33.049 1.00 88.06 459 ILE A N 1
ATOM 3548 C CA . ILE A 1 459 ? 26.387 17.486 -33.525 1.00 88.06 459 ILE A CA 1
ATOM 3549 C C . ILE A 1 459 ? 26.339 17.698 -35.044 1.00 88.06 459 ILE A C 1
ATOM 3551 O O . ILE A 1 459 ? 26.575 18.810 -35.516 1.00 88.06 459 ILE A O 1
ATOM 3555 N N . SER A 1 460 ? 26.010 16.666 -35.826 1.00 87.25 460 SER A N 1
ATOM 3556 C CA . SER A 1 460 ? 26.005 16.762 -37.295 1.00 87.25 460 SER A CA 1
ATOM 3557 C C . SER A 1 460 ? 24.910 17.682 -37.842 1.00 87.25 460 SER A C 1
ATOM 3559 O O . SER A 1 460 ? 25.154 18.387 -38.820 1.00 87.25 460 SER A O 1
ATOM 3561 N N . GLN A 1 461 ? 23.751 17.763 -37.180 1.00 89.25 461 GLN A N 1
ATOM 3562 C CA . GLN A 1 461 ? 22.650 18.649 -37.577 1.00 89.25 461 GLN A CA 1
ATOM 3563 C C . GLN A 1 461 ? 22.791 20.088 -37.066 1.00 89.25 461 GLN A C 1
ATOM 3565 O O . GLN A 1 461 ? 21.898 20.913 -37.260 1.00 89.25 461 GLN A O 1
ATOM 3570 N N . ARG A 1 462 ? 23.920 20.436 -36.434 1.00 85.50 462 ARG A N 1
ATOM 3571 C CA . ARG A 1 462 ? 24.178 21.783 -35.904 1.00 85.50 462 ARG A CA 1
ATOM 3572 C C . ARG A 1 462 ? 23.954 22.887 -36.944 1.00 85.50 462 ARG A C 1
ATOM 3574 O O . ARG A 1 462 ? 23.435 23.953 -36.601 1.00 85.50 462 ARG A O 1
ATOM 3581 N N . GLY A 1 463 ? 24.321 22.638 -38.202 1.00 80.25 463 GLY A N 1
ATOM 3582 C CA . GLY A 1 463 ? 24.109 23.564 -39.314 1.00 80.25 463 GLY A CA 1
ATOM 3583 C C . GLY A 1 463 ? 24.719 24.946 -39.053 1.00 80.25 463 GLY A C 1
ATOM 3584 O O . GLY A 1 463 ? 25.906 25.069 -38.759 1.00 80.25 463 GLY A O 1
ATOM 3585 N N . LYS A 1 464 ? 23.897 26.000 -39.147 1.00 81.31 464 LYS A N 1
ATOM 3586 C CA . LYS A 1 464 ? 24.307 27.403 -38.924 1.00 81.31 464 LYS A CA 1
ATOM 3587 C C . LYS A 1 464 ? 24.317 27.821 -37.448 1.00 81.31 464 LYS A C 1
ATOM 3589 O O . LYS A 1 464 ? 24.584 28.990 -37.160 1.00 81.31 464 LYS A O 1
ATOM 3594 N N . CYS A 1 465 ? 24.017 26.916 -36.515 1.00 85.81 465 CYS A N 1
ATOM 3595 C CA . CYS A 1 465 ? 23.933 27.283 -35.112 1.00 85.81 465 CYS A CA 1
ATOM 3596 C C . CYS A 1 465 ? 25.306 27.620 -34.516 1.00 85.81 465 CYS A C 1
ATOM 3598 O O . CYS A 1 465 ? 26.223 26.794 -34.472 1.00 85.81 465 CYS A O 1
ATOM 3600 N N . ARG A 1 466 ? 25.430 28.859 -34.026 1.00 85.00 466 ARG A N 1
ATOM 3601 C CA . ARG A 1 466 ? 26.648 29.383 -33.390 1.00 85.00 466 ARG A CA 1
ATOM 3602 C C . ARG A 1 466 ? 26.641 29.260 -31.865 1.00 85.00 466 ARG A C 1
ATOM 3604 O O . ARG A 1 466 ? 27.662 29.537 -31.256 1.00 85.00 466 ARG A O 1
ATOM 3611 N N . ALA A 1 467 ? 25.527 28.841 -31.264 1.00 87.00 467 ALA A N 1
ATOM 3612 C CA . ALA A 1 467 ? 25.400 28.721 -29.816 1.00 87.00 467 ALA A CA 1
ATOM 3613 C C . ALA A 1 467 ? 26.261 27.582 -29.248 1.00 87.00 467 ALA A C 1
ATOM 3615 O O . ALA A 1 467 ? 26.389 26.528 -29.874 1.00 87.00 467 ALA A O 1
ATOM 3616 N N . VAL A 1 468 ? 26.830 27.762 -28.060 1.00 88.75 468 VAL A N 1
ATOM 3617 C CA . VAL A 1 468 ? 27.540 26.686 -27.353 1.00 88.75 468 VAL A CA 1
ATOM 3618 C C . VAL A 1 468 ? 26.511 25.697 -26.810 1.00 88.75 468 VAL A C 1
ATOM 3620 O O . VAL A 1 468 ? 25.518 26.098 -26.200 1.00 88.75 468 VAL A O 1
ATOM 3623 N N . PHE A 1 469 ? 26.721 24.406 -27.056 1.00 91.06 469 PHE A N 1
ATOM 3624 C CA . PHE A 1 469 ? 25.838 23.362 -26.541 1.00 91.06 469 PHE A CA 1
ATOM 3625 C C . PHE A 1 469 ? 26.296 23.006 -25.134 1.00 91.06 469 PHE A C 1
ATOM 3627 O O . PHE A 1 469 ? 27.422 22.563 -24.945 1.00 91.06 469 PHE A O 1
ATOM 3634 N N . GLU A 1 470 ? 25.450 23.225 -24.141 1.00 92.06 470 GLU A N 1
ATOM 3635 C CA . GLU A 1 470 ? 25.711 22.812 -22.768 1.00 92.06 470 GLU A CA 1
ATOM 3636 C C . GLU A 1 470 ? 24.959 21.508 -22.518 1.00 92.06 470 GLU A C 1
ATOM 3638 O O . GLU A 1 470 ? 23.741 21.504 -22.344 1.00 92.06 470 GLU A O 1
ATOM 3643 N N . LEU A 1 471 ? 25.683 20.393 -22.570 1.00 92.56 471 LEU A N 1
ATOM 3644 C CA . LEU A 1 471 ? 25.129 19.066 -22.366 1.00 92.56 471 LEU A CA 1
ATOM 3645 C C . LEU A 1 471 ? 25.221 18.689 -20.887 1.00 92.56 471 LEU A C 1
ATOM 3647 O O . LEU A 1 471 ? 26.299 18.433 -20.354 1.00 92.56 471 LEU A O 1
ATOM 3651 N N . ASN A 1 472 ? 24.064 18.645 -20.248 1.00 95.25 472 ASN A N 1
ATOM 3652 C CA . ASN A 1 472 ? 23.854 18.280 -18.860 1.00 95.25 472 ASN A CA 1
ATOM 3653 C C . ASN A 1 472 ? 23.448 16.803 -18.807 1.00 95.25 472 ASN A C 1
ATOM 3655 O O . ASN A 1 472 ? 22.365 16.427 -19.264 1.00 95.25 472 ASN A O 1
ATOM 3659 N N . VAL A 1 473 ? 24.333 15.954 -18.288 1.00 94.00 473 VAL A N 1
ATOM 3660 C CA . VAL A 1 473 ? 24.155 14.499 -18.285 1.00 94.00 473 VAL A CA 1
ATOM 3661 C C . VAL A 1 473 ? 23.933 13.999 -16.867 1.00 94.00 473 VAL A C 1
ATOM 3663 O O . VAL A 1 473 ? 24.845 14.036 -16.037 1.00 94.00 473 VAL A O 1
ATOM 3666 N N . ILE A 1 474 ? 22.732 13.486 -16.610 1.00 94.00 474 ILE A N 1
ATOM 3667 C CA . ILE A 1 474 ? 22.416 12.749 -15.388 1.00 94.00 474 ILE A CA 1
ATOM 3668 C C . ILE A 1 474 ? 22.784 11.283 -15.628 1.00 94.00 474 ILE A C 1
ATOM 3670 O O . ILE A 1 474 ? 22.173 10.622 -16.468 1.00 94.00 474 ILE A O 1
ATOM 3674 N N . THR A 1 475 ? 23.789 10.772 -14.920 1.00 92.38 475 THR A N 1
ATOM 3675 C CA . THR A 1 475 ? 24.302 9.407 -15.126 1.00 92.38 475 THR A CA 1
ATOM 3676 C C . THR A 1 475 ? 24.650 8.717 -13.817 1.00 92.38 475 THR A C 1
ATOM 3678 O O . THR A 1 475 ? 25.021 9.358 -12.836 1.00 92.38 475 THR A O 1
ATOM 3681 N N . ASP A 1 476 ? 24.550 7.387 -13.797 1.00 89.44 476 ASP A N 1
ATOM 3682 C CA . ASP A 1 476 ? 25.095 6.586 -12.701 1.00 89.44 476 ASP A CA 1
ATOM 3683 C C . ASP A 1 476 ? 26.623 6.420 -12.830 1.00 89.44 476 ASP A C 1
ATOM 3685 O O . ASP A 1 476 ? 27.205 6.580 -13.911 1.00 89.44 476 ASP A O 1
ATOM 3689 N N . ASN A 1 477 ? 27.280 6.086 -11.716 1.00 88.19 477 ASN A N 1
ATOM 3690 C CA . ASN A 1 477 ? 28.737 5.929 -11.663 1.00 88.19 477 ASN A CA 1
ATOM 3691 C C . ASN A 1 477 ? 29.270 4.792 -12.548 1.00 88.19 477 ASN A C 1
ATOM 3693 O O . ASN A 1 477 ? 30.408 4.869 -13.006 1.00 88.19 477 ASN A O 1
ATOM 3697 N N . ALA A 1 478 ? 28.469 3.756 -12.815 1.00 87.25 478 ALA A N 1
ATOM 3698 C CA . ALA A 1 478 ? 28.880 2.638 -13.665 1.00 87.25 478 ALA A CA 1
ATOM 3699 C C . ALA A 1 478 ? 28.879 3.013 -15.159 1.00 87.25 478 ALA A C 1
ATOM 3701 O O . ALA A 1 478 ? 29.698 2.519 -15.930 1.00 87.25 478 ALA A O 1
ATOM 3702 N N . SER A 1 479 ? 27.971 3.904 -15.544 1.00 88.62 479 SER A N 1
ATOM 3703 C CA . SER A 1 479 ? 27.715 4.397 -16.898 1.00 88.62 479 SER A CA 1
ATOM 3704 C C . SER A 1 479 ? 28.669 5.514 -17.315 1.00 88.62 479 SER A C 1
ATOM 3706 O O . SER A 1 479 ? 29.013 5.648 -18.492 1.00 88.62 479 SER A O 1
ATOM 3708 N N . ARG A 1 480 ? 29.126 6.305 -16.339 1.00 89.38 480 ARG A N 1
ATOM 3709 C CA . ARG A 1 480 ? 29.924 7.514 -16.557 1.00 89.38 480 ARG A CA 1
ATOM 3710 C C . ARG A 1 480 ? 31.166 7.302 -17.438 1.00 89.38 480 ARG A C 1
ATOM 3712 O O . ARG A 1 480 ? 31.291 8.036 -18.412 1.00 89.38 480 ARG A O 1
ATOM 3719 N N . PRO A 1 481 ? 32.037 6.294 -17.220 1.00 90.56 481 PRO A N 1
ATOM 3720 C CA . PRO A 1 481 ? 33.227 6.123 -18.060 1.00 90.56 481 PRO A CA 1
ATOM 3721 C C . PRO A 1 481 ? 32.897 5.893 -19.542 1.00 90.56 481 PRO A C 1
ATOM 3723 O O . PRO A 1 481 ? 33.607 6.364 -20.430 1.00 90.56 481 PRO A O 1
ATOM 3726 N N . THR A 1 482 ? 31.809 5.171 -19.825 1.00 88.94 482 THR A N 1
ATOM 3727 C CA . THR A 1 482 ? 31.350 4.907 -21.193 1.00 88.94 482 THR A CA 1
ATOM 3728 C C . THR A 1 482 ? 30.773 6.164 -21.838 1.00 88.94 482 THR A C 1
ATOM 3730 O O . THR A 1 482 ? 31.087 6.448 -22.995 1.00 88.94 482 THR A O 1
ATOM 3733 N N . VAL A 1 483 ? 29.970 6.930 -21.094 1.00 88.44 483 VAL A N 1
ATOM 3734 C CA . VAL A 1 483 ? 29.434 8.225 -21.537 1.00 88.44 483 VAL A CA 1
ATOM 3735 C C . VAL A 1 483 ? 30.574 9.194 -21.862 1.00 88.44 483 VAL A C 1
ATOM 3737 O O . VAL A 1 483 ? 30.618 9.725 -22.972 1.00 88.44 483 VAL A O 1
ATOM 3740 N N . ASP A 1 484 ? 31.530 9.351 -20.946 1.00 88.62 484 ASP A N 1
ATOM 3741 C CA . ASP A 1 484 ? 32.681 10.248 -21.092 1.00 88.62 484 ASP A CA 1
ATOM 3742 C C . ASP A 1 484 ? 33.524 9.863 -22.310 1.00 88.62 484 ASP A C 1
ATOM 3744 O O . ASP A 1 484 ? 33.913 10.722 -23.099 1.00 88.62 484 ASP A O 1
ATOM 3748 N N . SER A 1 485 ? 33.750 8.561 -22.515 1.00 88.81 485 SER A N 1
ATOM 3749 C CA . SER A 1 485 ? 34.497 8.052 -23.666 1.00 88.81 485 SER A CA 1
ATOM 3750 C C . SER A 1 485 ? 33.827 8.394 -24.998 1.00 88.81 485 SER A C 1
ATOM 3752 O O . SER A 1 485 ? 34.520 8.833 -25.916 1.00 88.81 485 SER A O 1
ATOM 3754 N N . VAL A 1 486 ? 32.506 8.217 -25.114 1.00 87.69 486 VAL A N 1
ATOM 3755 C CA . VAL A 1 486 ? 31.764 8.560 -26.338 1.00 87.69 486 VAL A CA 1
ATOM 3756 C C . VAL A 1 486 ? 31.793 10.066 -26.566 1.00 87.69 486 VAL A C 1
ATOM 3758 O O . VAL A 1 486 ? 32.123 10.515 -27.660 1.00 87.69 486 VAL A O 1
ATOM 3761 N N . ILE A 1 487 ? 31.493 10.865 -25.543 1.00 86.06 487 ILE A N 1
ATOM 3762 C CA . ILE A 1 487 ? 31.472 12.323 -25.691 1.00 86.06 487 ILE A CA 1
ATOM 3763 C C . ILE A 1 487 ? 32.866 12.835 -26.067 1.00 86.06 487 ILE A C 1
ATOM 3765 O O . ILE A 1 487 ? 32.979 13.656 -26.973 1.00 86.06 487 ILE A O 1
ATOM 3769 N N . HIS A 1 488 ? 33.927 12.318 -25.445 1.00 85.44 488 HIS A N 1
ATOM 3770 C CA . HIS A 1 488 ? 35.304 12.686 -25.767 1.00 85.44 488 HIS A CA 1
ATOM 3771 C C . HIS A 1 488 ? 35.694 12.316 -27.207 1.00 85.44 488 HIS A C 1
ATOM 3773 O O . HIS A 1 488 ? 36.284 13.140 -27.907 1.00 85.44 488 HIS A O 1
ATOM 3779 N N . GLU A 1 489 ? 35.328 11.116 -27.677 1.00 85.75 489 GLU A N 1
ATOM 3780 C CA . GLU A 1 489 ? 35.552 10.669 -29.061 1.00 85.75 489 GLU A CA 1
ATOM 3781 C C . GLU A 1 489 ? 34.952 11.657 -30.070 1.00 85.75 489 GLU A C 1
ATOM 3783 O O . GLU A 1 489 ? 35.647 12.148 -30.965 1.00 85.75 489 GLU A O 1
ATOM 3788 N N . PHE A 1 490 ? 33.677 12.002 -29.893 1.00 80.88 490 PHE A N 1
ATOM 3789 C CA . PHE A 1 490 ? 33.004 12.929 -30.792 1.00 80.88 490 PHE A CA 1
ATOM 3790 C C . PHE A 1 490 ? 33.497 14.372 -30.607 1.00 80.88 490 PHE A C 1
ATOM 3792 O O . PHE A 1 490 ? 33.668 15.087 -31.592 1.00 80.88 490 PHE A O 1
ATOM 3799 N N . ASN A 1 491 ? 33.799 14.821 -29.387 1.00 78.06 491 ASN A N 1
ATOM 3800 C CA . ASN A 1 491 ? 34.318 16.174 -29.168 1.00 78.06 491 ASN A CA 1
ATOM 3801 C C . ASN A 1 491 ? 35.672 16.376 -29.877 1.00 78.06 491 ASN A C 1
ATOM 3803 O O . ASN A 1 491 ? 35.900 17.401 -30.522 1.00 78.06 491 ASN A O 1
ATOM 3807 N N . LYS A 1 492 ? 36.530 15.345 -29.870 1.00 78.75 492 LYS A N 1
ATOM 3808 C CA . LYS A 1 492 ? 37.779 15.322 -30.644 1.00 78.75 492 LYS A CA 1
ATOM 3809 C C . LYS A 1 492 ? 37.523 15.360 -32.153 1.00 78.75 492 LYS A C 1
ATOM 3811 O O . LYS A 1 492 ? 38.224 16.065 -32.876 1.00 78.75 492 LYS A O 1
ATOM 3816 N N . GLN A 1 493 ? 36.518 14.627 -32.632 1.00 76.81 493 GLN A N 1
ATOM 3817 C CA . GLN A 1 493 ? 36.157 14.581 -34.052 1.00 76.81 493 GLN A CA 1
ATOM 3818 C C . GLN A 1 493 ? 35.587 15.917 -34.573 1.00 76.81 493 GLN A C 1
ATOM 3820 O O . GLN A 1 493 ? 35.826 16.267 -35.729 1.00 76.81 493 GLN A O 1
ATOM 3825 N N . TYR A 1 494 ? 34.862 16.671 -33.739 1.00 70.88 494 TYR A N 1
ATOM 3826 C CA . TYR A 1 494 ? 34.105 17.865 -34.150 1.00 70.88 494 TYR A CA 1
ATOM 3827 C C . TYR A 1 494 ? 34.664 19.211 -33.635 1.00 70.88 494 TYR A C 1
ATOM 3829 O O . TYR A 1 494 ? 34.057 20.248 -33.901 1.00 70.88 494 TYR A O 1
ATOM 3837 N N . LYS A 1 495 ? 35.865 19.205 -33.031 1.00 65.38 495 LYS A N 1
ATOM 3838 C CA . LYS A 1 495 ? 36.622 20.348 -32.466 1.00 65.38 495 LYS A CA 1
ATOM 3839 C C . LYS A 1 495 ? 36.010 20.929 -31.176 1.00 65.38 495 LYS A C 1
ATOM 3841 O O . LYS A 1 495 ? 34.873 21.385 -31.155 1.00 65.38 495 LYS A O 1
ATOM 3846 N N . GLU A 1 496 ? 36.834 20.979 -30.126 1.00 58.88 496 GLU A N 1
ATOM 3847 C CA . GLU A 1 496 ? 36.494 21.155 -28.697 1.00 58.88 496 GLU A CA 1
ATOM 3848 C C . GLU A 1 496 ? 35.717 22.427 -28.291 1.00 58.88 496 GLU A C 1
ATOM 3850 O O . GLU A 1 496 ? 35.268 22.529 -27.153 1.00 58.88 496 GLU A O 1
ATOM 3855 N N . THR A 1 497 ? 35.533 23.415 -29.170 1.00 59.22 497 THR A N 1
ATOM 3856 C CA . THR A 1 497 ? 35.079 24.767 -28.780 1.00 59.22 497 THR A CA 1
ATOM 3857 C C . THR A 1 497 ? 33.563 24.955 -28.695 1.00 59.22 497 THR A C 1
ATOM 3859 O O . THR A 1 497 ? 33.102 26.060 -28.426 1.00 59.22 497 THR A O 1
ATOM 3862 N N . LEU A 1 498 ? 32.764 23.916 -28.948 1.00 66.19 498 LEU A N 1
ATOM 3863 C CA . LEU A 1 498 ? 31.328 24.075 -29.220 1.00 66.19 498 LEU A CA 1
ATOM 3864 C C . LEU A 1 498 ? 30.399 23.306 -28.267 1.00 66.19 498 LEU A C 1
ATOM 3866 O O . LEU A 1 498 ? 29.174 23.431 -28.393 1.00 66.19 498 LEU A O 1
ATOM 3870 N N . LEU A 1 499 ? 30.971 22.550 -27.325 1.00 80.62 499 LEU A N 1
ATOM 3871 C CA . LEU A 1 499 ? 30.260 21.725 -26.352 1.00 80.62 499 LEU A CA 1
ATOM 3872 C C . LEU A 1 499 ? 30.856 21.908 -24.949 1.00 80.62 499 LEU A C 1
ATOM 3874 O O . LEU A 1 499 ? 32.046 21.702 -24.739 1.00 80.62 499 LEU A O 1
ATOM 3878 N N . THR A 1 500 ? 30.013 22.241 -23.979 1.00 86.50 500 THR A N 1
ATOM 3879 C CA . THR A 1 500 ? 30.328 22.183 -22.548 1.00 86.50 500 THR A CA 1
ATOM 3880 C C . THR A 1 500 ? 29.610 20.985 -21.945 1.00 86.50 500 THR A C 1
ATOM 3882 O O . THR A 1 500 ? 28.412 20.824 -22.158 1.00 86.50 500 THR A O 1
ATOM 3885 N N . LEU A 1 501 ? 30.330 20.146 -21.204 1.00 86.75 501 LEU A N 1
ATOM 3886 C CA . LEU A 1 501 ? 29.778 18.965 -20.546 1.00 86.75 501 LEU A CA 1
ATOM 3887 C C . LEU A 1 501 ? 29.633 19.221 -19.045 1.00 86.75 501 LEU A C 1
ATOM 3889 O O . LEU A 1 501 ? 30.598 19.616 -18.389 1.00 86.75 501 LEU A O 1
ATOM 3893 N N . VAL A 1 502 ? 28.444 18.969 -18.504 1.00 89.69 502 VAL A N 1
ATOM 3894 C CA . VAL A 1 502 ? 28.150 19.054 -17.070 1.00 89.69 502 VAL A CA 1
ATOM 3895 C C . VAL A 1 502 ? 27.585 17.717 -16.610 1.00 89.69 502 VAL A C 1
ATOM 3897 O O . VAL A 1 502 ? 26.639 17.198 -17.201 1.00 89.69 502 VAL A O 1
ATOM 3900 N N . HIS A 1 503 ? 28.164 17.154 -15.552 1.00 90.44 503 HIS A N 1
ATOM 3901 C CA . HIS A 1 503 ? 27.730 15.875 -14.998 1.00 90.44 503 HIS A CA 1
ATOM 3902 C C . HIS A 1 503 ? 26.922 16.050 -13.726 1.00 90.44 503 HIS A C 1
ATOM 3904 O O . HIS A 1 503 ? 27.289 16.823 -12.841 1.00 90.44 503 HIS A O 1
ATOM 3910 N N . TYR A 1 504 ? 25.892 15.223 -13.614 1.00 91.62 504 TYR A N 1
ATOM 3911 C CA . TYR A 1 504 ? 25.082 15.069 -12.422 1.00 91.62 504 TYR A CA 1
ATOM 3912 C C . TYR A 1 504 ? 25.069 13.590 -12.040 1.00 91.62 504 TYR A C 1
ATOM 3914 O O . TYR A 1 504 ? 24.689 12.738 -12.848 1.00 91.62 504 TYR A O 1
ATOM 3922 N N . ASP A 1 505 ? 25.502 13.276 -10.818 1.00 90.06 505 ASP A N 1
ATOM 3923 C CA . ASP A 1 505 ? 25.383 11.918 -10.289 1.00 90.06 505 ASP A CA 1
ATOM 3924 C C . ASP A 1 505 ? 23.902 11.597 -10.057 1.00 90.06 505 ASP A C 1
ATOM 3926 O O . ASP A 1 505 ? 23.173 12.352 -9.407 1.00 90.06 505 ASP A O 1
ATOM 3930 N N . PHE A 1 506 ? 23.447 10.474 -10.611 1.00 88.62 506 PHE A N 1
ATOM 3931 C CA . PHE A 1 506 ? 22.046 10.073 -10.544 1.00 88.62 506 PHE A CA 1
ATOM 3932 C C . PHE A 1 506 ? 21.536 9.917 -9.103 1.00 88.62 506 PHE A C 1
ATOM 3934 O O . PHE A 1 506 ? 20.406 10.307 -8.819 1.00 88.62 506 PHE A O 1
ATOM 3941 N N . GLN A 1 507 ? 22.343 9.397 -8.172 1.00 85.88 507 GLN A N 1
ATOM 3942 C CA . GLN A 1 507 ? 21.919 9.230 -6.777 1.00 85.88 507 GLN A CA 1
ATOM 3943 C C . GLN A 1 507 ? 21.796 10.573 -6.060 1.00 85.88 507 GLN A C 1
ATOM 3945 O O . GLN A 1 507 ? 20.879 10.759 -5.259 1.00 85.88 507 GLN A O 1
ATOM 3950 N N . ASP A 1 508 ? 22.676 11.524 -6.359 1.00 87.44 508 ASP A N 1
ATOM 3951 C CA . ASP A 1 508 ? 22.584 12.869 -5.791 1.00 87.44 508 ASP A CA 1
ATOM 3952 C C . ASP A 1 508 ? 21.383 13.642 -6.341 1.00 87.44 508 ASP A C 1
ATOM 3954 O O . ASP A 1 508 ? 20.668 14.290 -5.574 1.00 87.44 508 ASP A O 1
ATOM 3958 N N . VAL A 1 509 ? 21.086 13.492 -7.635 1.00 87.88 509 VAL A N 1
ATOM 3959 C CA . VAL A 1 509 ? 19.852 14.019 -8.232 1.00 87.88 509 VAL A CA 1
ATOM 3960 C C . VAL A 1 509 ? 18.621 13.436 -7.545 1.00 87.88 509 VAL A C 1
ATOM 3962 O O . VAL A 1 509 ? 17.725 14.192 -7.165 1.00 87.88 509 VAL A O 1
ATOM 3965 N N . LEU A 1 510 ? 18.583 12.118 -7.327 1.00 85.31 510 LEU A N 1
ATOM 3966 C CA . LEU A 1 510 ? 17.449 11.471 -6.668 1.00 85.31 510 LEU A CA 1
ATOM 3967 C C . LEU A 1 510 ? 17.196 12.024 -5.270 1.00 85.31 510 LEU A C 1
ATOM 3969 O O . LEU A 1 510 ? 16.051 12.342 -4.968 1.00 85.31 510 LEU A O 1
ATOM 3973 N N . LYS A 1 511 ? 18.237 12.228 -4.457 1.00 86.19 511 LYS A N 1
ATOM 3974 C CA . LYS A 1 511 ? 18.087 12.816 -3.113 1.00 86.19 511 LYS A CA 1
ATOM 3975 C C . LYS A 1 511 ? 17.407 14.189 -3.139 1.00 86.19 511 LYS A C 1
ATOM 3977 O O . LYS A 1 511 ? 16.707 14.537 -2.193 1.00 86.19 511 LYS A O 1
ATOM 3982 N N . ILE A 1 512 ? 17.618 14.971 -4.200 1.00 87.88 512 ILE A N 1
ATOM 3983 C CA . ILE A 1 512 ? 17.015 16.302 -4.357 1.00 87.88 512 ILE A CA 1
ATOM 3984 C C . ILE A 1 512 ? 15.538 16.182 -4.744 1.00 87.88 512 ILE A C 1
ATOM 3986 O O . ILE A 1 512 ? 14.691 16.881 -4.185 1.00 87.88 512 ILE A O 1
ATOM 3990 N N . VAL A 1 513 ? 15.219 15.309 -5.703 1.00 89.75 513 VAL A N 1
ATOM 3991 C CA . VAL A 1 513 ? 13.887 15.281 -6.327 1.00 89.75 513 VAL A CA 1
ATOM 3992 C C . VAL A 1 513 ? 12.933 14.239 -5.746 1.00 89.75 513 VAL A C 1
ATOM 3994 O O . VAL A 1 513 ? 11.748 14.288 -6.070 1.00 89.75 513 VAL A O 1
ATOM 3997 N N . GLU A 1 514 ? 13.397 13.329 -4.883 1.00 86.25 514 GLU A N 1
ATOM 3998 C CA . GLU A 1 514 ? 12.636 12.175 -4.368 1.00 86.25 514 GLU A CA 1
ATOM 3999 C C . GLU A 1 514 ? 11.232 12.556 -3.886 1.00 86.25 514 GLU A C 1
ATOM 4001 O O . GLU A 1 514 ? 10.242 11.972 -4.323 1.00 86.25 514 GLU A O 1
ATOM 4006 N N . SER A 1 515 ? 11.136 13.609 -3.071 1.00 86.12 515 SER A N 1
ATOM 4007 C CA . SER A 1 515 ? 9.861 14.095 -2.525 1.00 86.12 515 SER A CA 1
ATOM 4008 C C . SER A 1 515 ? 8.853 14.570 -3.581 1.00 86.12 515 SER A C 1
ATOM 4010 O O . SER A 1 515 ? 7.651 14.566 -3.322 1.00 86.12 515 SER A O 1
ATOM 4012 N N . LYS A 1 516 ? 9.321 14.990 -4.763 1.00 85.75 516 LYS A N 1
ATOM 4013 C CA . LYS A 1 516 ? 8.479 15.442 -5.880 1.00 85.75 516 LYS A CA 1
ATOM 4014 C C . LYS A 1 516 ? 8.159 14.324 -6.866 1.00 85.75 516 LYS A C 1
ATOM 4016 O O . LYS A 1 516 ? 7.106 14.367 -7.494 1.00 85.75 516 LYS A O 1
ATOM 4021 N N . ILE A 1 517 ? 9.044 13.337 -7.007 1.00 87.12 517 ILE A N 1
ATOM 4022 C CA . ILE A 1 517 ? 8.855 12.227 -7.952 1.00 87.12 517 ILE A CA 1
ATOM 4023 C C . ILE A 1 517 ? 8.102 11.043 -7.341 1.00 87.12 517 ILE A C 1
ATOM 4025 O O . ILE A 1 517 ? 7.487 10.281 -8.081 1.00 87.12 517 ILE A O 1
ATOM 4029 N N . GLU A 1 518 ? 8.117 10.876 -6.013 1.00 87.31 518 GLU A N 1
ATOM 4030 C CA . GLU A 1 518 ? 7.411 9.781 -5.331 1.00 87.31 518 GLU A CA 1
ATOM 4031 C C . GLU A 1 518 ? 5.912 9.734 -5.678 1.00 87.31 518 GLU A C 1
ATOM 4033 O O . GLU A 1 518 ? 5.452 8.659 -6.082 1.00 87.31 518 GLU A O 1
ATOM 4038 N N . PRO A 1 519 ? 5.168 10.860 -5.678 1.00 85.44 519 PRO A N 1
ATOM 4039 C CA . PRO A 1 519 ? 3.754 10.833 -6.038 1.00 85.44 519 PRO A CA 1
ATOM 4040 C C . PRO A 1 519 ? 3.549 10.428 -7.498 1.00 85.44 519 PRO A C 1
ATOM 4042 O O . PRO A 1 519 ? 2.664 9.636 -7.809 1.00 85.44 519 PRO A O 1
ATOM 4045 N N . LEU A 1 520 ? 4.403 10.914 -8.404 1.00 87.31 520 LEU A N 1
ATOM 4046 C CA . LEU A 1 520 ? 4.349 10.562 -9.824 1.00 87.31 520 LEU A CA 1
ATOM 4047 C C . LEU A 1 520 ? 4.570 9.060 -10.026 1.00 87.31 520 LEU A C 1
ATOM 4049 O O . LEU A 1 520 ? 3.805 8.410 -10.737 1.00 87.31 520 LEU A O 1
ATOM 4053 N N . LYS A 1 521 ? 5.562 8.487 -9.338 1.00 85.50 521 LYS A N 1
ATOM 4054 C CA . LYS A 1 521 ? 5.826 7.044 -9.355 1.00 85.50 521 LYS A CA 1
ATOM 4055 C C . LYS A 1 521 ? 4.646 6.243 -8.831 1.00 85.50 521 LYS A C 1
ATOM 4057 O O . LYS A 1 521 ? 4.288 5.227 -9.416 1.00 85.50 521 LYS A O 1
ATOM 4062 N N . ARG A 1 522 ? 4.016 6.698 -7.748 1.00 83.12 522 ARG A N 1
ATOM 4063 C CA . ARG A 1 522 ? 2.875 6.002 -7.151 1.00 83.12 522 ARG A CA 1
ATOM 4064 C C . ARG A 1 522 ? 1.703 5.842 -8.126 1.00 83.12 522 ARG A C 1
ATOM 4066 O O . ARG A 1 522 ? 1.046 4.805 -8.085 1.00 83.12 522 ARG A O 1
ATOM 4073 N N . PHE A 1 523 ? 1.439 6.834 -8.980 1.00 83.31 523 PHE A N 1
ATOM 4074 C CA . PHE A 1 523 ? 0.262 6.832 -9.864 1.00 83.31 523 PHE A CA 1
ATOM 4075 C C . PHE A 1 523 ? 0.539 6.466 -11.325 1.00 83.31 523 PHE A C 1
ATOM 4077 O O . PHE A 1 523 ? -0.384 6.022 -12.010 1.00 83.31 523 PHE A O 1
ATOM 4084 N N . PHE A 1 524 ? 1.767 6.648 -11.814 1.00 87.69 524 PHE A N 1
ATOM 4085 C CA . PHE A 1 524 ? 2.098 6.499 -13.239 1.00 87.69 524 PHE A CA 1
ATOM 4086 C C . PHE A 1 524 ? 3.075 5.353 -13.541 1.00 87.69 524 PHE A C 1
ATOM 4088 O O . PHE A 1 524 ? 3.553 5.214 -14.667 1.00 87.69 524 PHE A O 1
ATOM 4095 N N . GLN A 1 525 ? 3.354 4.499 -12.552 1.00 81.00 525 GLN A N 1
ATOM 4096 C CA . GLN A 1 525 ? 4.196 3.318 -12.718 1.00 81.00 525 GLN A CA 1
ATOM 4097 C C . GLN A 1 525 ? 3.385 2.092 -13.163 1.00 81.00 525 GLN A C 1
ATOM 4099 O O . GLN A 1 525 ? 2.404 1.713 -12.530 1.00 81.00 525 GLN A O 1
ATOM 4104 N N . SER A 1 526 ? 3.865 1.392 -14.200 1.00 59.59 526 SER A N 1
ATOM 4105 C CA . SER A 1 526 ? 3.186 0.201 -14.738 1.00 59.59 526 SER A CA 1
ATOM 4106 C C . SER A 1 526 ? 3.238 -1.034 -13.816 1.00 59.59 526 SER A C 1
ATOM 4108 O O . SER A 1 526 ? 2.320 -1.850 -13.835 1.00 59.59 526 SER A O 1
ATOM 4110 N N . SER A 1 527 ? 4.332 -1.198 -13.046 1.00 52.16 527 SER A N 1
ATOM 4111 C CA . SER A 1 527 ? 4.605 -2.263 -12.046 1.00 52.16 527 SER A CA 1
ATOM 4112 C C . SER A 1 527 ? 6.074 -2.213 -11.561 1.00 52.16 527 SER A C 1
ATOM 4114 O O . SER A 1 527 ? 6.929 -1.621 -12.233 1.00 52.16 527 SER A O 1
ATOM 4116 N N . LYS A 1 528 ? 6.418 -2.826 -10.409 1.00 43.56 528 LYS A N 1
ATOM 4117 C CA . LYS A 1 528 ? 7.824 -3.011 -9.962 1.00 43.56 528 LYS A CA 1
ATOM 4118 C C . LYS A 1 528 ? 8.575 -3.914 -10.960 1.00 43.56 528 LYS A C 1
ATOM 4120 O O . LYS A 1 528 ? 8.149 -5.039 -11.182 1.00 43.56 528 LYS A O 1
ATOM 4125 N N . GLY A 1 529 ? 9.685 -3.435 -11.536 1.00 43.78 529 GLY A N 1
ATOM 4126 C CA . GLY A 1 529 ? 10.531 -4.201 -12.471 1.00 43.78 529 GLY A CA 1
ATOM 4127 C C . GLY A 1 529 ? 10.206 -4.041 -13.965 1.00 43.78 529 GLY A C 1
ATOM 4128 O O . GLY A 1 529 ? 10.894 -4.623 -14.798 1.00 43.78 529 GLY A O 1
ATOM 4129 N N . SER A 1 530 ? 9.196 -3.243 -14.324 1.00 46.41 530 SER A N 1
ATOM 4130 C CA . SER A 1 530 ? 8.893 -2.875 -15.718 1.00 46.41 530 SER A CA 1
ATOM 4131 C C . SER A 1 530 ? 9.877 -1.840 -16.291 1.00 46.41 530 SER A C 1
ATOM 4133 O O . SER A 1 530 ? 10.598 -1.191 -15.534 1.00 46.41 530 SER A O 1
ATOM 4135 N N . TYR A 1 531 ? 9.891 -1.643 -17.616 1.00 46.38 531 TYR A N 1
ATOM 4136 C CA . TYR A 1 531 ? 10.766 -0.660 -18.281 1.00 46.38 531 TYR A CA 1
ATOM 4137 C C . TYR A 1 531 ? 10.674 0.735 -17.632 1.00 46.38 531 TYR A C 1
ATOM 4139 O O . TYR A 1 531 ? 11.695 1.273 -17.225 1.00 46.38 531 TYR A O 1
ATOM 4147 N N . TYR A 1 532 ? 9.459 1.237 -17.376 1.00 50.44 532 TYR A N 1
ATOM 4148 C CA . TYR A 1 532 ? 9.190 2.538 -16.733 1.00 50.44 532 TYR A CA 1
ATOM 4149 C C . TYR A 1 532 ? 9.202 2.518 -15.188 1.00 50.44 532 TYR A C 1
ATOM 4151 O O . TYR A 1 532 ? 8.633 3.396 -14.535 1.00 50.44 532 TYR A O 1
ATOM 4159 N N . SER A 1 533 ? 9.802 1.498 -14.566 1.00 55.25 533 SER A N 1
ATOM 4160 C CA . SER A 1 533 ? 9.888 1.392 -13.097 1.00 55.25 533 SER A CA 1
ATOM 4161 C C . SER A 1 533 ? 11.095 2.103 -12.486 1.00 55.25 533 SER A C 1
ATOM 4163 O O . SER A 1 533 ? 11.170 2.243 -11.264 1.00 55.25 533 SER A O 1
ATOM 4165 N N . ASP A 1 534 ? 12.034 2.541 -13.322 1.00 70.69 534 ASP A N 1
ATOM 4166 C CA . ASP A 1 534 ? 13.230 3.249 -12.885 1.00 70.69 534 ASP A CA 1
ATOM 4167 C C . ASP A 1 534 ? 12.922 4.730 -12.607 1.00 70.69 534 ASP A C 1
ATOM 4169 O O . ASP A 1 534 ? 12.128 5.357 -13.308 1.00 70.69 534 ASP A O 1
ATOM 4173 N N . ASN A 1 535 ? 13.566 5.307 -11.591 1.00 78.25 535 ASN A N 1
ATOM 4174 C CA . ASN A 1 535 ? 13.348 6.699 -11.191 1.00 78.25 535 ASN A CA 1
ATOM 4175 C C . ASN A 1 535 ? 13.708 7.695 -12.303 1.00 78.25 535 ASN A C 1
ATOM 4177 O O . ASN A 1 535 ? 13.231 8.827 -12.283 1.00 78.25 535 ASN A O 1
ATOM 4181 N N . VAL A 1 536 ? 14.535 7.273 -13.265 1.00 80.81 536 VAL A N 1
ATOM 4182 C CA . VAL A 1 536 ? 14.958 8.093 -14.405 1.00 80.81 536 VAL A CA 1
ATOM 4183 C C . VAL A 1 536 ? 13.775 8.634 -15.224 1.00 80.81 536 VAL A C 1
ATOM 4185 O O . VAL A 1 536 ? 13.834 9.775 -15.668 1.00 80.81 536 VAL A O 1
ATOM 4188 N N . PHE A 1 537 ? 12.667 7.887 -15.318 1.00 84.12 537 PHE A N 1
ATOM 4189 C CA . PHE A 1 537 ? 11.455 8.255 -16.075 1.00 84.12 537 PHE A CA 1
ATOM 4190 C C . PHE A 1 537 ? 10.532 9.255 -15.358 1.00 84.12 537 PHE A C 1
ATOM 4192 O O . PHE A 1 537 ? 9.399 9.470 -15.779 1.00 84.12 537 PHE A O 1
ATOM 4199 N N . TYR A 1 538 ? 10.975 9.810 -14.229 1.00 91.19 538 TYR A N 1
ATOM 4200 C CA . TYR A 1 538 ? 10.187 10.734 -13.410 1.00 91.19 538 TYR A CA 1
ATOM 4201 C C . TYR A 1 538 ? 10.957 12.017 -13.087 1.00 91.19 538 TYR A C 1
ATOM 4203 O O . TYR A 1 538 ? 10.470 12.843 -12.319 1.00 91.19 538 TYR A O 1
ATOM 4211 N N . LEU A 1 539 ? 12.168 12.194 -13.628 1.00 91.62 539 LEU A N 1
ATOM 4212 C CA . LEU A 1 539 ? 13.040 13.315 -13.269 1.00 91.62 539 LEU A CA 1
ATOM 4213 C C . LEU A 1 539 ? 12.611 14.633 -13.918 1.00 91.62 539 LEU A C 1
ATOM 4215 O O . LEU A 1 539 ? 12.742 15.689 -13.294 1.00 91.62 539 LEU A O 1
ATOM 4219 N N . SER A 1 540 ? 12.107 14.597 -15.157 1.00 95.06 540 SER A N 1
ATOM 4220 C CA . SER A 1 540 ? 11.883 15.812 -15.946 1.00 95.06 540 SER A CA 1
ATOM 4221 C C . SER A 1 540 ? 10.883 16.794 -15.316 1.00 95.06 540 SER A C 1
ATOM 4223 O O . SER A 1 540 ? 11.154 18.000 -15.376 1.00 95.06 540 SER A O 1
ATOM 4225 N N . PRO A 1 541 ? 9.795 16.365 -14.632 1.00 95.81 541 PRO A N 1
ATOM 4226 C CA . PRO A 1 541 ? 8.891 17.298 -13.970 1.00 95.81 541 PRO A CA 1
ATOM 4227 C C . PRO A 1 541 ? 9.590 18.087 -12.863 1.00 95.81 541 PRO A C 1
ATOM 4229 O O . PRO A 1 541 ? 9.272 19.256 -12.672 1.00 95.81 541 PRO A O 1
ATOM 4232 N N . ALA A 1 542 ? 10.572 17.497 -12.174 1.00 95.25 542 ALA A N 1
ATOM 4233 C CA . ALA A 1 542 ? 11.283 18.096 -11.041 1.00 95.25 542 ALA A CA 1
ATOM 4234 C C . ALA A 1 542 ? 12.646 18.721 -11.410 1.00 95.25 542 ALA A C 1
ATOM 4236 O O . ALA A 1 542 ? 13.374 19.177 -10.527 1.00 95.25 542 ALA A O 1
ATOM 4237 N N . LEU A 1 543 ? 12.987 18.800 -12.702 1.00 95.50 543 LEU A N 1
ATOM 4238 C CA . LEU A 1 543 ? 14.313 19.219 -13.174 1.00 95.50 543 LEU A CA 1
ATOM 4239 C C . LEU A 1 543 ? 14.754 20.604 -12.669 1.00 95.50 543 LEU A C 1
ATOM 4241 O O . LEU A 1 543 ? 15.932 20.836 -12.409 1.00 95.50 543 LEU A O 1
ATOM 4245 N N . HIS A 1 544 ? 13.810 21.526 -12.490 1.00 95.62 544 HIS A N 1
ATOM 4246 C CA . HIS A 1 544 ? 14.060 22.887 -12.008 1.00 95.62 544 HIS A CA 1
ATOM 4247 C C . HIS A 1 544 ? 14.702 22.962 -10.606 1.00 95.62 544 HIS A C 1
ATOM 4249 O O . HIS A 1 544 ? 15.283 24.002 -10.285 1.00 95.62 544 HIS A O 1
ATOM 4255 N N . LEU A 1 545 ? 14.614 21.887 -9.807 1.00 94.19 545 LEU A N 1
ATOM 4256 C CA . LEU A 1 545 ? 15.270 21.748 -8.498 1.00 94.19 545 LEU A CA 1
ATOM 4257 C C . LEU A 1 545 ? 16.747 21.344 -8.602 1.00 94.19 545 LEU A C 1
ATOM 4259 O O . LEU A 1 545 ? 17.518 21.587 -7.680 1.00 94.19 545 LEU A O 1
ATOM 4263 N N . VAL A 1 546 ? 17.123 20.700 -9.708 1.00 94.75 546 VAL A N 1
ATOM 4264 C CA . VAL A 1 546 ? 18.478 20.187 -9.966 1.00 94.75 546 VAL A CA 1
ATOM 4265 C C . VAL A 1 546 ? 19.276 21.189 -10.794 1.00 94.75 546 VAL A C 1
ATOM 4267 O O . VAL A 1 546 ? 20.458 21.424 -10.548 1.00 94.75 546 VAL A O 1
ATOM 4270 N N . ALA A 1 547 ? 18.623 21.781 -11.792 1.00 93.44 547 ALA A N 1
ATOM 4271 C CA . ALA A 1 547 ? 19.233 22.734 -12.697 1.00 93.44 547 ALA A CA 1
ATOM 4272 C C . ALA A 1 547 ? 19.693 24.007 -11.960 1.00 93.44 547 ALA A C 1
ATOM 4274 O O . ALA A 1 547 ? 18.962 24.501 -11.094 1.00 93.44 547 ALA A O 1
ATOM 4275 N N . PRO A 1 548 ? 20.841 24.605 -12.344 1.00 91.88 548 PRO A N 1
ATOM 4276 C CA . PRO A 1 548 ? 21.331 25.839 -11.736 1.00 91.88 548 PRO A CA 1
ATOM 4277 C C . PRO A 1 548 ? 20.274 26.949 -11.739 1.00 91.88 548 PRO A C 1
ATOM 4279 O O . PRO A 1 548 ? 19.542 27.116 -12.716 1.00 91.88 548 PRO A O 1
ATOM 4282 N N . ASN A 1 549 ? 20.219 27.754 -10.673 1.00 87.06 549 ASN A N 1
ATOM 4283 C CA . ASN A 1 549 ? 19.227 28.832 -10.538 1.00 87.06 549 ASN A CA 1
ATOM 4284 C C . ASN A 1 549 ? 19.305 29.883 -11.657 1.00 87.06 549 ASN A C 1
ATOM 4286 O O . ASN A 1 549 ? 18.294 30.500 -11.972 1.00 87.06 549 ASN A O 1
ATOM 4290 N N . LEU A 1 550 ? 20.489 30.064 -12.252 1.00 88.62 550 LEU A N 1
ATOM 4291 C CA . LEU A 1 550 ? 20.734 30.978 -13.373 1.00 88.62 550 LEU A CA 1
ATOM 4292 C C . LEU A 1 550 ? 20.350 30.387 -14.739 1.00 88.62 550 LEU A C 1
ATOM 4294 O O . LEU A 1 550 ? 20.439 31.082 -15.746 1.00 88.62 550 LEU A O 1
ATOM 4298 N N . LEU A 1 551 ? 19.985 29.102 -14.799 1.00 92.50 551 LEU A N 1
ATOM 4299 C CA . LEU A 1 551 ? 19.537 28.468 -16.031 1.00 92.50 551 LEU A CA 1
ATOM 4300 C C . LEU A 1 551 ? 18.022 28.636 -16.178 1.00 92.50 551 LEU A C 1
ATOM 4302 O O . LEU A 1 551 ? 17.253 28.073 -15.392 1.00 92.50 551 LEU A O 1
ATOM 4306 N N . ASP A 1 552 ? 17.604 29.369 -17.210 1.00 95.25 552 ASP A N 1
ATOM 4307 C CA . ASP A 1 552 ? 16.195 29.728 -17.412 1.00 95.25 552 ASP A CA 1
ATOM 4308 C C . ASP A 1 552 ? 15.415 28.728 -18.267 1.00 95.25 552 ASP A C 1
ATOM 4310 O O . ASP A 1 552 ? 14.224 28.516 -18.036 1.00 95.25 552 ASP A O 1
ATOM 4314 N N . LYS A 1 553 ? 16.069 28.131 -19.268 1.00 97.56 553 LYS A N 1
ATOM 4315 C CA . LYS A 1 553 ? 15.459 27.274 -20.293 1.00 97.56 553 LYS A CA 1
ATOM 4316 C C . LYS A 1 553 ? 16.295 26.009 -20.466 1.00 97.56 553 LYS A C 1
ATOM 4318 O O . LYS A 1 553 ? 17.520 26.085 -20.532 1.00 97.56 553 LYS A O 1
ATOM 4323 N N . ALA A 1 554 ? 15.633 24.865 -20.576 1.00 97.62 554 ALA A N 1
ATOM 4324 C CA . ALA A 1 554 ? 16.268 23.568 -20.784 1.00 97.62 554 ALA A CA 1
ATOM 4325 C C . ALA A 1 554 ? 15.490 22.740 -21.810 1.00 97.62 554 ALA A C 1
ATOM 4327 O O . ALA A 1 554 ? 14.260 22.713 -21.779 1.00 97.62 554 ALA A O 1
ATOM 4328 N N . ILE A 1 555 ? 16.205 22.046 -22.694 1.00 98.44 555 ILE A N 1
ATOM 4329 C CA . ILE A 1 555 ? 15.639 21.018 -23.574 1.00 98.44 555 ILE A CA 1
ATOM 4330 C C . ILE A 1 555 ? 15.980 19.658 -22.969 1.00 98.44 555 ILE A C 1
ATOM 4332 O O . ILE A 1 555 ? 17.157 19.333 -22.861 1.00 98.44 555 ILE A O 1
ATOM 4336 N N . VAL A 1 556 ? 14.980 18.872 -22.583 1.00 97.94 556 VAL A N 1
ATOM 4337 C CA . VAL A 1 556 ? 15.142 17.482 -22.134 1.00 97.94 556 VAL A CA 1
ATOM 4338 C C . VAL A 1 556 ? 14.838 16.559 -23.306 1.00 97.94 556 VAL A C 1
ATOM 4340 O O . VAL A 1 556 ? 13.829 16.761 -23.984 1.00 97.94 556 VAL A O 1
ATOM 4343 N N . VAL A 1 557 ? 15.712 15.588 -23.574 1.00 96.19 557 VAL A N 1
ATOM 4344 C CA . VAL A 1 557 ? 15.583 14.699 -24.737 1.00 96.19 557 VAL A CA 1
ATOM 4345 C C . VAL A 1 557 ? 15.962 13.265 -24.376 1.00 96.19 557 VAL A C 1
ATOM 4347 O O . VAL A 1 557 ? 16.967 13.043 -23.695 1.00 96.19 557 VAL A O 1
ATOM 4350 N N . ASP A 1 558 ? 15.198 12.298 -24.877 1.00 93.62 558 ASP A N 1
ATOM 4351 C CA . ASP A 1 558 ? 15.529 10.879 -24.754 1.00 93.62 558 ASP A CA 1
ATOM 4352 C C . ASP A 1 558 ? 16.712 10.493 -25.655 1.00 93.62 558 ASP A C 1
ATOM 4354 O O . ASP A 1 558 ? 16.884 10.982 -26.775 1.00 93.62 558 ASP A O 1
ATOM 4358 N N . VAL A 1 559 ? 17.554 9.572 -25.179 1.00 90.69 559 VAL A N 1
ATOM 4359 C CA . VAL A 1 559 ? 18.780 9.162 -25.894 1.00 90.69 559 VAL A CA 1
ATOM 4360 C C . VAL A 1 559 ? 18.551 8.179 -27.040 1.00 90.69 559 VAL A C 1
ATOM 4362 O O . VAL A 1 559 ? 19.500 7.801 -27.728 1.00 90.69 559 VAL A O 1
ATOM 4365 N N . ASP A 1 560 ? 17.313 7.750 -27.255 1.00 90.12 560 ASP A N 1
ATOM 4366 C CA . ASP A 1 560 ? 16.892 6.950 -28.402 1.00 90.12 560 ASP A CA 1
ATOM 4367 C C . ASP A 1 560 ? 16.230 7.800 -29.498 1.00 90.12 560 ASP A C 1
ATOM 4369 O O . ASP A 1 560 ? 15.470 7.292 -30.323 1.00 90.12 560 ASP A O 1
ATOM 4373 N N . THR A 1 561 ? 16.571 9.088 -29.538 1.00 94.50 561 THR A N 1
ATOM 4374 C CA . THR A 1 561 ? 16.151 10.031 -30.574 1.00 94.50 561 THR A CA 1
ATOM 4375 C C . THR A 1 561 ? 17.267 10.336 -31.577 1.00 94.50 561 THR A C 1
ATOM 4377 O O . THR A 1 561 ? 18.457 10.175 -31.297 1.00 94.50 561 THR A O 1
ATOM 4380 N N . GLU A 1 562 ? 16.886 10.789 -32.772 1.00 95.50 562 GLU A N 1
ATOM 4381 C CA . GLU A 1 562 ? 17.812 11.199 -33.829 1.00 95.50 562 GLU A CA 1
ATOM 4382 C C . GLU A 1 562 ? 17.352 12.506 -34.487 1.00 95.50 562 GLU A C 1
ATOM 4384 O O . GLU A 1 562 ? 16.281 12.575 -35.098 1.00 95.50 562 GLU A O 1
ATOM 4389 N N . PHE A 1 563 ? 18.176 13.549 -34.381 1.00 95.06 563 PHE A N 1
ATOM 4390 C CA . PHE A 1 563 ? 17.897 14.860 -34.964 1.00 95.06 563 PHE A CA 1
ATOM 4391 C C . PHE A 1 563 ? 18.012 14.839 -36.495 1.00 95.06 563 PHE A C 1
ATOM 4393 O O . PHE A 1 563 ? 18.956 14.291 -37.061 1.00 95.06 563 PHE A O 1
ATOM 4400 N N . GLN A 1 564 ? 17.070 15.521 -37.148 1.00 95.12 564 GLN A N 1
ATOM 4401 C CA . GLN A 1 564 ? 17.011 15.817 -38.591 1.00 95.12 564 GLN A CA 1
ATOM 4402 C C . GLN A 1 564 ? 17.072 17.329 -38.869 1.00 95.12 564 GLN A C 1
ATOM 4404 O O . GLN A 1 564 ? 17.039 17.796 -40.006 1.00 95.12 564 GLN A O 1
ATOM 4409 N N . SER A 1 565 ? 17.057 18.136 -37.813 1.00 94.88 565 SER A N 1
ATOM 4410 C CA . SER A 1 565 ? 17.152 19.593 -37.842 1.00 94.88 565 SER A CA 1
ATOM 4411 C C . SER A 1 565 ? 17.967 20.059 -36.640 1.00 94.88 565 SER A C 1
ATOM 4413 O O . SER A 1 565 ? 18.225 19.279 -35.721 1.00 94.88 565 SER A O 1
ATOM 4415 N N . SER A 1 566 ? 18.400 21.318 -36.650 1.00 94.06 566 SER A N 1
ATOM 4416 C CA . SER A 1 566 ? 19.263 21.829 -35.590 1.00 94.06 566 SER A CA 1
ATOM 4417 C C . SER A 1 566 ? 18.495 21.921 -34.277 1.00 94.06 566 SER A C 1
ATOM 4419 O O . SER A 1 566 ? 17.378 22.436 -34.239 1.00 94.06 566 SER A O 1
ATOM 4421 N N . ILE A 1 567 ? 19.116 21.516 -33.168 1.00 93.62 567 ILE A N 1
ATOM 4422 C CA . ILE A 1 567 ? 18.540 21.720 -31.831 1.00 93.62 567 ILE A CA 1
ATOM 4423 C C . ILE A 1 567 ? 18.323 23.209 -31.508 1.00 93.62 567 ILE A C 1
ATOM 4425 O O . ILE A 1 567 ? 17.522 23.554 -30.647 1.00 93.62 567 ILE A O 1
ATOM 4429 N N . CYS A 1 568 ? 18.986 24.116 -32.228 1.00 93.69 568 CYS A N 1
ATOM 4430 C CA . CYS A 1 568 ? 18.760 25.553 -32.092 1.00 93.69 568 CYS A CA 1
ATOM 4431 C C . CYS A 1 568 ? 17.438 26.006 -32.717 1.00 93.69 568 CYS A C 1
ATOM 4433 O O . CYS A 1 568 ? 16.837 26.954 -32.217 1.00 93.69 568 CYS A O 1
ATOM 4435 N N . ASP A 1 569 ? 16.956 25.303 -33.747 1.00 95.19 569 ASP A N 1
ATOM 4436 C CA . ASP A 1 569 ? 15.613 25.520 -34.292 1.00 95.19 569 ASP A CA 1
ATOM 4437 C C . ASP A 1 569 ? 14.550 25.066 -33.280 1.00 95.19 569 ASP A C 1
ATOM 4439 O O . ASP A 1 569 ? 13.484 25.663 -33.191 1.00 95.19 569 ASP A O 1
ATOM 4443 N N . LEU A 1 570 ? 14.850 24.038 -32.475 1.00 96.06 570 LEU A N 1
ATOM 4444 C CA . LEU A 1 570 ? 14.004 23.629 -31.354 1.00 96.06 570 LEU A CA 1
ATOM 4445 C C . LEU A 1 570 ? 14.087 24.629 -30.190 1.00 96.06 570 LEU A C 1
ATOM 4447 O O . LEU A 1 570 ? 13.073 24.958 -29.582 1.00 96.06 570 LEU A O 1
ATOM 4451 N N . TYR A 1 571 ? 15.278 25.153 -29.892 1.00 95.81 571 TYR A N 1
ATOM 4452 C CA . TYR A 1 571 ? 15.470 26.137 -28.824 1.00 95.81 571 TYR A CA 1
ATOM 4453 C C . TYR A 1 571 ? 14.758 27.467 -29.114 1.00 95.81 571 TYR A C 1
ATOM 4455 O O . TYR A 1 571 ? 14.198 28.069 -28.198 1.00 95.81 571 TYR A O 1
ATOM 4463 N N . SER A 1 572 ? 14.710 27.911 -30.374 1.00 94.44 572 SER A N 1
ATOM 4464 C CA . SER A 1 572 ? 13.980 29.131 -30.755 1.00 94.44 572 SER A CA 1
ATOM 4465 C C . SER A 1 572 ? 12.463 29.009 -30.568 1.00 94.44 572 SER A C 1
ATOM 4467 O O . SER A 1 572 ? 11.775 30.021 -30.458 1.00 94.44 572 SER A O 1
ATOM 4469 N N . VAL A 1 573 ? 11.919 27.793 -30.420 1.00 96.62 573 VAL A N 1
ATOM 4470 C CA . VAL A 1 573 ? 10.495 27.593 -30.104 1.00 96.62 573 VAL A CA 1
ATOM 4471 C C . VAL A 1 573 ? 10.115 28.217 -28.758 1.00 96.62 573 VAL A C 1
ATOM 4473 O O . VAL A 1 573 ? 8.971 28.641 -28.591 1.00 96.62 573 VAL A O 1
ATOM 4476 N N . PHE A 1 574 ? 11.056 28.361 -27.815 1.00 97.00 574 PHE A N 1
ATOM 4477 C CA . PHE A 1 574 ? 10.799 29.094 -26.571 1.00 97.00 574 PHE A CA 1
ATOM 4478 C C . PHE A 1 574 ? 10.383 30.552 -26.805 1.00 97.00 574 PHE A C 1
ATOM 4480 O O . PHE A 1 574 ? 9.683 31.111 -25.962 1.00 97.00 574 PHE A O 1
ATOM 4487 N N . ASP A 1 575 ? 10.780 31.168 -27.918 1.00 95.69 575 ASP A N 1
ATOM 4488 C CA . ASP A 1 575 ? 10.417 32.555 -28.237 1.00 95.69 575 ASP A CA 1
ATOM 4489 C C . ASP A 1 575 ? 8.933 32.676 -28.622 1.00 95.69 575 ASP A C 1
ATOM 4491 O O . ASP A 1 575 ? 8.338 33.745 -28.504 1.00 95.69 575 ASP A O 1
ATOM 4495 N N . ASN A 1 576 ? 8.305 31.551 -28.979 1.00 97.06 576 ASN A N 1
ATOM 4496 C CA . ASN A 1 576 ? 6.873 31.457 -29.242 1.00 97.06 576 ASN A CA 1
ATOM 4497 C C . ASN A 1 576 ? 6.052 31.138 -27.981 1.00 97.06 576 ASN A C 1
ATOM 4499 O O . ASN A 1 576 ? 4.822 31.062 -28.062 1.00 97.06 576 ASN A O 1
ATOM 4503 N N . PHE A 1 577 ? 6.687 30.925 -26.821 1.00 97.44 577 PHE A N 1
ATOM 4504 C CA . PHE A 1 577 ? 5.951 30.680 -25.583 1.00 97.44 577 PHE A CA 1
ATOM 4505 C C . PHE A 1 577 ? 5.248 31.961 -25.134 1.00 97.44 577 PHE A C 1
ATOM 4507 O O . PHE A 1 577 ? 5.874 32.985 -24.857 1.00 97.44 577 PHE A O 1
ATOM 4514 N N . THR A 1 578 ? 3.938 31.869 -24.932 1.00 95.38 578 THR A N 1
ATOM 4515 C CA . THR A 1 578 ? 3.182 32.870 -24.175 1.00 95.38 578 THR A CA 1
ATOM 4516 C C . THR A 1 578 ? 3.729 32.978 -22.752 1.00 95.38 578 THR A C 1
ATOM 4518 O O . THR A 1 578 ? 4.377 32.061 -22.248 1.00 95.38 578 THR A O 1
ATOM 4521 N N . ASN A 1 579 ? 3.434 34.074 -22.058 1.00 91.38 579 ASN A N 1
ATOM 4522 C CA . ASN A 1 579 ? 3.888 34.323 -20.684 1.00 91.38 579 ASN A CA 1
ATOM 4523 C C . ASN A 1 579 ? 3.437 33.272 -19.645 1.00 91.38 579 ASN A C 1
ATOM 4525 O O . ASN A 1 579 ? 4.024 33.210 -18.570 1.00 91.38 579 ASN A O 1
ATOM 4529 N N . THR A 1 580 ? 2.433 32.445 -19.954 1.00 93.44 580 THR A N 1
ATOM 4530 C CA . THR A 1 580 ? 1.919 31.402 -19.044 1.00 93.44 580 THR A CA 1
ATOM 4531 C C . THR A 1 580 ? 2.497 30.011 -19.293 1.00 93.44 580 THR A C 1
ATOM 4533 O O . THR A 1 580 ? 2.420 29.157 -18.413 1.00 93.44 580 THR A O 1
ATOM 4536 N N . GLN A 1 581 ? 3.092 29.767 -20.462 1.00 97.94 581 GLN A N 1
ATOM 4537 C CA . GLN A 1 581 ? 3.597 28.441 -20.809 1.00 97.94 581 GLN A CA 1
ATOM 4538 C C . GLN A 1 581 ? 4.879 28.121 -20.038 1.00 97.94 581 GLN A C 1
ATOM 4540 O O . GLN A 1 581 ? 5.807 28.937 -19.968 1.00 97.94 581 GLN A O 1
ATOM 4545 N N . LEU A 1 582 ? 4.891 26.919 -19.462 1.00 98.25 582 LEU A N 1
ATOM 4546 C CA . LEU A 1 582 ? 5.969 26.366 -18.642 1.00 98.25 582 LEU A CA 1
ATOM 4547 C C . LEU A 1 582 ? 6.703 25.247 -19.374 1.00 98.25 582 LEU A C 1
ATOM 4549 O O . LEU A 1 582 ? 7.922 25.139 -19.256 1.00 98.25 582 LEU A O 1
ATOM 4553 N N . PHE A 1 583 ? 5.958 24.442 -20.135 1.00 98.50 583 PHE A N 1
ATOM 4554 C CA . PHE A 1 583 ? 6.489 23.296 -20.857 1.00 98.50 583 PHE A CA 1
ATOM 4555 C C . PHE A 1 583 ? 6.108 23.340 -22.333 1.00 98.50 583 PHE A C 1
ATOM 4557 O O . PHE A 1 583 ? 5.059 23.877 -22.681 1.00 98.50 583 PHE A O 1
ATOM 4564 N N . GLY A 1 584 ? 6.915 22.728 -23.193 1.00 98.25 584 GLY A N 1
ATOM 4565 C CA . GLY A 1 584 ? 6.579 22.461 -24.587 1.00 98.25 584 GLY A CA 1
ATOM 4566 C C . GLY A 1 584 ? 6.793 20.995 -24.922 1.00 98.25 584 GLY A C 1
ATOM 4567 O O . GLY A 1 584 ? 7.883 20.483 -24.692 1.00 98.25 584 GLY A O 1
ATOM 4568 N N . LEU A 1 585 ? 5.763 20.327 -25.439 1.00 98.06 585 LEU A N 1
ATOM 4569 C CA . LEU A 1 585 ? 5.808 18.907 -25.794 1.00 98.06 585 LEU A CA 1
ATOM 4570 C C . LEU A 1 585 ? 5.062 18.652 -27.102 1.00 98.06 585 LEU A C 1
ATOM 4572 O O . LEU A 1 585 ? 4.110 19.360 -27.446 1.00 98.06 585 LEU A O 1
ATOM 4576 N N . ALA A 1 586 ? 5.485 17.618 -27.819 1.00 96.75 586 ALA A N 1
ATOM 4577 C CA . ALA A 1 586 ? 4.812 17.145 -29.020 1.00 96.75 586 ALA A CA 1
ATOM 4578 C C . ALA A 1 586 ? 3.600 16.260 -28.669 1.00 96.75 586 ALA A C 1
ATOM 4580 O O . ALA A 1 586 ? 3.573 15.643 -27.597 1.00 96.75 586 ALA A O 1
ATOM 4581 N N . PRO A 1 587 ? 2.587 16.187 -29.551 1.00 95.50 587 PRO A N 1
ATOM 4582 C CA . PRO A 1 587 ? 1.461 15.282 -29.360 1.00 95.50 587 PRO A CA 1
ATOM 4583 C C . PRO A 1 587 ? 1.907 13.817 -29.373 1.00 95.50 587 PRO A C 1
ATOM 4585 O O . PRO A 1 587 ? 2.856 13.439 -30.059 1.00 95.50 587 PRO A O 1
ATOM 4588 N N . GLU A 1 588 ? 1.176 12.991 -28.635 1.00 94.88 588 GLU A N 1
ATOM 4589 C CA . GLU A 1 588 ? 1.316 11.540 -28.683 1.00 94.88 588 GLU A CA 1
ATOM 4590 C C . GLU A 1 588 ? 0.706 10.992 -29.990 1.00 94.88 588 GLU A C 1
ATOM 4592 O O . GLU A 1 588 ? -0.418 11.345 -30.357 1.00 94.88 588 GLU A O 1
ATOM 4597 N N . LEU A 1 589 ? 1.484 10.183 -30.720 1.00 93.88 589 LEU A N 1
ATOM 4598 C CA . LEU A 1 589 ? 1.154 9.670 -32.059 1.00 93.88 589 LEU A CA 1
ATOM 4599 C C . LEU A 1 589 ? 0.700 8.200 -32.045 1.00 93.88 589 LEU A C 1
ATOM 4601 O O . LEU A 1 589 ? 0.508 7.593 -33.097 1.00 93.88 589 LEU A O 1
ATOM 4605 N N . SER A 1 590 ? 0.498 7.626 -30.861 1.00 91.06 590 SER A N 1
ATOM 4606 C CA . SER A 1 590 ? -0.069 6.296 -30.657 1.00 91.06 590 SER A CA 1
ATOM 4607 C C . SER A 1 590 ? -1.440 6.367 -29.958 1.00 91.06 590 SER A C 1
ATOM 4609 O O . SER A 1 590 ? -1.802 7.381 -29.357 1.00 91.06 590 SER A O 1
ATOM 4611 N N . PRO A 1 591 ? -2.245 5.289 -29.994 1.00 88.88 591 PRO A N 1
ATOM 4612 C CA . PRO A 1 591 ? -3.557 5.257 -29.350 1.00 88.88 591 PRO A CA 1
ATOM 4613 C C . PRO A 1 591 ? -3.500 5.051 -27.824 1.00 88.88 591 PRO A C 1
ATOM 4615 O O . PRO A 1 591 ? -4.531 4.756 -27.217 1.00 88.88 591 PRO A O 1
ATOM 4618 N N . VAL A 1 592 ? -2.340 5.188 -27.171 1.00 89.06 592 VAL A N 1
ATOM 4619 C CA . VAL A 1 592 ? -2.179 4.826 -25.752 1.00 89.06 592 VAL A CA 1
ATOM 4620 C C . VAL A 1 592 ? -3.160 5.551 -24.827 1.00 89.06 592 VAL A C 1
ATOM 4622 O O . VAL A 1 592 ? -3.837 4.907 -24.029 1.00 89.06 592 VAL A O 1
ATOM 4625 N N . TYR A 1 593 ? -3.357 6.862 -24.983 1.00 90.81 593 TYR A N 1
ATOM 4626 C CA . TYR A 1 593 ? -4.312 7.598 -24.145 1.00 90.81 593 TYR A CA 1
ATOM 4627 C C . TYR A 1 593 ? -5.765 7.366 -24.551 1.00 90.81 593 TYR A C 1
ATOM 4629 O O . TYR A 1 593 ? -6.653 7.398 -23.700 1.00 90.81 593 TYR A O 1
ATOM 4637 N N . HIS A 1 594 ? -6.016 7.007 -25.812 1.00 85.38 594 HIS A N 1
ATOM 4638 C CA . HIS A 1 594 ? -7.327 6.509 -26.221 1.00 85.38 594 HIS A CA 1
ATOM 4639 C C . HIS A 1 594 ? -7.683 5.205 -25.495 1.00 85.38 594 HIS A C 1
ATOM 4641 O O . HIS A 1 594 ? -8.842 5.023 -25.108 1.00 85.38 594 HIS A O 1
ATOM 4647 N N . HIS A 1 595 ? -6.696 4.323 -25.307 1.00 84.69 595 HIS A N 1
ATOM 4648 C CA . HIS A 1 595 ? -6.823 3.077 -24.560 1.00 84.69 595 HIS A CA 1
ATOM 4649 C C . HIS A 1 595 ? -6.981 3.322 -23.052 1.00 84.69 595 HIS A C 1
ATOM 4651 O O . HIS A 1 595 ? -7.962 2.871 -22.461 1.00 84.69 595 HIS A O 1
ATOM 4657 N N . ILE A 1 596 ? -6.066 4.077 -22.431 1.00 84.81 596 ILE A N 1
ATOM 4658 C CA . ILE A 1 596 ? -6.070 4.340 -20.980 1.00 84.81 596 ILE A CA 1
ATOM 4659 C C . ILE A 1 596 ? -7.373 5.025 -20.546 1.00 84.81 596 ILE A C 1
ATOM 4661 O O . ILE A 1 596 ? -7.971 4.643 -19.540 1.00 84.81 596 ILE A O 1
ATOM 4665 N N . LEU A 1 597 ? -7.852 6.006 -21.318 1.00 83.38 597 LEU A N 1
ATOM 4666 C CA . LEU A 1 597 ? -9.051 6.781 -20.983 1.00 83.38 597 LEU A CA 1
ATOM 4667 C C . LEU A 1 597 ? -10.363 6.053 -21.296 1.00 83.38 597 LEU A C 1
ATOM 4669 O O . LEU A 1 597 ? -11.432 6.631 -21.103 1.00 83.38 597 LEU A O 1
ATOM 4673 N N . TRP A 1 598 ? -10.327 4.805 -21.777 1.00 76.06 598 TRP A N 1
ATOM 4674 C CA . TRP A 1 598 ? -11.528 4.070 -22.184 1.00 76.06 598 TRP A CA 1
ATOM 4675 C C . TRP A 1 598 ? -12.623 4.063 -21.110 1.00 76.06 598 TRP A C 1
ATOM 4677 O O . TRP A 1 598 ? -13.783 4.346 -21.409 1.00 76.06 598 TRP A O 1
ATOM 4687 N N . LYS A 1 599 ? -12.258 3.807 -19.847 1.00 71.38 599 LYS A N 1
ATOM 4688 C CA . LYS A 1 599 ? -13.222 3.775 -18.735 1.00 71.38 599 LYS A CA 1
ATOM 4689 C C . LYS A 1 599 ? -13.902 5.124 -18.526 1.00 71.38 599 LYS A C 1
ATOM 4691 O O . LYS A 1 599 ? -15.118 5.183 -18.373 1.00 71.38 599 LYS A O 1
ATOM 4696 N N . TRP A 1 600 ? -13.123 6.200 -18.534 1.00 80.69 600 TRP A N 1
ATOM 4697 C CA . TRP A 1 600 ? -13.632 7.557 -18.351 1.00 80.69 600 TRP A CA 1
ATOM 4698 C C . TRP A 1 600 ? -14.511 8.012 -19.510 1.00 80.69 600 TRP A C 1
ATOM 4700 O O . TRP A 1 600 ? -15.560 8.612 -19.296 1.00 80.69 600 TRP A O 1
ATOM 4710 N N . ARG A 1 601 ? -14.128 7.656 -20.736 1.00 74.88 601 ARG A N 1
ATOM 4711 C CA . ARG A 1 601 ? -14.915 7.921 -21.943 1.00 74.88 601 ARG A CA 1
ATOM 4712 C C . ARG A 1 601 ? -16.269 7.219 -21.890 1.00 74.88 601 ARG A C 1
ATOM 4714 O O . ARG A 1 601 ? -17.298 7.872 -22.038 1.00 74.88 601 ARG A O 1
ATOM 4721 N N . ASN A 1 602 ? -16.280 5.926 -21.564 1.00 66.88 602 ASN A N 1
ATOM 4722 C CA . ASN A 1 602 ? -17.522 5.171 -21.399 1.00 66.88 602 ASN A CA 1
ATOM 4723 C C . ASN A 1 602 ? -18.414 5.750 -20.297 1.00 66.88 602 ASN A C 1
ATOM 4725 O O . ASN A 1 602 ? -19.623 5.850 -20.485 1.00 66.88 602 ASN A O 1
ATOM 4729 N N . TYR A 1 603 ? -17.829 6.159 -19.165 1.00 68.12 603 TYR A N 1
ATOM 4730 C CA . TYR A 1 603 ? -18.568 6.805 -18.076 1.00 68.12 603 TYR A CA 1
ATOM 4731 C C . TYR A 1 603 ? -19.281 8.089 -18.536 1.00 68.12 603 TYR A C 1
ATOM 4733 O O . TYR A 1 603 ? -20.364 8.404 -18.053 1.00 68.12 603 TYR A O 1
ATOM 4741 N N . ARG A 1 604 ? -18.714 8.812 -19.509 1.00 70.75 604 ARG A N 1
ATOM 4742 C CA . ARG A 1 604 ? -19.315 10.020 -20.096 1.00 70.75 604 ARG A CA 1
ATOM 4743 C C . ARG A 1 604 ? -20.267 9.752 -21.267 1.00 70.75 604 ARG A C 1
ATOM 4745 O O . ARG A 1 604 ? -20.781 10.708 -21.840 1.00 70.75 604 ARG A O 1
ATOM 4752 N N . GLY A 1 605 ? -20.524 8.487 -21.600 1.00 55.84 605 GLY A N 1
ATOM 4753 C CA . GLY A 1 605 ? -21.419 8.101 -22.692 1.00 55.84 605 GLY A CA 1
ATOM 4754 C C . GLY A 1 605 ? -20.765 8.068 -24.077 1.00 55.84 605 GLY A C 1
ATOM 4755 O O . GLY A 1 605 ? -21.478 7.915 -25.071 1.00 55.84 605 GLY A O 1
ATOM 4756 N N . ASP A 1 606 ? -19.434 8.164 -24.173 1.00 58.62 606 ASP A N 1
ATOM 4757 C CA . ASP A 1 606 ? -18.733 7.953 -25.441 1.00 58.62 606 ASP A CA 1
ATOM 4758 C C . ASP A 1 606 ? -18.783 6.462 -25.805 1.00 58.62 606 ASP A C 1
ATOM 4760 O O . ASP A 1 606 ? -18.365 5.599 -25.032 1.00 58.62 606 ASP A O 1
ATOM 4764 N N . LYS A 1 607 ? -19.283 6.135 -27.001 1.00 52.31 607 LYS A N 1
ATOM 4765 C CA . LYS A 1 607 ? -19.311 4.750 -27.491 1.00 52.31 607 LYS A CA 1
ATOM 4766 C C . LYS A 1 607 ? -17.894 4.261 -27.819 1.00 52.31 607 LYS A C 1
ATOM 4768 O O . LYS A 1 607 ? -17.062 5.000 -28.345 1.00 52.31 607 LYS A O 1
ATOM 4773 N N . TYR A 1 608 ? -17.629 2.975 -27.579 1.00 44.53 608 TYR A N 1
ATOM 4774 C CA . TYR A 1 608 ? -16.389 2.332 -28.017 1.00 44.53 608 TYR A CA 1
ATOM 4775 C C . TYR A 1 608 ? -16.225 2.524 -29.535 1.00 44.53 608 TYR A C 1
ATOM 4777 O O . TYR A 1 608 ? -17.110 2.135 -30.294 1.00 44.53 608 TYR A O 1
ATOM 4785 N N . LYS A 1 609 ? -15.098 3.119 -29.956 1.00 45.50 609 LYS A N 1
ATOM 4786 C CA . LYS A 1 609 ? -14.716 3.468 -31.346 1.00 45.50 609 LYS A CA 1
ATOM 4787 C C . LYS A 1 609 ? -15.213 4.802 -31.943 1.00 45.50 609 LYS A C 1
ATOM 4789 O O . LYS A 1 609 ? -14.950 5.031 -33.121 1.00 45.50 609 LYS A O 1
ATOM 4794 N N . THR A 1 610 ? -15.828 5.730 -31.201 1.00 47.28 610 THR A N 1
ATOM 4795 C CA . THR A 1 610 ? -15.940 7.116 -31.712 1.00 47.28 610 THR A CA 1
ATOM 4796 C C . THR A 1 610 ? -14.577 7.818 -31.683 1.00 47.28 610 THR A C 1
ATOM 4798 O O . THR A 1 610 ? -13.821 7.709 -30.711 1.00 47.28 610 THR A O 1
ATOM 4801 N N . GLN A 1 611 ? -14.239 8.497 -32.785 1.00 46.12 611 GLN A N 1
ATOM 4802 C CA . GLN A 1 611 ? -12.991 9.243 -32.947 1.00 46.12 611 GLN A CA 1
ATOM 4803 C C . GLN A 1 611 ? -12.927 10.352 -31.884 1.00 46.12 611 GLN A C 1
ATOM 4805 O O . GLN A 1 611 ? -13.887 11.098 -31.699 1.00 46.12 611 GLN A O 1
ATOM 4810 N N . LEU A 1 612 ? -11.818 10.416 -31.143 1.00 51.56 612 LEU A N 1
ATOM 4811 C CA . LEU A 1 612 ? -11.603 11.428 -30.107 1.00 51.56 612 LEU A CA 1
ATOM 4812 C C . LEU A 1 612 ? -11.573 12.831 -30.728 1.00 51.56 612 LEU A C 1
ATOM 4814 O O . LEU A 1 612 ? -11.049 13.024 -31.825 1.00 51.56 612 LEU A O 1
ATOM 4818 N N . HIS A 1 613 ? -12.023 13.834 -29.971 1.00 53.22 613 HIS A N 1
ATOM 4819 C CA . HIS A 1 613 ? -11.546 15.198 -30.183 1.00 53.22 613 HIS A CA 1
ATOM 4820 C C . HIS A 1 613 ? -10.008 15.191 -30.127 1.00 53.22 613 HIS A C 1
ATOM 4822 O O . HIS A 1 613 ? -9.429 14.653 -29.182 1.00 53.22 613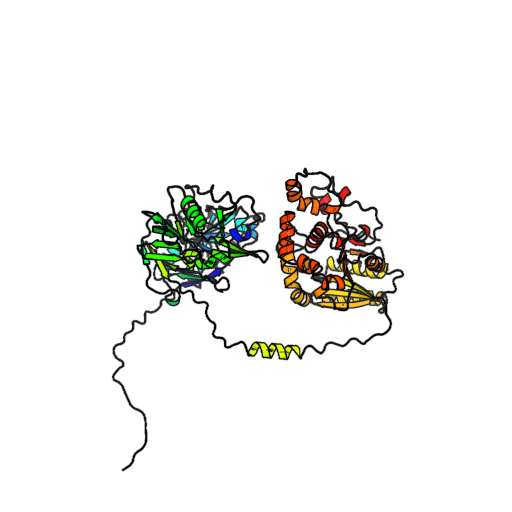 HIS A O 1
ATOM 4828 N N . THR A 1 614 ? -9.350 15.816 -31.106 1.00 54.09 614 THR A N 1
ATOM 4829 C CA . THR A 1 614 ? -7.879 15.869 -31.279 1.00 54.09 614 THR A CA 1
ATOM 4830 C C . THR A 1 614 ? -7.099 16.262 -30.015 1.00 54.09 614 THR A C 1
ATOM 4832 O O . THR A 1 614 ? -5.931 15.913 -29.860 1.00 54.09 614 THR A O 1
ATOM 4835 N N . ASN A 1 615 ? -7.751 16.941 -29.070 1.00 59.81 615 ASN A N 1
ATOM 4836 C CA . ASN A 1 615 ? -7.162 17.395 -27.814 1.00 59.81 615 ASN A CA 1
ATOM 4837 C C . ASN A 1 615 ? -6.858 16.276 -26.799 1.00 59.81 615 ASN A C 1
ATOM 4839 O O . ASN A 1 615 ? -6.036 16.502 -25.911 1.00 59.81 615 ASN A O 1
ATOM 4843 N N . LEU A 1 616 ? -7.460 15.086 -26.931 1.00 71.44 616 LEU A N 1
ATOM 4844 C CA . LEU A 1 616 ? -7.302 13.968 -25.985 1.00 71.44 616 LEU A CA 1
ATOM 4845 C C . LEU A 1 616 ? -6.274 12.912 -26.417 1.00 71.44 616 LEU A C 1
ATOM 4847 O O . LEU A 1 616 ? -6.102 11.919 -25.719 1.00 71.44 616 LEU A O 1
ATOM 4851 N N . ASN A 1 617 ? -5.538 13.129 -27.510 1.00 83.25 617 ASN A N 1
ATOM 4852 C CA . ASN A 1 617 ? -4.483 12.196 -27.924 1.00 83.25 617 ASN A CA 1
ATOM 4853 C C . ASN A 1 617 ? -3.300 12.155 -26.947 1.00 83.25 617 ASN A C 1
ATOM 4855 O O . ASN A 1 617 ? -2.561 11.189 -26.972 1.00 83.25 617 ASN A O 1
AT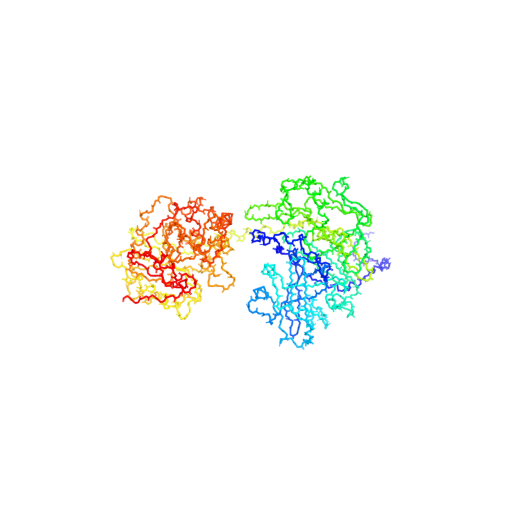OM 4859 N N . GLY A 1 618 ? -3.173 13.147 -26.057 1.00 92.50 618 GLY A N 1
ATOM 4860 C CA . GLY A 1 618 ? -2.102 13.248 -25.063 1.00 92.50 618 GLY A CA 1
ATOM 4861 C C . GLY A 1 618 ? -0.798 13.809 -25.629 1.00 92.50 618 GLY A C 1
ATOM 4862 O O . GLY A 1 618 ? -0.786 14.393 -26.719 1.00 92.50 618 GLY A O 1
ATOM 4863 N N . LEU A 1 619 ? 0.277 13.694 -24.852 1.00 95.56 619 LEU A N 1
ATOM 4864 C CA . LEU A 1 619 ? 1.608 14.230 -25.151 1.00 95.56 619 LEU A CA 1
ATOM 4865 C C . LEU A 1 619 ? 2.672 13.145 -25.000 1.00 95.56 619 LEU A C 1
ATOM 4867 O O . LEU A 1 619 ? 2.458 12.185 -24.265 1.00 95.56 619 LEU A O 1
ATOM 4871 N N . ASN A 1 620 ? 3.819 13.328 -25.654 1.00 96.31 620 ASN A N 1
ATOM 4872 C CA . ASN A 1 620 ? 4.963 12.424 -25.547 1.00 96.31 620 ASN A CA 1
ATOM 4873 C C . ASN A 1 620 ? 6.187 13.126 -24.938 1.00 96.31 620 ASN A C 1
ATOM 4875 O O . ASN A 1 620 ? 6.524 14.235 -25.364 1.00 96.31 620 ASN A O 1
ATOM 4879 N N . SER A 1 621 ? 6.845 12.491 -23.960 1.00 95.12 621 SER A N 1
ATOM 4880 C CA . SER A 1 621 ? 7.944 13.087 -23.181 1.00 95.12 621 SER A CA 1
ATOM 4881 C C . SER A 1 621 ? 9.343 12.882 -23.769 1.00 95.12 621 SER A C 1
ATOM 4883 O O . SER A 1 621 ? 10.297 13.415 -23.212 1.00 95.12 621 SER A O 1
ATOM 4885 N N . GLY A 1 622 ? 9.480 12.248 -24.942 1.00 94.44 622 GLY A N 1
ATOM 4886 C CA . GLY A 1 622 ? 10.793 12.072 -25.583 1.00 94.44 622 GLY A CA 1
ATOM 4887 C C . GLY A 1 622 ? 11.510 13.374 -25.966 1.00 94.44 622 GLY A C 1
ATOM 4888 O O . GLY A 1 622 ? 12.727 13.385 -26.150 1.00 94.44 622 GLY A O 1
ATOM 4889 N N . VAL A 1 623 ? 10.768 14.485 -26.064 1.00 97.56 623 VAL A N 1
ATOM 4890 C CA . VAL A 1 623 ? 11.301 15.847 -26.204 1.00 97.56 623 VAL A CA 1
ATOM 4891 C C . VAL A 1 623 ? 10.464 16.807 -25.362 1.00 97.56 623 VAL A C 1
ATOM 4893 O O . VAL A 1 623 ? 9.263 16.962 -25.606 1.00 97.56 623 VAL A O 1
ATOM 4896 N N . ILE A 1 624 ? 11.103 17.493 -24.412 1.00 98.56 624 ILE A N 1
ATOM 4897 C CA . ILE A 1 624 ? 10.459 18.460 -23.517 1.00 98.56 624 ILE A CA 1
ATOM 4898 C C . ILE A 1 624 ? 11.238 19.773 -23.523 1.00 98.56 624 ILE A C 1
ATOM 4900 O O . ILE A 1 624 ? 12.429 19.820 -23.225 1.00 98.56 624 ILE A O 1
ATOM 4904 N N . LEU A 1 625 ? 10.543 20.873 -23.788 1.00 98.62 625 LEU A N 1
ATOM 4905 C CA . LEU A 1 625 ? 11.032 22.224 -23.535 1.00 98.62 625 LEU A CA 1
ATOM 4906 C C . LEU A 1 625 ? 10.591 22.663 -22.141 1.00 98.62 625 LEU A C 1
ATOM 4908 O O . LEU A 1 625 ? 9.398 22.823 -21.920 1.00 98.62 625 LEU A O 1
ATOM 4912 N N . SER A 1 626 ? 11.517 22.886 -21.215 1.00 98.19 626 SER A N 1
ATOM 4913 C CA . SER A 1 626 ? 11.228 23.312 -19.840 1.00 98.19 626 SER A CA 1
ATOM 4914 C C . SER A 1 626 ? 11.687 24.748 -19.596 1.00 98.19 626 SER A C 1
ATOM 4916 O O . SER A 1 626 ? 12.882 25.047 -19.656 1.00 98.19 626 SER A O 1
ATOM 4918 N N . TYR A 1 627 ? 10.750 25.642 -19.277 1.00 98.19 627 TYR A N 1
ATOM 4919 C CA . TYR A 1 627 ? 11.037 27.028 -18.897 1.00 98.19 627 TYR A CA 1
ATOM 4920 C C . TYR A 1 627 ? 11.240 27.117 -17.373 1.00 98.19 627 TYR A C 1
ATOM 4922 O O . TYR A 1 627 ? 10.357 27.531 -16.618 1.00 98.19 627 TYR A O 1
ATOM 4930 N N . LEU A 1 628 ? 12.419 26.693 -16.921 1.00 97.75 628 LEU A N 1
ATOM 4931 C CA . LEU A 1 628 ? 12.801 26.507 -15.518 1.00 97.75 628 LEU A CA 1
ATOM 4932 C C . LEU A 1 628 ? 12.583 27.746 -14.644 1.00 97.75 628 LEU A C 1
ATOM 4934 O O . LEU A 1 628 ? 12.066 27.622 -13.535 1.00 97.75 628 LEU A O 1
ATOM 4938 N N . GLU A 1 629 ? 12.926 28.938 -15.137 1.00 96.62 629 GLU A N 1
ATOM 4939 C CA . GLU A 1 629 ? 12.722 30.194 -14.398 1.00 96.62 629 GLU A CA 1
ATOM 4940 C C . GLU A 1 629 ? 11.244 30.409 -14.033 1.00 96.62 629 GLU A C 1
ATOM 4942 O O . GLU A 1 629 ? 10.916 30.763 -12.900 1.00 96.62 629 GLU A O 1
ATOM 4947 N N . ARG A 1 630 ? 10.338 30.139 -14.979 1.00 96.94 630 ARG A N 1
ATOM 4948 C CA . ARG A 1 630 ? 8.893 30.282 -14.772 1.00 96.94 630 ARG A CA 1
ATOM 4949 C C . ARG A 1 630 ? 8.334 29.173 -13.898 1.00 96.94 630 ARG A C 1
ATOM 4951 O O . ARG A 1 630 ? 7.477 29.452 -13.068 1.00 96.94 630 ARG A O 1
ATOM 4958 N N . ILE A 1 631 ? 8.831 27.944 -14.050 1.00 97.69 631 ILE A N 1
ATOM 4959 C CA . ILE A 1 631 ? 8.451 26.807 -13.199 1.00 97.69 631 ILE A CA 1
ATOM 4960 C C . ILE A 1 631 ? 8.748 27.136 -11.731 1.00 97.69 631 ILE A C 1
ATOM 4962 O O . ILE A 1 631 ? 7.841 27.068 -10.907 1.00 97.69 631 ILE A O 1
ATOM 4966 N N . ARG A 1 632 ? 9.965 27.612 -11.423 1.00 96.50 632 ARG A N 1
ATOM 4967 C CA . ARG A 1 632 ? 10.379 28.019 -10.062 1.00 96.50 632 ARG A CA 1
ATOM 4968 C C . ARG A 1 632 ? 9.515 29.133 -9.462 1.00 96.50 632 ARG A C 1
ATOM 4970 O O . ARG A 1 632 ? 9.456 29.266 -8.246 1.00 96.50 632 ARG A O 1
ATOM 4977 N N . LYS A 1 633 ? 8.887 29.960 -10.304 1.00 95.44 633 LYS A N 1
ATOM 4978 C CA . LYS A 1 633 ? 8.051 31.101 -9.899 1.00 95.44 633 LYS A CA 1
ATOM 4979 C C . LYS A 1 633 ? 6.552 30.811 -9.971 1.00 95.44 633 LYS A C 1
ATOM 4981 O O . LYS A 1 633 ? 5.774 31.727 -9.727 1.00 95.44 633 LYS A O 1
ATOM 4986 N N . SER A 1 634 ? 6.136 29.601 -10.349 1.00 95.38 634 SER A N 1
ATOM 4987 C CA . SER A 1 634 ? 4.737 29.279 -10.639 1.00 95.38 634 SER A CA 1
ATOM 4988 C C . SER A 1 634 ? 4.075 28.547 -9.468 1.00 95.38 634 SER A C 1
ATOM 4990 O O . SER A 1 634 ? 4.273 27.341 -9.312 1.00 95.38 634 SER A O 1
ATOM 4992 N N . PRO A 1 635 ? 3.189 29.212 -8.700 1.00 92.69 635 PRO A N 1
ATOM 4993 C CA . PRO A 1 635 ? 2.430 28.542 -7.645 1.00 92.69 635 PRO A CA 1
ATOM 4994 C C . PRO A 1 635 ? 1.461 27.501 -8.208 1.00 92.69 635 PRO A C 1
ATOM 4996 O O . PRO A 1 635 ? 1.078 26.559 -7.521 1.00 92.69 635 PRO A O 1
ATOM 4999 N N . GLU A 1 636 ? 1.028 27.675 -9.462 1.00 93.06 636 GLU A N 1
ATOM 5000 C CA . GLU A 1 636 ? 0.182 26.687 -10.123 1.00 93.06 636 GLU A CA 1
ATOM 5001 C C . GLU A 1 636 ? 0.973 25.407 -10.389 1.00 93.06 636 GLU A C 1
ATOM 5003 O O . GLU A 1 636 ? 0.460 24.328 -10.126 1.00 93.06 636 GLU A O 1
ATOM 5008 N N . TYR A 1 637 ? 2.235 25.502 -10.818 1.00 95.25 637 TYR A N 1
ATOM 5009 C CA . TYR A 1 637 ? 3.089 24.324 -10.974 1.00 95.25 637 TYR A CA 1
ATOM 5010 C C . TYR A 1 637 ? 3.282 23.567 -9.652 1.00 95.25 637 TYR A C 1
ATOM 5012 O O . TYR A 1 637 ? 3.145 22.343 -9.640 1.00 95.25 637 TYR A O 1
ATOM 5020 N N . ASP A 1 638 ? 3.512 24.275 -8.540 1.00 91.62 638 ASP A N 1
ATOM 5021 C CA . ASP A 1 638 ? 3.662 23.643 -7.221 1.00 91.62 638 ASP A CA 1
ATOM 5022 C C . ASP A 1 638 ? 2.437 22.806 -6.833 1.00 91.62 638 ASP A C 1
ATOM 5024 O O . ASP A 1 638 ? 2.577 21.748 -6.217 1.00 91.62 638 ASP A O 1
ATOM 5028 N N . ARG A 1 639 ? 1.239 23.248 -7.240 1.00 93.00 639 ARG A N 1
ATOM 5029 C CA . ARG A 1 639 ? 0.003 22.471 -7.091 1.00 93.00 639 ARG A CA 1
ATOM 5030 C C . ARG A 1 639 ? -0.019 21.272 -8.030 1.00 93.00 639 ARG A C 1
ATOM 5032 O O . ARG A 1 639 ? -0.375 20.192 -7.592 1.00 93.00 639 ARG A O 1
ATOM 5039 N N . LEU A 1 640 ? 0.364 21.434 -9.297 1.00 92.88 640 LEU A N 1
ATOM 5040 C CA . LEU A 1 640 ? 0.315 20.358 -10.299 1.00 92.88 640 LEU A CA 1
ATOM 5041 C C . LEU A 1 640 ? 1.233 19.176 -9.977 1.00 92.88 640 LEU A C 1
ATOM 5043 O O . LEU A 1 640 ? 0.932 18.049 -10.364 1.00 92.88 640 LEU A O 1
ATOM 5047 N N . ILE A 1 641 ? 2.351 19.411 -9.293 1.00 91.38 641 ILE A N 1
ATOM 5048 C CA . ILE A 1 641 ? 3.250 18.336 -8.850 1.00 91.38 641 ILE A CA 1
ATOM 5049 C C . ILE A 1 641 ? 2.934 17.849 -7.425 1.00 91.38 641 ILE A C 1
ATOM 5051 O O . ILE A 1 641 ? 3.642 17.003 -6.881 1.00 91.38 641 ILE A O 1
ATOM 5055 N N . SER A 1 642 ? 1.880 18.375 -6.795 1.00 88.81 642 SER A N 1
ATOM 5056 C CA . SER A 1 642 ? 1.486 17.965 -5.452 1.00 88.81 642 SER A CA 1
ATOM 5057 C C . SER A 1 642 ? 0.745 16.617 -5.476 1.00 88.81 642 SER A C 1
ATOM 5059 O O . SER A 1 642 ? 0.003 16.331 -6.427 1.00 88.81 642 SER A O 1
ATOM 5061 N N . PRO A 1 643 ? 0.894 15.781 -4.431 1.00 83.44 643 PRO A N 1
ATOM 5062 C CA . PRO A 1 643 ? 0.171 14.513 -4.327 1.00 83.44 643 PRO A CA 1
ATOM 5063 C C . PRO A 1 643 ? -1.352 14.672 -4.457 1.00 83.44 643 PRO A C 1
ATOM 5065 O O . PRO A 1 643 ? -2.024 13.815 -5.034 1.00 83.44 643 PRO A O 1
ATOM 5068 N N . GLU A 1 644 ? -1.892 15.775 -3.935 1.00 83.62 644 GLU A N 1
ATOM 5069 C CA . GLU A 1 644 ? -3.321 16.095 -3.930 1.00 83.62 644 GLU A CA 1
ATOM 5070 C C . GLU A 1 644 ? -3.855 16.285 -5.346 1.00 83.62 644 GLU A C 1
ATOM 5072 O O . GLU A 1 644 ? -4.881 15.705 -5.713 1.00 83.62 644 GLU A O 1
ATOM 5077 N N . TRP A 1 645 ? -3.158 17.090 -6.151 1.00 91.50 645 TRP A N 1
ATOM 5078 C CA . TRP A 1 645 ? -3.581 17.350 -7.518 1.00 91.50 645 TRP A CA 1
ATOM 5079 C C . TRP A 1 645 ? -3.426 16.106 -8.389 1.00 91.50 645 TRP A C 1
ATOM 5081 O O . TRP A 1 645 ? -4.364 15.764 -9.109 1.00 91.50 645 TRP A O 1
ATOM 5091 N N . ILE A 1 646 ? -2.284 15.410 -8.283 1.00 88.44 646 ILE A N 1
ATOM 5092 C CA . ILE A 1 646 ? -1.986 14.202 -9.069 1.00 88.44 646 ILE A CA 1
ATOM 5093 C C . ILE A 1 646 ? -3.056 13.134 -8.827 1.00 88.44 646 ILE A C 1
ATOM 5095 O O . ILE A 1 646 ? -3.617 12.594 -9.780 1.00 88.44 646 ILE A O 1
ATOM 5099 N N . SER A 1 647 ? -3.404 12.875 -7.566 1.00 81.81 647 SER A N 1
ATOM 5100 C CA . SER A 1 647 ? -4.482 11.940 -7.243 1.00 81.81 647 SER A CA 1
ATOM 5101 C C . SER A 1 647 ? -5.835 12.397 -7.790 1.00 81.81 647 SER A C 1
ATOM 5103 O O . SER A 1 647 ? -6.531 11.627 -8.457 1.00 81.81 647 SER A O 1
ATOM 5105 N N . GLY A 1 648 ? -6.192 13.667 -7.567 1.00 77.31 648 GLY A N 1
ATOM 5106 C CA . GLY A 1 648 ? -7.473 14.209 -8.012 1.00 77.31 648 GLY A CA 1
ATOM 5107 C C . GLY A 1 648 ? -7.657 14.106 -9.526 1.00 77.31 648 GLY A C 1
ATOM 5108 O O . GLY A 1 648 ? -8.733 13.730 -9.997 1.00 77.31 648 GLY A O 1
ATOM 5109 N N . VAL A 1 649 ? -6.606 14.382 -10.303 1.00 82.81 649 VAL A N 1
ATOM 5110 C CA . VAL A 1 649 ? -6.663 14.269 -11.764 1.00 82.81 649 VAL A CA 1
ATOM 5111 C C . VAL A 1 649 ? -6.696 12.808 -12.226 1.00 82.81 649 VAL A C 1
ATOM 5113 O O . VAL A 1 649 ? -7.465 12.475 -13.129 1.00 82.81 649 VAL A O 1
ATOM 5116 N N . VAL A 1 650 ? -5.955 11.909 -11.573 1.00 87.56 650 VAL A N 1
ATOM 5117 C CA . VAL A 1 650 ? -5.985 10.466 -11.865 1.00 87.56 650 VAL A CA 1
ATOM 5118 C C . VAL A 1 650 ? -7.383 9.895 -11.637 1.00 87.56 650 VAL A C 1
ATOM 5120 O O . VAL A 1 650 ? -7.916 9.198 -12.503 1.00 87.56 650 VAL A O 1
ATOM 5123 N N . GLN A 1 651 ? -8.022 10.256 -10.524 1.00 78.75 651 GLN A N 1
ATOM 5124 C CA . GLN A 1 651 ? -9.391 9.851 -10.222 1.00 78.75 651 GLN A CA 1
ATOM 5125 C C . GLN A 1 651 ? -10.389 10.450 -11.221 1.00 78.75 651 GLN A C 1
ATOM 5127 O O . GLN A 1 651 ? -11.229 9.725 -11.756 1.00 78.75 651 GLN A O 1
ATOM 5132 N N . LYS A 1 652 ? -10.270 11.751 -11.526 1.00 81.56 652 LYS A N 1
ATOM 5133 C CA . LYS A 1 652 ? -11.151 12.455 -12.473 1.00 81.56 652 LYS A CA 1
ATOM 5134 C C . LYS A 1 652 ? -11.199 11.770 -13.837 1.00 81.56 652 LYS A C 1
ATOM 5136 O O . LYS A 1 652 ? -12.276 11.694 -14.423 1.00 81.56 652 LYS A O 1
ATOM 5141 N N . TYR A 1 653 ? -10.058 11.289 -14.330 1.00 80.56 653 TYR A N 1
ATOM 5142 C CA . TYR A 1 653 ? -9.935 10.638 -15.638 1.00 80.56 653 TYR A CA 1
ATOM 5143 C C . TYR A 1 653 ? -9.983 9.106 -15.582 1.00 80.56 653 TYR A C 1
ATOM 5145 O O . TYR A 1 653 ? -9.714 8.467 -16.600 1.00 80.56 653 TYR A O 1
ATOM 5153 N N . LEU A 1 654 ? -10.306 8.502 -14.426 1.00 80.25 654 LEU A N 1
ATOM 5154 C CA . LEU A 1 654 ? -10.209 7.048 -14.196 1.00 80.25 654 LEU A CA 1
ATOM 5155 C C . LEU A 1 654 ? -8.894 6.468 -14.754 1.00 80.25 654 LEU A C 1
ATOM 5157 O O . LEU A 1 654 ? -8.871 5.400 -15.375 1.00 80.25 654 LEU A O 1
ATOM 5161 N N . PHE A 1 655 ? -7.818 7.238 -14.602 1.00 83.38 655 PHE A N 1
ATOM 5162 C CA . PHE A 1 655 ? -6.597 7.101 -15.374 1.00 83.38 655 PHE A CA 1
ATOM 5163 C C . PHE A 1 655 ? -5.712 6.007 -14.780 1.00 83.38 655 PHE A C 1
ATOM 5165 O O . PHE A 1 655 ? -5.481 5.962 -13.575 1.00 83.38 655 PHE A O 1
ATOM 5172 N N . LYS A 1 656 ? -5.198 5.118 -15.629 1.00 83.06 656 LYS A N 1
ATOM 5173 C CA . LYS A 1 656 ? -4.235 4.079 -15.244 1.00 83.06 656 LYS A CA 1
ATOM 5174 C C . LYS A 1 656 ? -2.929 4.300 -15.994 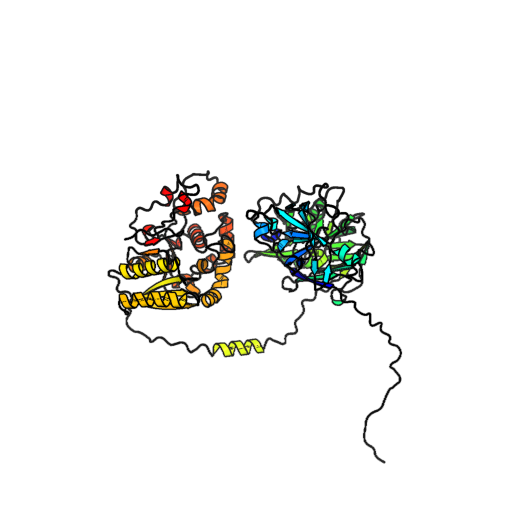1.00 83.06 656 LYS A C 1
ATOM 5176 O O . LYS A 1 656 ? -2.749 3.775 -17.093 1.00 83.06 656 LYS A O 1
ATOM 5181 N N . GLY A 1 657 ? -2.067 5.129 -15.413 1.00 80.94 657 GLY A N 1
ATOM 5182 C CA . GLY A 1 657 ? -0.779 5.468 -16.003 1.00 80.94 657 GLY A CA 1
ATOM 5183 C C . GLY A 1 657 ? 0.216 4.314 -15.958 1.00 80.94 657 GLY A C 1
ATOM 5184 O O . GLY A 1 657 ? 0.135 3.436 -15.101 1.00 80.94 657 GLY A O 1
ATOM 5185 N N . HIS A 1 658 ? 1.135 4.314 -16.912 1.00 83.25 658 HIS A N 1
ATOM 5186 C CA . HIS A 1 658 ? 2.220 3.347 -17.032 1.00 83.25 658 HIS A CA 1
ATOM 5187 C C . HIS A 1 658 ? 3.470 3.887 -17.752 1.00 83.25 658 HIS A C 1
ATOM 5189 O O . HIS A 1 658 ? 4.424 3.124 -17.918 1.00 83.25 658 HIS A O 1
ATOM 5195 N N . LEU A 1 659 ? 3.469 5.154 -18.185 1.00 88.12 659 LEU A N 1
ATOM 5196 C CA . LEU A 1 659 ? 4.515 5.772 -19.011 1.00 88.12 659 LEU A CA 1
ATOM 5197 C C . LEU A 1 659 ? 5.303 6.865 -18.266 1.00 88.12 659 LEU A C 1
ATOM 5199 O O . LEU A 1 659 ? 5.957 7.691 -18.895 1.00 88.12 659 LEU A O 1
ATOM 5203 N N . GLY A 1 660 ? 5.259 6.874 -16.931 1.00 91.38 660 GLY A N 1
ATOM 5204 C CA . GLY A 1 660 ? 6.079 7.768 -16.111 1.00 91.38 660 GLY A CA 1
ATOM 5205 C C . GLY A 1 660 ? 5.677 9.242 -16.217 1.00 91.38 660 GLY A C 1
ATOM 5206 O O . GLY A 1 660 ? 4.500 9.586 -16.096 1.00 91.38 660 GLY A O 1
ATOM 5207 N N . ASP A 1 661 ? 6.653 10.128 -16.412 1.00 93.62 661 ASP A N 1
ATOM 5208 C CA . ASP A 1 661 ? 6.435 11.574 -16.547 1.00 93.62 661 ASP A CA 1
ATOM 5209 C C . ASP A 1 661 ? 5.485 11.958 -17.697 1.00 93.62 661 ASP A C 1
ATOM 5211 O O . ASP A 1 661 ? 4.731 12.930 -17.567 1.00 93.62 661 ASP A O 1
ATOM 5215 N N . GLN A 1 662 ? 5.440 11.168 -18.773 1.00 95.06 662 GLN A N 1
ATOM 5216 C CA . GLN A 1 662 ? 4.568 11.385 -19.926 1.00 95.06 662 GLN A CA 1
ATOM 5217 C C . GLN A 1 662 ? 3.091 11.474 -19.530 1.00 95.06 662 GLN A C 1
ATOM 5219 O O . GLN A 1 662 ? 2.339 12.324 -20.024 1.00 95.06 662 GLN A O 1
ATOM 5224 N N . ASP A 1 663 ? 2.681 10.608 -18.606 1.00 95.75 663 ASP A N 1
ATOM 5225 C CA . ASP A 1 663 ? 1.311 10.540 -18.115 1.00 95.75 663 ASP A CA 1
ATOM 5226 C C . ASP A 1 663 ? 0.938 11.795 -17.334 1.00 95.75 663 ASP A C 1
ATOM 5228 O O . ASP A 1 663 ? -0.151 12.347 -17.517 1.00 95.75 663 ASP A O 1
ATOM 5232 N N . TRP A 1 664 ? 1.872 12.302 -16.528 1.00 96.38 664 TRP A N 1
ATOM 5233 C CA . TRP A 1 664 ? 1.685 13.554 -15.811 1.00 96.38 664 TRP A CA 1
ATOM 5234 C C . TRP A 1 664 ? 1.537 14.733 -16.773 1.00 96.38 664 TRP A C 1
ATOM 5236 O O . TRP A 1 664 ? 0.560 15.477 -16.669 1.00 96.38 664 TRP A O 1
ATOM 5246 N N . TYR A 1 665 ? 2.435 14.877 -17.757 1.00 97.50 665 TYR A N 1
ATOM 5247 C CA . TYR A 1 665 ? 2.327 15.946 -18.758 1.00 97.50 665 TYR A CA 1
ATOM 5248 C C . TYR A 1 665 ? 1.014 15.873 -19.534 1.00 97.50 665 TYR A C 1
ATOM 5250 O O . TYR A 1 665 ? 0.380 16.902 -19.780 1.00 97.50 665 TYR A O 1
ATOM 5258 N N . THR A 1 666 ? 0.578 14.666 -19.887 1.00 96.44 666 THR A N 1
ATOM 5259 C CA . THR A 1 666 ? -0.692 14.448 -20.578 1.00 96.44 666 THR A CA 1
ATOM 5260 C C . THR A 1 666 ? -1.873 14.936 -19.739 1.00 96.44 666 THR A C 1
ATOM 5262 O O . THR A 1 666 ? -2.680 15.727 -20.235 1.00 96.44 666 THR A O 1
ATOM 5265 N N . LEU A 1 667 ? -1.941 14.569 -18.458 1.00 95.19 667 LEU A N 1
ATOM 5266 C CA . LEU A 1 667 ? -3.004 15.025 -17.559 1.00 95.19 667 LEU A CA 1
ATOM 5267 C C . LEU A 1 667 ? -2.944 16.538 -17.289 1.00 95.19 667 LEU A C 1
ATOM 5269 O O . LEU A 1 667 ? -3.984 17.204 -17.293 1.00 95.19 667 LEU A O 1
ATOM 5273 N N . VAL A 1 668 ? -1.745 17.114 -17.147 1.00 96.06 668 VAL A N 1
ATOM 5274 C CA . VAL A 1 668 ? -1.555 18.574 -17.064 1.00 96.06 668 VAL A CA 1
ATOM 5275 C C . VAL A 1 668 ? -2.078 19.254 -18.328 1.00 96.06 668 VAL A C 1
ATOM 5277 O O . VAL A 1 668 ? -2.740 20.286 -18.236 1.00 96.06 668 VAL A O 1
ATOM 5280 N N . SER A 1 669 ? -1.857 18.671 -19.506 1.00 95.06 669 SER A N 1
ATOM 5281 C CA . SER A 1 669 ? -2.337 19.232 -20.773 1.00 95.06 669 SER A CA 1
ATOM 5282 C C . SER A 1 669 ? -3.861 19.257 -20.887 1.00 95.06 669 SER A C 1
ATOM 5284 O O . SER A 1 669 ? -4.406 20.145 -21.544 1.00 95.06 669 SER A O 1
ATOM 5286 N N . TYR A 1 670 ? -4.553 18.322 -20.232 1.00 92.31 670 TYR A N 1
ATOM 5287 C CA . TYR A 1 670 ? -6.012 18.284 -20.211 1.00 92.31 670 TYR A CA 1
ATOM 5288 C C . TYR A 1 670 ? -6.591 19.300 -19.226 1.00 92.31 670 TYR A C 1
ATOM 5290 O O . TYR A 1 670 ? -7.541 20.010 -19.551 1.00 92.31 670 TYR A O 1
ATOM 5298 N N . GLU A 1 671 ? -6.003 19.409 -18.034 1.00 93.12 671 GLU A N 1
ATOM 5299 C CA . GLU A 1 671 ? -6.516 20.286 -16.975 1.00 93.12 671 GLU A CA 1
ATOM 5300 C C . GLU A 1 671 ? -6.052 21.738 -17.096 1.00 93.12 671 GLU A C 1
ATOM 5302 O O . GLU A 1 671 ? -6.756 22.653 -16.658 1.00 93.12 671 GLU A O 1
ATOM 5307 N N . ARG A 1 672 ? -4.850 21.956 -17.634 1.00 94.50 672 ARG A N 1
ATOM 5308 C CA . ARG A 1 672 ? -4.169 23.253 -17.740 1.00 94.50 672 ARG A CA 1
ATOM 5309 C C . ARG A 1 672 ? -3.477 23.413 -19.102 1.00 94.50 672 ARG A C 1
ATOM 5311 O O . ARG A 1 672 ? -2.278 23.691 -19.154 1.00 94.50 672 ARG A O 1
ATOM 5318 N N . PRO A 1 673 ? -4.220 23.347 -20.224 1.00 93.25 673 PRO A N 1
ATOM 5319 C CA . PRO A 1 673 ? -3.641 23.429 -21.569 1.00 93.25 673 PRO A CA 1
ATOM 5320 C C . PRO A 1 673 ? -2.826 24.707 -21.815 1.00 93.25 673 PRO A C 1
ATOM 5322 O O . PRO A 1 673 ? -1.875 24.681 -22.583 1.00 93.25 673 PRO A O 1
ATOM 5325 N N . LYS A 1 674 ? -3.146 25.819 -21.132 1.00 95.00 674 LYS A N 1
ATOM 5326 C CA . LYS A 1 674 ? -2.409 27.092 -21.249 1.00 95.00 674 LYS A CA 1
ATOM 5327 C C . LYS A 1 674 ? -0.966 27.024 -20.735 1.00 95.00 674 LYS A C 1
ATOM 5329 O O . LYS A 1 674 ? -0.163 27.862 -21.117 1.00 95.00 674 LYS A O 1
ATOM 5334 N N . LEU A 1 675 ? -0.629 26.046 -19.893 1.00 96.69 675 LEU A N 1
ATOM 5335 C CA . LEU A 1 675 ? 0.739 25.863 -19.395 1.00 96.69 675 LEU A CA 1
ATOM 5336 C C . LEU A 1 675 ? 1.620 25.076 -20.373 1.00 96.69 675 LEU A C 1
ATOM 5338 O O . LEU A 1 675 ? 2.838 25.041 -20.190 1.00 96.69 675 LEU A O 1
ATOM 5342 N N . ILE A 1 676 ? 1.016 24.467 -21.399 1.00 97.12 676 ILE A N 1
ATOM 5343 C CA . ILE A 1 676 ? 1.701 23.646 -22.392 1.00 97.12 676 ILE A CA 1
ATOM 5344 C C . ILE A 1 676 ? 1.726 24.369 -23.741 1.00 97.12 676 ILE A C 1
ATOM 5346 O O . ILE A 1 676 ? 0.703 24.791 -24.280 1.00 97.12 676 ILE A O 1
ATOM 5350 N N . TYR A 1 677 ? 2.911 24.482 -24.320 1.00 97.94 677 TYR A N 1
ATOM 5351 C CA . TYR A 1 677 ? 3.098 24.780 -25.729 1.00 97.94 677 TYR A CA 1
ATOM 5352 C C . TYR A 1 677 ? 3.068 23.470 -26.523 1.00 97.94 677 TYR A C 1
ATOM 5354 O O . TYR A 1 677 ? 3.838 22.550 -26.246 1.00 97.94 677 TYR A O 1
ATOM 5362 N N . ARG A 1 678 ? 2.174 23.350 -27.510 1.00 95.38 678 ARG A N 1
ATOM 5363 C CA . ARG A 1 678 ? 2.139 22.156 -28.365 1.00 95.38 678 ARG A CA 1
ATOM 5364 C C . ARG A 1 678 ? 3.176 22.288 -29.471 1.00 95.38 678 ARG A C 1
ATOM 5366 O O . ARG A 1 678 ? 3.034 23.129 -30.354 1.00 95.38 678 ARG A O 1
ATOM 5373 N N . LEU A 1 679 ? 4.209 21.454 -29.405 1.00 96.38 679 LEU A N 1
ATOM 5374 C CA . LEU A 1 679 ? 5.193 21.336 -30.473 1.00 96.38 679 LEU A CA 1
ATOM 5375 C C . LEU A 1 679 ? 4.559 20.696 -31.706 1.00 96.38 679 LEU A C 1
ATOM 5377 O O . LEU A 1 679 ? 3.631 19.890 -31.604 1.00 96.38 679 LEU A O 1
ATOM 5381 N N . SER A 1 680 ? 5.133 21.019 -32.864 1.00 95.12 680 SER A N 1
ATOM 5382 C CA . SER A 1 680 ? 4.933 20.252 -34.090 1.00 95.12 680 SER A CA 1
ATOM 5383 C C . SER A 1 680 ? 5.171 18.759 -33.817 1.00 95.12 680 SER A C 1
ATOM 5385 O O . SER A 1 680 ? 6.148 18.381 -33.165 1.00 95.12 680 SER A O 1
ATOM 5387 N N . CYS A 1 681 ? 4.313 17.897 -34.360 1.00 94.81 681 CYS A N 1
ATOM 5388 C CA . CYS A 1 681 ? 4.480 16.443 -34.289 1.00 94.81 681 CYS A CA 1
ATOM 5389 C C . CYS A 1 681 ? 5.746 15.958 -35.027 1.00 94.81 681 CYS A C 1
ATOM 5391 O O . CYS A 1 681 ? 6.194 14.829 -34.835 1.00 94.81 681 CYS A O 1
ATOM 5393 N N . GLY A 1 682 ? 6.364 16.823 -35.837 1.00 96.44 682 GLY A N 1
ATOM 5394 C CA . GLY A 1 682 ? 7.671 16.614 -36.450 1.00 96.44 682 GLY A CA 1
ATOM 5395 C C . GLY A 1 682 ? 8.851 16.649 -35.474 1.00 96.44 682 GLY A C 1
ATOM 5396 O O . GLY A 1 682 ? 9.883 16.050 -35.777 1.00 96.44 682 GLY A O 1
ATOM 5397 N N . TRP A 1 683 ? 8.712 17.302 -34.313 1.00 97.06 683 TRP A N 1
ATOM 5398 C CA . TRP A 1 683 ? 9.754 17.375 -33.274 1.00 97.06 683 TRP A CA 1
ATOM 5399 C C . TRP A 1 683 ? 9.812 16.149 -32.362 1.00 97.06 683 TRP A C 1
ATOM 5401 O O . TRP A 1 683 ? 10.702 16.069 -31.527 1.00 97.06 683 TRP A O 1
ATOM 5411 N N . ASN A 1 684 ? 8.891 15.199 -32.517 1.00 96.44 684 ASN A N 1
ATOM 5412 C CA . ASN A 1 684 ? 8.908 13.919 -31.817 1.00 96.44 684 ASN A CA 1
ATOM 5413 C C . ASN A 1 684 ? 8.217 12.865 -32.695 1.00 96.44 684 ASN A C 1
ATOM 5415 O O . ASN A 1 684 ? 7.097 12.421 -32.425 1.00 96.44 684 ASN A O 1
ATOM 5419 N N . ARG A 1 685 ? 8.852 12.532 -33.826 1.00 96.44 685 ARG A N 1
ATOM 5420 C CA . ARG A 1 685 ? 8.311 11.562 -34.778 1.00 96.44 685 ARG A CA 1
ATOM 5421 C C . ARG A 1 685 ? 8.490 10.150 -34.235 1.00 96.44 685 ARG A C 1
ATOM 5423 O O . ARG A 1 685 ? 9.533 9.531 -34.433 1.00 96.44 685 ARG A O 1
ATOM 5430 N N . GLN A 1 686 ? 7.451 9.657 -33.577 1.00 95.50 686 GLN A N 1
ATOM 5431 C CA . GLN A 1 686 ? 7.415 8.317 -33.001 1.00 95.50 686 GLN A CA 1
ATOM 5432 C C . GLN A 1 686 ? 7.421 7.229 -34.078 1.00 95.50 686 GLN A C 1
ATOM 5434 O O . GLN A 1 686 ? 6.697 7.329 -35.072 1.00 95.50 686 GLN A O 1
ATOM 5439 N N . LEU A 1 687 ? 8.220 6.185 -33.859 1.00 92.88 687 LEU A N 1
ATOM 5440 C CA . LEU A 1 687 ? 8.372 5.056 -34.781 1.00 92.88 687 LEU A CA 1
ATOM 5441 C C . LEU A 1 687 ? 7.728 3.763 -34.261 1.00 92.88 687 LEU A C 1
ATOM 5443 O O . LEU A 1 687 ? 7.549 2.819 -35.028 1.00 92.88 687 LEU A O 1
ATOM 5447 N N . CYS A 1 688 ? 7.355 3.711 -32.981 1.00 91.31 688 CYS A N 1
ATOM 5448 C CA . CYS A 1 688 ? 6.767 2.529 -32.361 1.00 91.31 688 CYS A CA 1
ATOM 5449 C C . CYS A 1 688 ? 5.469 2.068 -33.038 1.00 91.31 688 CYS A C 1
ATOM 5451 O O . CYS A 1 688 ? 4.443 2.744 -32.999 1.00 91.31 688 CYS A O 1
ATOM 5453 N N . MET A 1 689 ? 5.490 0.839 -33.560 1.00 88.81 689 MET A N 1
ATOM 5454 C CA . MET A 1 689 ? 4.333 0.193 -34.195 1.00 88.81 689 MET A CA 1
ATOM 5455 C C . MET A 1 689 ? 3.597 -0.787 -33.271 1.00 88.81 689 MET A C 1
ATOM 5457 O O . MET A 1 689 ? 2.659 -1.451 -33.712 1.00 88.81 689 MET A O 1
ATOM 5461 N N . TRP A 1 690 ? 3.998 -0.895 -31.997 1.00 88.06 690 TRP A N 1
ATOM 5462 C CA . TRP A 1 690 ? 3.474 -1.899 -31.062 1.00 88.06 690 TRP A CA 1
ATOM 5463 C C . TRP A 1 690 ? 1.943 -1.898 -31.014 1.00 88.06 690 TRP A C 1
ATOM 5465 O O . TRP A 1 690 ? 1.324 -2.935 -31.230 1.00 88.06 690 TRP A O 1
ATOM 5475 N N . TRP A 1 691 ? 1.318 -0.728 -30.859 1.00 83.94 691 TRP A N 1
ATOM 5476 C CA . TRP A 1 691 ? -0.142 -0.610 -30.819 1.00 83.94 691 TRP A CA 1
ATOM 5477 C C . TRP A 1 691 ? -0.828 -1.029 -32.123 1.00 83.94 691 TRP A C 1
ATOM 5479 O O . TRP A 1 691 ? -1.896 -1.642 -32.075 1.00 83.94 691 TRP A O 1
ATOM 5489 N N . LYS A 1 692 ? -0.212 -0.776 -33.288 1.00 86.62 692 LYS A N 1
ATOM 5490 C CA . LYS A 1 692 ? -0.737 -1.252 -34.579 1.00 86.62 692 LYS A CA 1
ATOM 5491 C C . LYS A 1 692 ? -0.857 -2.775 -34.585 1.00 86.62 692 LYS A C 1
ATOM 5493 O O . LYS A 1 692 ? -1.849 -3.308 -35.068 1.00 86.62 692 LYS A O 1
ATOM 5498 N N . LEU A 1 693 ? 0.127 -3.455 -34.000 1.00 81.31 693 LEU A N 1
ATOM 5499 C CA . LEU A 1 693 ? 0.185 -4.914 -33.912 1.00 81.31 693 LEU A CA 1
ATOM 5500 C C . LEU A 1 693 ? -0.655 -5.496 -32.758 1.00 81.31 693 LEU A C 1
ATOM 5502 O O . LEU A 1 693 ? -0.882 -6.700 -32.731 1.00 81.31 693 LEU A O 1
ATOM 5506 N N . HIS A 1 694 ? -1.149 -4.664 -31.832 1.00 79.94 694 HIS A N 1
ATOM 5507 C CA . HIS A 1 694 ? -1.854 -5.091 -30.616 1.00 79.94 694 HIS A CA 1
ATOM 5508 C C . HIS A 1 694 ? -3.247 -4.454 -30.510 1.00 79.94 694 HIS A C 1
ATOM 5510 O O . HIS A 1 694 ? -3.558 -3.712 -29.579 1.00 79.94 694 HIS A O 1
ATOM 5516 N N . GLY A 1 695 ? -4.108 -4.757 -31.485 1.00 74.81 695 GLY A N 1
ATOM 5517 C CA . GLY A 1 695 ? -5.544 -4.456 -31.413 1.00 74.81 695 GLY A CA 1
ATOM 5518 C C . GLY A 1 695 ? -5.976 -3.089 -31.950 1.00 74.81 695 GLY A C 1
ATOM 5519 O O . GLY A 1 695 ? -7.168 -2.790 -31.913 1.00 74.81 695 GLY A O 1
ATOM 5520 N N . TYR A 1 696 ? -5.053 -2.281 -32.490 1.00 82.94 696 TYR A N 1
ATOM 5521 C CA . TYR A 1 696 ? -5.372 -0.974 -33.083 1.00 82.94 696 TYR A CA 1
ATOM 5522 C C . TYR A 1 696 ? -5.052 -0.863 -34.579 1.00 82.94 696 TYR A C 1
ATOM 5524 O O . TYR A 1 696 ? -5.078 0.247 -35.102 1.00 82.94 696 TYR A O 1
ATOM 5532 N N . ALA A 1 697 ? -4.799 -1.969 -35.290 1.00 86.62 697 ALA A N 1
ATOM 5533 C CA . ALA A 1 697 ? -4.426 -1.971 -36.713 1.00 86.62 697 ALA A CA 1
ATOM 5534 C C . ALA A 1 697 ? -5.288 -1.035 -37.587 1.00 86.62 697 ALA A C 1
ATOM 5536 O O . ALA A 1 697 ? -4.742 -0.200 -38.305 1.00 86.62 697 ALA A O 1
ATOM 5537 N N . ASP A 1 698 ? -6.615 -1.104 -37.439 1.00 83.69 698 ASP A N 1
ATOM 5538 C CA . ASP A 1 698 ? -7.583 -0.355 -38.260 1.00 83.69 698 ASP A CA 1
ATOM 5539 C C . ASP A 1 698 ? -7.645 1.150 -37.952 1.00 83.69 698 ASP A C 1
ATOM 5541 O O . ASP A 1 698 ? -8.182 1.931 -38.734 1.00 83.69 698 ASP A O 1
ATOM 5545 N N . THR A 1 699 ? -7.143 1.575 -36.789 1.00 82.31 699 THR A N 1
ATOM 5546 C CA . THR A 1 699 ? -7.262 2.969 -36.315 1.00 82.31 699 THR A CA 1
ATOM 5547 C C . THR A 1 699 ? -5.916 3.641 -36.071 1.00 82.31 699 THR A C 1
ATOM 5549 O O . THR A 1 699 ? -5.861 4.868 -35.994 1.00 82.31 699 THR A O 1
ATOM 5552 N N . PHE A 1 700 ? -4.825 2.874 -36.000 1.00 87.25 700 PHE A N 1
ATOM 5553 C CA . PHE A 1 700 ? -3.482 3.350 -35.673 1.00 87.25 700 PHE A CA 1
ATOM 5554 C C . PHE A 1 700 ? -3.018 4.474 -36.599 1.00 87.25 700 PHE A C 1
ATOM 5556 O O . PHE A 1 700 ? -2.533 5.497 -36.121 1.00 87.25 700 PHE A O 1
ATOM 5563 N N . ASP A 1 701 ? -3.237 4.334 -37.908 1.00 88.81 701 ASP A N 1
ATOM 5564 C CA . ASP A 1 701 ? -2.772 5.314 -38.896 1.00 88.81 701 ASP A CA 1
ATOM 5565 C C . ASP A 1 701 ? -3.428 6.694 -38.699 1.00 88.81 701 ASP A C 1
ATOM 5567 O O . ASP A 1 701 ? -2.851 7.710 -39.079 1.00 88.81 701 ASP A O 1
ATOM 5571 N N . SER A 1 702 ? -4.593 6.765 -38.041 1.00 86.81 702 SER A N 1
ATOM 5572 C CA . SER A 1 702 ? -5.220 8.044 -37.680 1.00 86.81 702 SER A CA 1
ATOM 5573 C C . SER A 1 702 ? -4.513 8.767 -36.526 1.00 86.81 702 SER A C 1
ATOM 5575 O O . SER A 1 702 ? -4.506 9.997 -36.508 1.00 86.81 702 SER A O 1
ATOM 5577 N N . PHE A 1 703 ? -3.887 8.026 -35.603 1.00 87.38 703 PHE A N 1
ATOM 5578 C CA . PHE A 1 703 ? -3.065 8.576 -34.519 1.00 87.38 703 PHE A CA 1
ATOM 5579 C C . PHE A 1 703 ? -1.651 8.902 -35.009 1.00 87.38 703 PHE A C 1
ATOM 5581 O O . PHE A 1 703 ? -1.131 9.976 -34.721 1.00 87.38 703 PHE A O 1
ATOM 5588 N N . ALA A 1 704 ? -1.068 8.015 -35.819 1.00 89.69 704 ALA A N 1
ATOM 5589 C CA . ALA A 1 704 ? 0.294 8.153 -36.331 1.00 89.69 704 ALA A CA 1
ATOM 5590 C C . ALA A 1 704 ? 0.438 9.226 -37.427 1.00 89.69 704 ALA A C 1
ATOM 5592 O O . ALA A 1 704 ? 1.554 9.594 -37.816 1.00 89.69 704 ALA A O 1
ATOM 5593 N N . LYS A 1 705 ? -0.681 9.739 -37.954 1.00 90.19 705 LYS A N 1
ATOM 5594 C CA . LYS A 1 705 ? -0.682 10.749 -39.011 1.00 90.19 705 LYS A CA 1
ATOM 5595 C C . LYS A 1 705 ? -0.060 12.053 -38.517 1.00 90.19 705 LYS A C 1
ATOM 5597 O O . LYS A 1 705 ? -0.646 12.789 -37.731 1.00 90.19 705 LYS A O 1
ATOM 5602 N N . CYS A 1 706 ? 1.081 12.402 -39.094 1.00 91.62 706 CYS A N 1
ATOM 5603 C CA . CYS A 1 706 ? 1.674 13.722 -38.952 1.00 91.62 706 CYS A CA 1
ATOM 5604 C C . CYS A 1 706 ? 2.311 14.146 -40.282 1.00 91.62 706 CYS A C 1
ATOM 5606 O O . CYS A 1 706 ? 3.242 13.506 -40.776 1.00 91.62 706 CYS A O 1
ATOM 5608 N N . THR A 1 707 ? 1.775 15.205 -40.887 1.00 92.38 707 THR A N 1
ATOM 5609 C CA . THR A 1 707 ? 2.179 15.711 -42.214 1.00 92.38 707 THR A CA 1
ATOM 5610 C C . THR A 1 707 ? 3.284 16.760 -42.144 1.00 92.38 707 THR A C 1
ATOM 5612 O O . THR A 1 707 ? 3.752 17.237 -43.171 1.00 92.38 707 THR A O 1
ATOM 5615 N N . GLU A 1 708 ? 3.682 17.148 -40.936 1.00 94.88 708 GLU A N 1
ATOM 5616 C CA . GLU A 1 708 ? 4.725 18.139 -40.709 1.00 94.88 708 GLU A CA 1
ATOM 5617 C C . GLU A 1 708 ? 6.111 17.550 -40.985 1.00 94.88 708 GLU A C 1
ATOM 5619 O O . GLU A 1 708 ? 6.328 16.338 -40.857 1.00 94.88 708 GLU A O 1
ATOM 5624 N N . LYS A 1 709 ? 7.057 18.422 -41.356 1.00 95.56 709 LYS A N 1
ATOM 5625 C CA . LYS A 1 709 ? 8.454 18.048 -41.596 1.00 95.56 709 LYS A CA 1
ATOM 5626 C C . LYS A 1 709 ? 9.000 17.286 -40.389 1.00 95.56 709 LYS A C 1
ATOM 5628 O O . LYS A 1 709 ? 8.838 17.721 -39.254 1.00 95.56 709 LYS A O 1
ATOM 5633 N N . VAL A 1 710 ? 9.675 16.163 -40.632 1.00 96.19 710 VAL A N 1
ATOM 5634 C CA . VAL A 1 710 ? 10.367 15.447 -39.559 1.00 96.19 710 VAL A CA 1
ATOM 5635 C C . VAL A 1 710 ? 11.614 16.233 -39.165 1.00 96.19 710 VAL A C 1
ATOM 5637 O O . VAL A 1 710 ? 12.510 16.449 -39.980 1.00 96.19 710 VAL A O 1
ATOM 5640 N N . HIS A 1 711 ? 11.647 16.671 -37.912 1.00 96.44 711 HIS A N 1
ATOM 5641 C CA . HIS A 1 711 ? 12.768 17.375 -37.301 1.00 96.44 711 HIS A CA 1
ATOM 5642 C C . HIS A 1 711 ? 13.551 16.482 -36.335 1.00 96.44 711 HIS A C 1
ATOM 5644 O O . HIS A 1 711 ? 14.749 16.696 -36.147 1.00 96.44 711 HIS A O 1
ATOM 5650 N N . LEU A 1 712 ? 12.895 15.476 -35.752 1.00 96.69 712 LEU A N 1
ATOM 5651 C CA . LEU A 1 712 ? 13.500 14.489 -34.866 1.00 96.69 712 LEU A CA 1
ATOM 5652 C C . LEU A 1 712 ? 12.726 13.170 -34.951 1.00 96.69 712 LEU A C 1
ATOM 5654 O O . LEU A 1 712 ? 11.502 13.162 -34.801 1.00 96.69 712 LEU A O 1
ATOM 5658 N N . TYR A 1 713 ? 13.438 12.067 -35.180 1.00 97.19 713 TYR A N 1
ATOM 5659 C CA . TYR A 1 713 ? 12.907 10.711 -35.036 1.00 97.19 713 TYR A CA 1
ATOM 5660 C C . TYR A 1 713 ? 13.053 10.237 -33.594 1.00 97.19 713 TYR A C 1
ATOM 5662 O O . TYR A 1 713 ? 14.073 10.492 -32.961 1.00 97.19 713 TYR A O 1
ATOM 5670 N N . HIS A 1 714 ? 12.058 9.512 -33.098 1.00 95.38 714 HIS A N 1
ATOM 5671 C CA . HIS A 1 714 ? 12.063 8.910 -31.772 1.00 95.38 714 HIS A CA 1
ATOM 5672 C C . HIS A 1 714 ? 11.925 7.394 -31.922 1.00 95.38 714 HIS A C 1
ATOM 5674 O O . HIS A 1 714 ? 10.881 6.888 -32.342 1.00 95.38 714 HIS A O 1
ATOM 5680 N N . GLY A 1 715 ? 12.997 6.667 -31.600 1.00 90.06 715 GLY A N 1
AT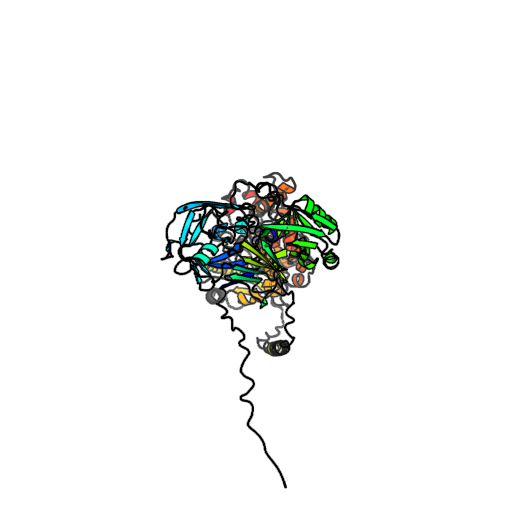OM 5681 C CA . GLY A 1 715 ? 13.085 5.205 -31.641 1.00 90.06 715 GLY A CA 1
ATOM 5682 C C . GLY A 1 715 ? 12.379 4.516 -30.471 1.00 90.06 715 GLY A C 1
ATOM 5683 O O . GLY A 1 715 ? 12.891 3.523 -29.940 1.00 90.06 715 GLY A O 1
ATOM 5684 N N . ASN A 1 716 ? 11.214 5.036 -30.069 1.00 88.00 716 ASN A N 1
ATOM 5685 C CA . ASN A 1 716 ? 10.423 4.496 -28.972 1.00 88.00 716 ASN A CA 1
ATOM 5686 C C . ASN A 1 716 ? 10.038 3.027 -29.227 1.00 88.00 716 ASN A C 1
ATOM 5688 O O . ASN A 1 716 ? 9.946 2.567 -30.370 1.00 88.00 716 ASN A O 1
ATOM 5692 N N . CYS A 1 717 ? 9.831 2.269 -28.144 1.00 82.06 717 CYS A N 1
ATOM 5693 C CA . CYS A 1 717 ? 9.634 0.810 -28.174 1.00 82.06 717 CYS A CA 1
ATOM 5694 C C . CYS A 1 717 ? 10.787 0.034 -28.834 1.00 82.06 717 CYS A C 1
ATOM 5696 O O . CYS A 1 717 ? 10.565 -1.014 -29.436 1.00 82.06 717 CYS A O 1
ATOM 5698 N N . ASP A 1 718 ? 12.009 0.560 -28.737 1.00 81.94 718 ASP A N 1
ATOM 5699 C CA . ASP A 1 718 ? 13.204 -0.037 -29.338 1.00 81.94 718 ASP A CA 1
ATOM 5700 C C . ASP A 1 718 ? 13.167 -0.130 -30.872 1.00 81.94 718 ASP A C 1
ATOM 5702 O O . ASP A 1 718 ? 13.847 -0.955 -31.482 1.00 81.94 718 ASP A O 1
ATOM 5706 N N . THR A 1 719 ? 12.386 0.746 -31.511 1.00 86.25 719 THR A N 1
ATOM 5707 C CA . THR A 1 719 ? 12.222 0.737 -32.965 1.00 86.25 719 THR A CA 1
ATOM 5708 C C . THR A 1 719 ? 13.476 1.286 -33.655 1.00 86.25 719 THR A C 1
ATOM 5710 O O . THR A 1 719 ? 13.934 2.380 -33.308 1.00 86.25 719 THR A O 1
ATOM 5713 N N . PRO A 1 720 ? 14.035 0.583 -34.659 1.00 85.12 720 PRO A N 1
ATOM 5714 C CA . PRO A 1 720 ? 15.158 1.094 -35.433 1.00 85.12 720 PRO A CA 1
ATOM 5715 C C . PRO A 1 720 ? 14.813 2.405 -36.146 1.00 85.12 720 PRO A C 1
ATOM 5717 O O . PRO A 1 720 ? 13.826 2.490 -36.875 1.00 85.12 720 PRO A O 1
ATOM 5720 N N . ILE A 1 721 ? 15.664 3.414 -35.971 1.00 87.00 721 ILE A N 1
ATOM 5721 C CA . ILE A 1 721 ? 15.561 4.673 -36.712 1.00 87.00 721 ILE A CA 1
ATOM 5722 C C . ILE A 1 721 ? 16.066 4.449 -38.148 1.00 87.00 721 ILE A C 1
ATOM 5724 O O . ILE A 1 721 ? 17.136 3.840 -38.307 1.00 87.00 721 ILE A O 1
ATOM 5728 N N . PRO A 1 722 ? 15.324 4.900 -39.182 1.00 81.38 722 PRO A N 1
ATOM 5729 C CA . PRO A 1 722 ? 15.755 4.800 -40.571 1.00 81.38 722 PRO A CA 1
ATOM 5730 C C . PRO A 1 722 ? 17.131 5.445 -40.776 1.00 81.38 722 PRO A C 1
ATOM 5732 O O . PRO A 1 722 ? 17.402 6.485 -40.178 1.00 81.38 722 PRO A O 1
ATOM 5735 N N . PRO A 1 723 ? 18.010 4.860 -41.607 1.00 72.81 723 PRO A N 1
ATOM 5736 C CA . PRO A 1 723 ? 19.247 5.531 -41.979 1.00 72.81 723 PRO A CA 1
ATOM 5737 C C . PRO A 1 723 ? 18.928 6.814 -42.759 1.00 72.81 723 PRO A C 1
ATOM 5739 O O . PRO A 1 723 ? 18.029 6.812 -43.601 1.00 72.81 723 PRO A O 1
ATOM 5742 N N . ASN A 1 724 ? 19.668 7.884 -42.459 1.00 58.53 724 ASN A N 1
ATOM 5743 C CA . ASN A 1 724 ? 19.612 9.147 -43.205 1.00 58.53 724 ASN A CA 1
ATOM 5744 C C . ASN A 1 724 ? 20.180 9.023 -44.615 1.00 58.53 724 ASN A C 1
ATOM 5746 O O . ASN A 1 724 ? 21.181 8.282 -44.775 1.00 58.53 724 ASN A O 1
#

Sequence (724 aa):
MNALKHLCLPLLAVLAITVTLVQCDGDLLRVKLYKVDSVRKQLRGIANSFDQVQNRYNPLNAEPLSNYLDAQYYGPITIGTPPQPFNVVFDTGSSNLWVPSKQCSVLNIACMLHNKYNMAKSTTYQKNGTEFSIHYGSGSLSGYLSTDVVSMDGNSIMNQTFAEAIQEPGLAFVAAKFDGILGLGYNTIAVDRVVPPFYNMVNQGIVKNAIFSFYLSRDPSSTPGGEIIFGGSDPEKYTGPFTYVPVTRHGYWQFGLDEVLVGNTSIVSGALQAIADTGTSLIAGPVDNIKQINELLGGTAIPGGEYIIGCDQIDNLPVISFVIGSTTFKLEGKDYILKVSEFGKTMCISGFMGIDIPPPNGPLWILGDVFIGRYYTEFDLENNRVGFANCPFEPIKKKKKLYLKYFITKVLNALVLNHVAAAPAHNKTESKVSIWISVTKITRGHLLTKFRKFFKSLISQRGKCRAVFELNVITDNASRPTVDSVIHEFNKQYKETLLTLVHYDFQDVLKIVESKIEPLKRFFQSSKGSYYSDNVFYLSPALHLVAPNLLDKAIVVDVDTEFQSSICDLYSVFDNFTNTQLFGLAPELSPVYHHILWKWRNYRGDKYKTQLHTNLNGLNSGVILSYLERIRKSPEYDRLISPEWISGVVQKYLFKGHLGDQDWYTLVSYERPKLIYRLSCGWNRQLCMWWKLHGYADTFDSFAKCTEKVHLYHGNCDTPIPPN

Radius of gyration: 32.52 Å; chains: 1; bounding box: 70×74×120 Å

pLDDT: mean 81.76, std 19.68, range [26.2, 98.75]